Protein AF-A0A520K9X1-F1 (afdb_monomer)

Solvent-accessible surface area (backbone atoms only — not comparable to full-atom values): 28252 Å² total; per-residue (Å²): 106,69,67,61,52,51,52,52,52,38,54,52,33,51,76,68,77,39,81,83,71,86,57,52,70,75,46,78,48,79,57,91,55,32,38,40,40,31,12,52,33,67,44,27,30,46,62,54,30,29,80,95,41,49,41,36,54,52,49,19,64,77,72,70,31,85,40,66,46,76,38,32,45,48,62,49,52,53,33,50,53,40,33,54,53,39,62,69,68,53,60,87,83,49,50,67,60,48,50,27,48,53,25,51,75,71,72,44,87,34,65,58,60,58,32,31,32,43,43,70,91,40,51,28,54,49,38,48,38,45,75,43,69,14,50,30,34,40,40,27,65,71,88,82,52,70,71,57,46,70,66,40,77,59,48,45,81,42,78,45,97,62,74,97,63,57,57,68,59,46,49,50,52,50,50,56,51,43,49,57,50,20,57,77,70,74,38,52,35,37,36,35,94,55,94,52,49,65,48,80,54,98,85,27,41,40,30,13,57,49,55,36,70,41,42,32,61,69,59,45,52,73,25,39,81,60,85,70,72,61,80,78,48,93,59,50,62,66,43,24,39,54,53,40,56,49,44,50,53,31,18,48,72,63,31,35,58,31,72,62,44,19,52,53,39,66,80,34,66,47,90,78,75,80,73,90,72,69,68,91,78,62,56,68,64,58,61,47,47,54,53,50,56,52,48,52,54,50,46,54,56,49,48,49,55,48,48,58,55,57,68,71,48,79,75,76,72,96,60,80,81,74,72,41,55,30,36,32,54,38,79,82,40,55,48,28,54,20,47,52,55,52,42,42,74,73,52,35,49,72,42,35,34,31,64,61,47,101,74,56,60,60,69,61,47,52,53,47,28,59,75,71,74,46,65,69,47,81,36,75,55,77,56,90,57,62,67,51,54,53,39,21,68,74,64,76,45,72,45,64,67,59,54,48,51,45,49,50,53,30,52,54,51,49,30,60,74,72,72,36,50,31,41,36,39,49,47,41,64,38,34,71,78,63,7,51,40,80,55,96,85,28,36,43,28,21,54,38,10,62,68,70,40,28,56,70,60,34,28,72,68,42,97,54,79,69,77,65,66,56,75,52,73,63,54,44,54,32,29,73,75,26,75,70,40,30,40,54,53,41,24,50,51,35,46,33,25,38,60,53,23,37,53,70,69,60,43,48,44,31,47,48,52,52,72,100

Foldseek 3Di:
DVVVLLVLLQVQCVVVVHDRDRFAWDDWDDDPLEIETETAAPLSLCSCCDDVSSNVVVSSVVVVGPYYHYYYVVLVVLLVVLQVVLLVPDDPVVVLVNQQSVCVVVVHQGAQDEAEEEEPVQLLVLLVRVVSVYQYEYEYADDDDPVSCVLRVSYHYDHDPDDPDFPVVVQVSRVVVRVVVCVVVVHQEYAYCDPDQWDADPSHIYGPVCSNSVAAPVNSVVSCSDPPVPCLDVDDLRSLVVQLLVLLVCLLSSSYALLVSLVSCLVRPDDDPDPPPPPPPPPPCVVCVVCVVVCVVVCVVVVVVVVVVVVPDPDPDPDDPPLAEEEEADDLFLLSLLVCLVVVVVNHNYAYEYEDDPQDPPVVSVVSCVVSVHHYDYHYFPDDCVCLLVCLLVVNDQRPVVVVVRGVCRRVVVCVVVVHQEYEYRDQLLADPRQWDHDPSHIYHNPNRPVNAAQVRSNVSDPDHGDLEQDTPSLLSSLVVDSVSLSVSSSVLSSCSSSVSDDSVSSVSHNSNSSD

Radius of gyration: 25.72 Å; Cα contacts (8 Å, |Δi|>4): 785; chains: 1; bounding box: 71×56×67 Å

Nearest PDB structures (foldseek):
  1vl2-assembly1_D  TM=6.983E-01  e=1.173E-04  Thermotoga maritima
  3bl5-assembly1_A  TM=6.992E-01  e=1.802E-03  unclassified
  3bl5-assembly6_F  TM=7.160E-01  e=4.177E-03  unclassified
  2yw9-assembly2_H  TM=5.431E-01  e=2.264E-01  Thermus thermophilus HB8
  6s3k-assembly1_B  TM=4.960E-01  e=1.757E+00  Bacillus subtilis

Structure (mmCIF, N/CA/C/O backbone):
data_AF-A0A520K9X1-F1
#
_entry.id   AF-A0A520K9X1-F1
#
loop_
_atom_site.group_PDB
_atom_site.id
_atom_site.type_symbol
_atom_site.label_atom_id
_atom_site.label_alt_id
_atom_site.label_comp_id
_atom_site.label_asym_id
_atom_site.label_entity_id
_atom_site.label_seq_id
_atom_site.pdbx_PDB_ins_code
_atom_site.Cartn_x
_atom_site.Cartn_y
_atom_site.Cartn_z
_atom_site.occupancy
_atom_site.B_iso_or_equiv
_atom_site.auth_seq_id
_atom_site.auth_comp_id
_atom_site.auth_asym_id
_atom_site.auth_atom_id
_atom_site.pdbx_PDB_model_num
ATOM 1 N N . MET A 1 1 ? -20.692 -21.399 -6.779 1.00 75.19 1 MET A N 1
ATOM 2 C CA . MET A 1 1 ? -19.255 -21.268 -6.434 1.00 75.19 1 MET A CA 1
ATOM 3 C C . MET A 1 1 ? -19.012 -20.069 -5.532 1.00 75.19 1 MET A C 1
ATOM 5 O O . MET A 1 1 ? -18.384 -20.255 -4.504 1.00 75.19 1 MET A O 1
ATOM 9 N N . HIS A 1 2 ? -19.495 -18.877 -5.899 1.00 80.94 2 HIS A N 1
ATOM 10 C CA . HIS A 1 2 ? -19.320 -17.654 -5.105 1.00 80.94 2 HIS A CA 1
ATOM 11 C C . HIS A 1 2 ? -19.861 -17.782 -3.668 1.00 80.94 2 HIS A C 1
ATOM 13 O O . HIS A 1 2 ? -19.089 -17.600 -2.735 1.00 80.94 2 HIS A O 1
ATOM 19 N N . ASP A 1 3 ? -21.099 -18.251 -3.486 1.00 82.38 3 ASP A N 1
ATOM 20 C CA . ASP A 1 3 ? -21.680 -18.437 -2.141 1.00 82.38 3 ASP A CA 1
ATOM 21 C C . ASP A 1 3 ? -20.886 -19.436 -1.286 1.00 82.38 3 ASP A C 1
ATOM 23 O O . ASP A 1 3 ? -20.474 -19.119 -0.175 1.00 82.38 3 ASP A O 1
ATOM 27 N N . ARG A 1 4 ? -20.546 -20.601 -1.858 1.00 87.31 4 ARG A N 1
ATOM 28 C CA . ARG A 1 4 ? -19.681 -21.606 -1.213 1.00 87.31 4 ARG A CA 1
ATOM 29 C C . ARG A 1 4 ? -18.326 -21.023 -0.793 1.00 87.31 4 ARG A C 1
ATOM 31 O O . ARG A 1 4 ? -17.794 -21.384 0.247 1.00 87.31 4 ARG A O 1
ATOM 38 N N . LEU A 1 5 ? -17.738 -20.150 -1.612 1.00 90.88 5 LEU A N 1
ATOM 39 C CA . LEU A 1 5 ? -16.458 -19.509 -1.309 1.00 90.88 5 LEU A CA 1
ATOM 40 C C . LEU A 1 5 ? -16.585 -18.575 -0.099 1.00 90.88 5 LEU A C 1
ATOM 42 O O . LEU A 1 5 ? -15.713 -18.587 0.767 1.00 90.88 5 LEU A O 1
ATOM 46 N N . LEU A 1 6 ? -17.663 -17.789 -0.033 1.00 90.06 6 LEU A N 1
ATOM 47 C CA . LEU A 1 6 ? -17.945 -16.900 1.094 1.00 90.06 6 LEU A CA 1
ATOM 48 C C . LEU A 1 6 ? -18.209 -17.680 2.384 1.00 90.06 6 LEU A C 1
ATOM 50 O O . LEU A 1 6 ? -17.651 -17.323 3.419 1.00 90.06 6 LEU A O 1
ATOM 54 N N . GLU A 1 7 ? -19.000 -18.751 2.320 1.00 90.38 7 GLU A N 1
ATOM 55 C CA . GLU A 1 7 ? -19.244 -19.651 3.454 1.00 90.38 7 GLU A CA 1
ATOM 56 C C . GLU A 1 7 ? -17.932 -20.221 4.001 1.00 90.38 7 GLU A C 1
ATOM 58 O O . GLU A 1 7 ? -17.632 -20.054 5.180 1.00 90.38 7 GLU A O 1
ATOM 63 N N . GLU A 1 8 ? -17.077 -20.775 3.138 1.00 92.69 8 GLU A N 1
ATOM 64 C CA . GLU A 1 8 ? -15.783 -21.320 3.559 1.00 92.69 8 GLU A CA 1
ATOM 65 C C . GLU A 1 8 ? -14.863 -20.252 4.163 1.00 92.69 8 GLU A C 1
ATOM 67 O O . GLU A 1 8 ? -14.182 -20.502 5.159 1.00 92.69 8 GLU A O 1
ATOM 72 N N . ILE A 1 9 ? -14.844 -19.040 3.597 1.00 92.19 9 ILE A N 1
ATOM 73 C CA . ILE A 1 9 ? -14.090 -17.919 4.171 1.00 92.19 9 ILE A CA 1
ATOM 74 C C . ILE A 1 9 ? -14.618 -17.583 5.570 1.00 92.19 9 ILE A C 1
ATOM 76 O O . ILE A 1 9 ? -13.812 -17.397 6.485 1.00 92.19 9 ILE A O 1
ATOM 80 N N . HIS A 1 10 ? -15.937 -17.513 5.764 1.00 90.19 10 HIS A N 1
ATOM 81 C CA . HIS A 1 10 ? -16.524 -17.233 7.074 1.00 90.19 10 HIS A CA 1
ATOM 82 C C . HIS A 1 10 ? -16.217 -18.334 8.085 1.00 90.19 10 HIS A C 1
ATOM 84 O O . HIS A 1 10 ? -15.763 -18.016 9.182 1.00 90.19 10 HIS A O 1
ATOM 90 N N . ASP A 1 11 ? -16.380 -19.599 7.707 1.00 90.25 11 ASP A N 1
ATOM 91 C CA . ASP A 1 11 ? -16.123 -20.747 8.576 1.00 90.25 11 ASP A CA 1
ATOM 92 C C . ASP A 1 11 ? -14.655 -20.809 9.003 1.00 90.25 11 ASP A C 1
ATOM 94 O O . ASP A 1 11 ? -14.333 -21.073 10.164 1.00 90.25 11 ASP A O 1
ATOM 98 N N . ILE A 1 12 ? -13.730 -20.542 8.075 1.00 91.19 12 ILE A N 1
ATOM 99 C CA . ILE A 1 12 ? -12.302 -20.492 8.391 1.00 91.19 12 ILE A CA 1
ATOM 100 C C . ILE A 1 12 ? -12.019 -19.346 9.364 1.00 91.19 12 ILE A C 1
ATOM 102 O O . ILE A 1 12 ? -11.295 -19.558 10.336 1.00 91.19 12 ILE A O 1
ATOM 106 N N . ARG A 1 13 ? -12.580 -18.151 9.134 1.00 88.50 13 ARG A N 1
ATOM 107 C CA . ARG A 1 13 ? -12.384 -16.981 10.009 1.00 88.50 13 ARG A CA 1
ATOM 108 C C . ARG A 1 13 ? -12.961 -17.195 11.407 1.00 88.50 13 ARG A C 1
ATOM 110 O O . ARG A 1 13 ? -12.294 -16.879 12.389 1.00 88.50 13 ARG A O 1
ATOM 117 N N . GLU A 1 14 ? -14.142 -17.791 11.497 1.00 85.69 14 GLU A N 1
ATOM 118 C CA . GLU A 1 14 ? -14.769 -18.151 12.766 1.00 85.69 14 GLU A CA 1
ATOM 119 C C . GLU A 1 14 ? -13.931 -19.195 13.515 1.00 85.69 14 GLU A C 1
ATOM 121 O O . GLU A 1 14 ? -13.669 -19.033 14.705 1.00 85.69 14 GLU A O 1
ATOM 126 N N . SER A 1 15 ? -13.381 -20.191 12.807 1.00 85.12 15 SER A N 1
ATOM 127 C CA . SER A 1 15 ? -12.510 -21.212 13.411 1.00 85.12 15 SER A CA 1
ATOM 128 C C . SER A 1 15 ? -11.204 -20.669 14.014 1.00 85.12 15 SER A C 1
ATOM 130 O O . SER A 1 15 ? -10.557 -21.372 14.789 1.00 85.12 15 SER A O 1
ATOM 132 N N . ILE A 1 16 ? -10.813 -19.430 13.684 1.00 80.50 16 ILE A N 1
ATOM 133 C CA . ILE A 1 16 ? -9.655 -18.732 14.274 1.00 80.50 16 ILE A CA 1
ATOM 134 C C . ILE A 1 16 ? -10.035 -17.588 15.210 1.00 80.50 16 ILE A C 1
ATOM 136 O O . ILE A 1 16 ? -9.164 -16.803 15.583 1.00 80.50 16 ILE A O 1
ATOM 140 N N . GLY A 1 17 ? -11.312 -17.474 15.582 1.00 71.06 17 GLY A N 1
ATOM 141 C CA . GLY A 1 17 ? -11.784 -16.435 16.496 1.00 71.06 17 GLY A CA 1
ATOM 142 C C . GLY A 1 17 ? -11.673 -15.021 15.922 1.00 71.06 17 GLY A C 1
ATOM 143 O O . GLY A 1 17 ? -11.465 -14.069 16.668 1.00 71.06 17 GLY A O 1
ATOM 144 N N . VAL A 1 18 ? -11.764 -14.865 14.597 1.00 72.81 18 VAL A N 1
ATOM 145 C CA . VAL A 1 18 ? -11.761 -13.553 13.935 1.00 72.81 18 VAL A CA 1
ATOM 146 C C . VAL A 1 18 ? -13.167 -13.250 13.419 1.00 72.81 18 VAL A C 1
ATOM 148 O O . VAL A 1 18 ? -13.827 -14.128 12.867 1.00 72.81 18 VAL A O 1
ATOM 151 N N . SER A 1 19 ? -13.617 -11.997 13.554 1.00 68.75 19 SER A N 1
ATOM 152 C CA . SER A 1 19 ? -14.973 -11.599 13.166 1.00 68.75 19 SER A CA 1
ATOM 153 C C . SER A 1 19 ? -15.304 -11.917 11.703 1.00 68.75 19 SER A C 1
ATOM 155 O O . SER A 1 19 ? -14.460 -11.811 10.790 1.00 68.75 19 SER A O 1
ATOM 157 N N . LYS A 1 20 ? -16.570 -12.300 11.492 1.00 75.56 20 LYS A N 1
ATOM 158 C CA . LYS A 1 20 ? -17.161 -12.478 10.166 1.00 75.56 20 LYS A CA 1
ATOM 159 C C . LYS A 1 20 ? -17.192 -11.111 9.493 1.00 75.56 20 LYS A C 1
ATOM 161 O O . LYS A 1 20 ? -17.834 -10.175 9.949 1.00 75.56 20 LYS A O 1
ATOM 166 N N . ARG A 1 21 ? -16.413 -10.986 8.425 1.00 80.88 21 ARG A N 1
ATOM 167 C CA . ARG A 1 21 ? -16.426 -9.836 7.525 1.00 80.88 21 ARG A CA 1
ATOM 168 C C . ARG A 1 21 ? -16.778 -10.388 6.159 1.00 80.88 21 ARG A C 1
ATOM 170 O O . ARG A 1 21 ? -16.243 -11.433 5.793 1.00 80.88 21 ARG A O 1
ATOM 177 N N . HIS A 1 22 ? -17.644 -9.689 5.443 1.00 85.38 22 HIS A N 1
ATOM 178 C CA . HIS A 1 22 ? -18.130 -10.100 4.133 1.00 85.38 22 HIS A CA 1
ATOM 179 C C . HIS A 1 22 ? -17.281 -9.422 3.054 1.00 85.38 22 HIS A C 1
ATOM 181 O O . HIS A 1 22 ? -17.499 -8.236 2.799 1.00 85.38 22 HIS A O 1
ATOM 187 N N . PRO A 1 23 ? -16.286 -10.105 2.455 1.00 90.25 23 PRO A N 1
ATOM 188 C CA . PRO A 1 23 ? -15.507 -9.509 1.383 1.00 90.25 23 PRO A CA 1
ATOM 189 C C . PRO A 1 23 ? -16.358 -9.388 0.116 1.00 90.25 23 PRO A C 1
ATOM 191 O O . PRO A 1 23 ? -17.077 -10.322 -0.250 1.00 90.25 23 PRO A O 1
ATOM 194 N N . VAL A 1 24 ? -16.221 -8.279 -0.606 1.00 90.88 24 VAL A N 1
ATOM 195 C CA . VAL A 1 24 ? -16.818 -8.143 -1.938 1.00 90.88 24 VAL A CA 1
ATOM 196 C C . VAL A 1 24 ? -15.914 -8.821 -2.966 1.00 90.88 24 VAL A C 1
ATOM 198 O O . VAL A 1 24 ? -14.843 -8.324 -3.316 1.00 90.88 24 VAL A O 1
ATOM 201 N N . ILE A 1 25 ? -16.346 -9.986 -3.450 1.00 92.38 25 ILE A N 1
ATOM 202 C CA . ILE A 1 25 ? -15.657 -10.746 -4.500 1.00 92.38 25 ILE A CA 1
ATOM 203 C C . ILE A 1 25 ? -16.292 -10.404 -5.849 1.00 92.38 25 ILE A C 1
ATOM 205 O O . ILE A 1 25 ? -17.469 -10.694 -6.068 1.00 92.38 25 ILE A O 1
ATOM 209 N N . THR A 1 26 ? -15.508 -9.816 -6.753 1.00 91.31 26 THR A N 1
ATOM 210 C CA . THR A 1 26 ? -15.956 -9.331 -8.069 1.00 91.31 26 THR A CA 1
ATOM 211 C C . THR A 1 26 ? -15.894 -10.412 -9.134 1.00 91.31 26 THR A C 1
ATOM 213 O O . THR A 1 26 ? -16.750 -10.475 -10.016 1.00 91.31 26 THR A O 1
ATOM 216 N N . ARG A 1 27 ? -14.871 -11.270 -9.076 1.00 91.81 27 ARG A N 1
ATOM 217 C CA . ARG A 1 27 ? -14.643 -12.313 -10.075 1.00 91.81 27 ARG A CA 1
ATOM 218 C C . ARG A 1 27 ? -13.926 -13.506 -9.467 1.00 91.81 27 ARG A C 1
ATOM 220 O O . ARG A 1 27 ? -13.005 -13.360 -8.670 1.00 91.81 27 ARG A O 1
ATOM 227 N N . VAL A 1 28 ? -14.311 -14.696 -9.913 1.00 93.81 28 VAL A N 1
ATOM 228 C CA . VAL A 1 28 ? -13.622 -15.949 -9.600 1.00 93.81 28 VAL A CA 1
ATOM 229 C C . VAL A 1 28 ? -13.349 -16.686 -10.907 1.00 93.81 28 VAL A C 1
ATOM 231 O O . VAL A 1 28 ? -14.220 -16.745 -11.776 1.00 93.81 28 VAL A O 1
ATOM 234 N N . ARG A 1 29 ? -12.135 -17.209 -11.072 1.00 93.00 29 ARG A N 1
ATOM 235 C CA . ARG A 1 29 ? -11.720 -17.974 -12.254 1.00 93.00 29 ARG A CA 1
ATOM 236 C C . ARG A 1 29 ? -10.887 -19.176 -11.832 1.00 93.00 29 ARG A C 1
ATOM 238 O O . ARG A 1 29 ? -9.957 -19.029 -11.045 1.00 93.00 29 ARG A O 1
ATOM 245 N N . GLU A 1 30 ? -11.191 -20.323 -12.412 1.00 93.31 30 GLU A N 1
ATOM 246 C CA . GLU A 1 30 ? -10.432 -21.562 -12.253 1.00 93.31 30 GLU A CA 1
ATOM 247 C C . GLU A 1 30 ? -9.532 -21.773 -13.476 1.00 93.31 30 GLU A C 1
ATOM 249 O O . GLU A 1 30 ? -9.981 -21.607 -14.612 1.00 93.31 30 GLU A O 1
ATOM 254 N N . GLU A 1 31 ? -8.262 -22.117 -13.256 1.00 90.56 31 GLU A N 1
ATOM 255 C CA . GLU A 1 31 ? -7.334 -22.541 -14.312 1.00 90.56 31 GLU A CA 1
ATOM 256 C C . GLU A 1 31 ? -6.513 -23.735 -13.808 1.00 90.56 31 GLU A C 1
ATOM 258 O O . GLU A 1 31 ? -5.581 -23.576 -13.018 1.00 90.56 31 GLU A O 1
ATOM 263 N N . GLY A 1 32 ? -6.861 -24.945 -14.256 1.00 90.62 32 GLY A N 1
ATOM 264 C CA . GLY A 1 32 ? -6.210 -26.172 -13.790 1.00 90.62 32 GLY A CA 1
ATOM 265 C C . GLY A 1 32 ? -6.427 -26.401 -12.291 1.00 90.62 32 GLY A C 1
ATOM 266 O O . GLY A 1 32 ? -7.562 -26.469 -11.833 1.00 90.62 32 GLY A O 1
ATOM 267 N N . ASP A 1 33 ? -5.339 -26.509 -11.530 1.00 92.00 33 ASP A N 1
ATOM 268 C CA . ASP A 1 33 ? -5.330 -26.672 -10.069 1.00 92.00 33 ASP A CA 1
ATOM 269 C C . ASP A 1 33 ? -5.218 -25.336 -9.305 1.00 92.00 33 ASP A C 1
ATOM 271 O O . ASP A 1 33 ? -4.999 -25.322 -8.086 1.00 92.00 33 ASP A O 1
ATOM 275 N N . ALA A 1 34 ? -5.373 -24.208 -10.009 1.00 93.19 34 ALA A N 1
ATOM 276 C CA . ALA A 1 34 ? -5.293 -22.871 -9.446 1.00 93.19 34 ALA A CA 1
ATOM 277 C C . ALA A 1 34 ? -6.642 -22.139 -9.467 1.00 93.19 34 ALA A C 1
ATOM 279 O O . ALA A 1 34 ? -7.333 -22.080 -10.486 1.00 93.19 34 ALA A O 1
ATOM 280 N N . LEU A 1 35 ? -6.965 -21.488 -8.348 1.00 94.62 35 LEU A N 1
ATOM 281 C CA . LEU A 1 35 ? -8.112 -20.590 -8.221 1.00 94.62 35 LEU A CA 1
ATOM 282 C C . LEU A 1 35 ? -7.638 -19.135 -8.160 1.00 94.62 35 LEU A C 1
ATOM 284 O O . LEU A 1 35 ? -6.751 -18.782 -7.379 1.00 94.62 35 LEU A O 1
ATOM 288 N N . PHE A 1 36 ? -8.259 -18.271 -8.951 1.00 93.88 36 PHE A N 1
ATOM 289 C CA . PHE A 1 36 ? -8.032 -16.830 -8.943 1.00 93.88 36 PHE A CA 1
ATOM 290 C C . PHE A 1 36 ? -9.269 -16.125 -8.400 1.00 93.88 36 PHE A C 1
ATOM 292 O O . PHE A 1 36 ? -10.356 -16.264 -8.959 1.00 93.88 36 PHE A O 1
ATOM 299 N N . ILE A 1 37 ? -9.087 -15.359 -7.328 1.00 95.00 37 ILE A N 1
ATOM 300 C CA . ILE A 1 37 ? -10.132 -14.576 -6.669 1.00 95.00 37 ILE A CA 1
ATOM 301 C C . ILE A 1 37 ? -9.777 -13.099 -6.836 1.00 95.00 37 ILE A C 1
ATOM 303 O O . ILE A 1 37 ? -8.714 -12.658 -6.402 1.00 95.00 37 ILE A O 1
ATOM 307 N N . GLU A 1 38 ? -10.658 -12.330 -7.459 1.00 93.62 38 GLU A N 1
ATOM 308 C CA . GLU A 1 38 ? -10.564 -10.875 -7.504 1.00 93.62 38 GLU A CA 1
ATOM 309 C C . GLU A 1 38 ? -11.567 -10.274 -6.519 1.00 93.62 38 GLU A C 1
ATOM 311 O O . GLU A 1 38 ? -12.754 -10.604 -6.544 1.00 93.62 38 GLU A O 1
ATOM 316 N N . CYS A 1 39 ? -11.070 -9.407 -5.643 1.00 94.56 39 CYS A N 1
ATOM 317 C CA . CYS A 1 39 ? -11.869 -8.638 -4.700 1.00 94.56 39 CYS A CA 1
ATOM 318 C C . CYS A 1 39 ? -11.993 -7.182 -5.160 1.00 94.56 39 CYS A C 1
ATOM 320 O O . CYS A 1 39 ? -11.100 -6.694 -5.855 1.00 94.56 39 CYS A O 1
ATOM 322 N N . GLU A 1 40 ? -13.037 -6.470 -4.737 1.00 90.75 40 GLU A N 1
ATOM 323 C CA . GLU A 1 40 ? -13.267 -5.074 -5.141 1.00 90.75 40 GLU A CA 1
ATOM 324 C C . GLU A 1 40 ? -12.085 -4.173 -4.733 1.00 90.75 40 GLU A C 1
ATOM 326 O O . GLU A 1 40 ? -11.458 -3.526 -5.580 1.00 90.75 40 GLU A O 1
ATOM 331 N N . ASP A 1 41 ? -11.657 -4.230 -3.469 1.00 90.06 41 ASP A N 1
ATOM 332 C CA . ASP A 1 41 ? -10.543 -3.420 -2.973 1.00 90.06 41 ASP A CA 1
ATOM 333 C C . ASP A 1 41 ? -9.478 -4.209 -2.177 1.00 90.06 41 ASP A C 1
ATOM 335 O O . ASP A 1 41 ? -9.395 -5.444 -2.191 1.00 90.06 41 ASP A O 1
ATOM 339 N N . ARG A 1 42 ? -8.555 -3.471 -1.547 1.00 88.38 42 ARG A N 1
ATOM 340 C CA . ARG A 1 42 ? -7.441 -4.033 -0.769 1.00 88.38 42 ARG A CA 1
ATOM 341 C C . ARG A 1 42 ? -7.878 -4.542 0.606 1.00 88.38 42 ARG A C 1
ATOM 343 O O . ARG A 1 42 ? -7.204 -5.429 1.144 1.00 88.38 42 ARG A O 1
ATOM 350 N N . ALA A 1 43 ? -8.946 -3.989 1.179 1.00 89.44 43 ALA A N 1
ATOM 351 C CA . ALA A 1 43 ? -9.511 -4.435 2.445 1.00 89.44 43 ALA A CA 1
ATOM 352 C C . ALA A 1 43 ? -10.202 -5.792 2.251 1.00 89.44 43 ALA A C 1
ATOM 354 O O . ALA A 1 43 ? -9.871 -6.743 2.964 1.00 89.44 43 ALA A O 1
ATOM 355 N N . ASP A 1 44 ? -11.013 -5.934 1.201 1.00 92.00 44 ASP A N 1
ATOM 356 C CA . ASP A 1 44 ? -11.622 -7.208 0.806 1.00 92.00 44 ASP A CA 1
ATOM 357 C C . ASP A 1 44 ? -10.558 -8.269 0.495 1.00 92.00 44 ASP A C 1
ATOM 359 O O . ASP A 1 44 ? -10.609 -9.388 1.014 1.00 92.00 44 ASP A O 1
ATOM 363 N N . LYS A 1 45 ? -9.519 -7.907 -0.276 1.00 91.94 45 LYS A N 1
ATOM 364 C CA . LYS A 1 45 ? -8.362 -8.788 -0.524 1.00 91.94 45 LYS A CA 1
ATOM 365 C C . LYS A 1 45 ? -7.733 -9.269 0.788 1.00 91.94 45 LYS A C 1
ATOM 367 O O . LYS A 1 45 ? -7.393 -10.444 0.923 1.00 91.94 45 LYS A O 1
ATOM 372 N N . SER A 1 46 ? -7.572 -8.375 1.764 1.00 89.38 46 SER A N 1
ATOM 373 C CA . SER A 1 46 ? -6.967 -8.702 3.061 1.00 89.38 46 SER A CA 1
ATOM 374 C C . SER A 1 46 ? -7.839 -9.645 3.896 1.00 89.38 46 SER A C 1
ATOM 376 O O . SER A 1 46 ? -7.294 -10.492 4.602 1.00 89.38 46 SER A O 1
ATOM 378 N N . ILE A 1 47 ? -9.169 -9.548 3.797 1.00 89.94 47 ILE A N 1
ATOM 379 C CA . ILE A 1 47 ? -10.112 -10.459 4.467 1.00 89.94 47 ILE A CA 1
ATOM 380 C C . ILE A 1 47 ? -9.975 -11.885 3.928 1.00 89.94 47 ILE A C 1
ATOM 382 O O . ILE A 1 47 ? -9.896 -12.818 4.731 1.00 89.94 47 ILE A O 1
ATOM 386 N N . VAL A 1 48 ? -9.899 -12.036 2.599 1.00 92.31 48 VAL A N 1
ATOM 387 C CA . VAL A 1 48 ? -9.755 -13.339 1.925 1.00 92.31 48 VAL A CA 1
ATOM 388 C C . VAL A 1 48 ? -8.375 -13.955 2.178 1.00 92.31 48 VAL A C 1
ATOM 390 O O . VAL A 1 48 ? -8.267 -15.154 2.422 1.00 92.31 48 VAL A O 1
ATOM 393 N N . ILE A 1 49 ? -7.304 -13.151 2.158 1.00 90.62 49 ILE A N 1
ATOM 394 C CA . ILE A 1 49 ? -5.946 -13.635 2.465 1.00 90.62 49 ILE A CA 1
ATOM 395 C C . ILE A 1 49 ? -5.831 -14.033 3.945 1.00 90.62 49 ILE A C 1
ATOM 397 O O . ILE A 1 49 ? -5.285 -15.091 4.271 1.00 90.62 49 ILE A O 1
ATOM 401 N N . GLY A 1 50 ? -6.365 -13.201 4.841 1.00 84.38 50 GLY A N 1
ATOM 402 C CA . GLY A 1 50 ? -6.253 -13.363 6.285 1.00 84.38 50 GLY A CA 1
ATOM 403 C C . GLY A 1 50 ? -4.851 -13.079 6.831 1.00 84.38 50 GLY A C 1
ATOM 404 O O . GLY A 1 50 ? -3.871 -12.925 6.097 1.00 84.38 50 GLY A O 1
ATOM 405 N N . THR A 1 51 ? -4.737 -13.009 8.158 1.00 78.25 51 THR A N 1
ATOM 406 C CA . THR A 1 51 ? -3.465 -12.752 8.847 1.00 78.25 51 THR A CA 1
ATOM 407 C C . THR A 1 51 ? -2.413 -13.783 8.438 1.00 78.25 51 THR A C 1
ATOM 409 O O . THR A 1 51 ? -2.631 -14.983 8.570 1.00 78.25 51 THR A O 1
ATOM 412 N N . GLY A 1 52 ? -1.279 -13.324 7.901 1.00 72.50 52 GLY A N 1
ATOM 413 C CA . GLY A 1 52 ? -0.189 -14.204 7.463 1.00 72.50 52 GLY A CA 1
ATOM 414 C C . GLY A 1 52 ? -0.538 -15.156 6.310 1.00 72.50 52 GLY A C 1
ATOM 415 O O . GLY A 1 52 ? 0.187 -16.122 6.103 1.00 72.50 52 GLY A O 1
ATOM 416 N N . GLY A 1 53 ? -1.633 -14.923 5.573 1.00 83.31 53 GLY A N 1
ATOM 417 C CA . GLY A 1 53 ? -2.092 -15.832 4.515 1.00 83.31 53 GLY A CA 1
ATOM 418 C C . GLY A 1 53 ? -2.820 -17.077 5.028 1.00 83.31 53 GLY A C 1
ATOM 419 O O . GLY A 1 53 ? -3.015 -18.034 4.279 1.00 83.31 53 GLY A O 1
ATOM 420 N N . TRP A 1 54 ? -3.209 -17.094 6.304 1.00 86.44 54 TRP A N 1
ATOM 421 C CA . TRP A 1 54 ? -3.776 -18.281 6.939 1.00 86.44 54 TRP A CA 1
ATOM 422 C C . TRP A 1 54 ? -5.141 -18.670 6.361 1.00 86.44 54 TRP A C 1
ATOM 424 O O . TRP A 1 54 ? -5.388 -19.852 6.115 1.00 86.44 54 TRP A O 1
ATOM 434 N N . VAL A 1 55 ? -6.002 -17.680 6.087 1.00 91.50 55 VAL A N 1
ATOM 435 C CA . VAL A 1 55 ? -7.344 -17.926 5.536 1.00 91.50 55 VAL A CA 1
ATOM 436 C C . VAL A 1 55 ? -7.225 -18.515 4.136 1.00 91.50 55 VAL A C 1
ATOM 438 O O . VAL A 1 55 ? -7.753 -19.595 3.891 1.00 91.50 55 VAL A O 1
ATOM 441 N N . VAL A 1 56 ? -6.450 -17.883 3.250 1.00 93.25 56 VAL A N 1
ATOM 442 C CA . VAL A 1 56 ? -6.260 -18.384 1.879 1.00 93.25 56 VAL A CA 1
ATOM 443 C C . VAL A 1 56 ? -5.573 -19.756 1.838 1.00 93.25 56 VAL A C 1
ATOM 445 O O . VAL A 1 56 ? -5.932 -20.592 1.012 1.00 93.25 56 VAL A O 1
ATOM 448 N N . GLY A 1 57 ? -4.638 -20.038 2.754 1.00 92.38 57 GLY A N 1
ATOM 449 C CA . GLY A 1 57 ? -3.983 -21.348 2.848 1.00 92.38 57 GLY A CA 1
ATOM 450 C C . GLY A 1 57 ? -4.939 -22.472 3.268 1.00 92.38 57 GLY A C 1
ATOM 451 O O . GLY A 1 57 ? -4.951 -23.549 2.663 1.00 92.38 57 GLY A O 1
ATOM 452 N N . LYS A 1 58 ? -5.792 -22.223 4.270 1.00 93.19 58 LYS A N 1
ATOM 453 C CA . LYS A 1 58 ? -6.852 -23.168 4.663 1.00 93.19 58 LYS A CA 1
ATOM 454 C C . LYS A 1 58 ? -7.904 -23.328 3.574 1.00 93.19 58 LYS A C 1
ATOM 456 O O . LYS A 1 58 ? -8.329 -24.452 3.318 1.00 93.19 58 LYS A O 1
ATOM 461 N N . LEU A 1 59 ? -8.265 -22.238 2.906 1.00 94.38 59 LEU A N 1
ATOM 462 C CA . LEU A 1 59 ? -9.225 -22.234 1.810 1.00 94.38 59 LEU A CA 1
ATOM 463 C C . LEU A 1 59 ? -8.741 -23.103 0.643 1.00 94.38 59 LEU A C 1
ATOM 465 O O . LEU A 1 59 ? -9.501 -23.927 0.145 1.00 94.38 59 LEU A O 1
ATOM 469 N N . ALA A 1 60 ? -7.457 -23.000 0.276 1.00 94.12 60 ALA A N 1
ATOM 470 C CA . ALA A 1 60 ? -6.833 -23.854 -0.738 1.00 94.12 60 ALA A CA 1
ATOM 471 C C . ALA A 1 60 ? -6.952 -25.341 -0.375 1.00 94.12 60 ALA A C 1
ATOM 473 O O . ALA A 1 60 ? -7.370 -26.153 -1.198 1.00 94.12 60 ALA A O 1
ATOM 474 N N . THR A 1 61 ? -6.679 -25.672 0.892 1.00 93.25 61 THR A N 1
ATOM 475 C CA . THR A 1 61 ? -6.770 -27.045 1.411 1.00 93.25 61 THR A CA 1
ATOM 476 C C . THR A 1 61 ? -8.203 -27.581 1.362 1.00 93.25 61 THR A C 1
ATOM 478 O O . THR A 1 61 ? -8.419 -28.697 0.901 1.00 93.25 61 THR A O 1
ATOM 481 N N . ARG A 1 62 ? -9.190 -26.799 1.823 1.00 93.75 62 ARG A N 1
ATOM 482 C CA . ARG A 1 62 ? -10.601 -27.223 1.875 1.00 93.75 62 ARG A CA 1
ATOM 483 C C . ARG A 1 62 ? -11.232 -27.364 0.493 1.00 93.75 62 ARG A C 1
ATOM 485 O O . ARG A 1 62 ? -12.042 -28.260 0.277 1.00 93.75 62 ARG A O 1
ATOM 492 N N . LEU A 1 63 ? -10.861 -26.488 -0.438 1.00 92.31 63 LEU A N 1
ATOM 493 C CA . LEU A 1 63 ? -11.403 -26.489 -1.795 1.00 92.31 63 LEU A CA 1
ATOM 494 C C . LEU A 1 63 ? -10.640 -27.410 -2.758 1.00 92.31 63 LEU A C 1
ATOM 496 O O . LEU A 1 63 ? -11.119 -27.636 -3.864 1.00 92.31 63 LEU A O 1
ATOM 500 N N . GLY A 1 64 ? -9.494 -27.961 -2.345 1.00 93.25 64 GLY A N 1
ATOM 501 C CA . GLY A 1 64 ? -8.706 -28.893 -3.155 1.00 93.25 64 GLY A CA 1
ATOM 502 C C . GLY A 1 64 ? -7.872 -28.229 -4.255 1.00 93.25 64 GLY A C 1
ATOM 503 O O . GLY A 1 64 ? -7.565 -28.879 -5.250 1.00 93.25 64 GLY A O 1
ATOM 504 N N . TYR A 1 65 ? -7.496 -26.957 -4.090 1.00 94.31 65 TYR A N 1
ATOM 505 C CA . TYR A 1 65 ? -6.639 -26.237 -5.038 1.00 94.31 65 TYR A CA 1
ATOM 506 C C . TYR A 1 65 ? -5.180 -26.249 -4.582 1.00 94.31 65 TYR A C 1
ATOM 508 O O . TYR A 1 65 ? -4.885 -25.998 -3.413 1.00 94.31 65 TYR A O 1
ATOM 516 N N . ALA A 1 66 ? -4.248 -26.453 -5.517 1.00 92.31 66 ALA A N 1
ATOM 517 C CA . ALA A 1 66 ? -2.816 -26.370 -5.233 1.00 92.31 66 ALA A CA 1
ATOM 518 C C . ALA A 1 66 ? -2.387 -24.933 -4.902 1.00 92.31 66 ALA A C 1
ATOM 520 O O . ALA A 1 66 ? -1.472 -24.708 -4.107 1.00 92.31 66 ALA A O 1
ATOM 521 N N . ARG A 1 67 ? -3.057 -23.941 -5.505 1.00 90.31 67 ARG A N 1
ATOM 522 C CA . ARG A 1 67 ? -2.783 -22.523 -5.265 1.00 90.31 67 ARG A CA 1
ATOM 523 C C . ARG A 1 67 ? -4.036 -21.672 -5.412 1.00 90.31 67 ARG A C 1
ATOM 525 O O . ARG A 1 67 ? -4.716 -21.730 -6.429 1.00 90.31 67 ARG A O 1
ATOM 532 N N . ILE A 1 68 ? -4.254 -20.777 -4.454 1.00 94.44 68 ILE A N 1
ATOM 533 C CA . ILE A 1 68 ? -5.216 -19.680 -4.589 1.00 94.44 68 ILE A CA 1
ATOM 534 C C . ILE A 1 68 ? -4.450 -18.362 -4.709 1.00 94.44 68 ILE A C 1
ATOM 536 O O . ILE A 1 68 ? -3.582 -18.062 -3.891 1.00 94.44 68 ILE A O 1
ATOM 540 N N . THR A 1 69 ? -4.764 -17.570 -5.734 1.00 91.31 69 THR A N 1
ATOM 541 C CA . THR A 1 69 ? -4.242 -16.208 -5.909 1.00 91.31 69 THR A CA 1
ATOM 542 C C . THR A 1 69 ? -5.362 -15.210 -5.679 1.00 91.31 69 THR A C 1
ATOM 544 O O . THR A 1 69 ? -6.402 -15.299 -6.326 1.00 91.31 69 THR A O 1
ATOM 547 N N . VAL A 1 70 ? -5.136 -14.243 -4.790 1.00 92.69 70 VAL A N 1
ATOM 548 C CA . VAL A 1 70 ? -6.110 -13.190 -4.482 1.00 92.69 70 VAL A CA 1
ATOM 549 C C . VAL A 1 70 ? -5.580 -11.844 -4.974 1.00 92.69 70 VAL A C 1
ATOM 551 O O . VAL A 1 70 ? -4.479 -11.433 -4.596 1.00 92.69 70 VAL A O 1
ATOM 554 N N . SER A 1 71 ? -6.349 -11.147 -5.805 1.00 90.94 71 SER A N 1
ATOM 555 C CA . SER A 1 71 ? -6.030 -9.815 -6.333 1.00 90.94 71 SER A CA 1
ATOM 556 C C . SER A 1 71 ? -7.092 -8.785 -5.951 1.00 90.94 71 SER A C 1
ATOM 558 O O . SER A 1 71 ? -8.205 -9.134 -5.581 1.00 90.94 71 SER A O 1
ATOM 560 N N . SER A 1 72 ? -6.737 -7.501 -6.034 1.00 90.81 72 SER A N 1
ATOM 561 C CA . SER A 1 72 ? -7.673 -6.386 -5.856 1.00 90.81 72 SER A CA 1
ATOM 562 C C . SER A 1 72 ? -7.957 -5.734 -7.208 1.00 90.81 72 SER A C 1
ATOM 564 O O . SER A 1 72 ? -7.018 -5.410 -7.943 1.00 90.81 72 SER A O 1
ATOM 566 N N . ARG A 1 73 ? -9.235 -5.504 -7.513 1.00 90.19 73 ARG A N 1
ATOM 567 C CA . ARG A 1 73 ? -9.694 -4.775 -8.694 1.00 90.19 73 ARG A CA 1
ATOM 568 C C . ARG A 1 73 ? -9.204 -3.331 -8.675 1.00 90.19 73 ARG A C 1
ATOM 570 O O . ARG A 1 73 ? -8.729 -2.855 -9.703 1.00 90.19 73 ARG A O 1
ATOM 577 N N . LEU A 1 74 ? -9.200 -2.674 -7.511 1.00 87.12 74 LEU A N 1
ATOM 578 C CA . LEU A 1 74 ? -8.598 -1.346 -7.324 1.00 87.12 74 LEU A CA 1
ATOM 579 C C . LEU A 1 74 ? -7.136 -1.290 -7.804 1.00 87.12 74 LEU A C 1
ATOM 581 O O . LEU A 1 74 ? -6.778 -0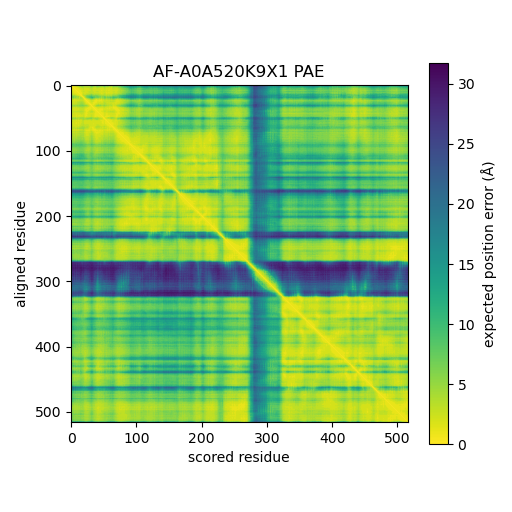.397 -8.569 1.00 87.12 74 LEU A O 1
ATOM 585 N N . ASP A 1 75 ? -6.296 -2.262 -7.422 1.00 85.69 75 ASP A N 1
ATOM 586 C CA . ASP A 1 75 ? -4.906 -2.335 -7.912 1.00 85.69 75 ASP A CA 1
ATOM 587 C C . ASP A 1 75 ? -4.856 -2.529 -9.445 1.00 85.69 75 ASP A C 1
ATOM 589 O O . ASP A 1 75 ? -3.954 -2.025 -10.118 1.00 85.69 75 ASP A O 1
ATOM 593 N N . GLY A 1 76 ? -5.825 -3.248 -10.022 1.00 84.31 76 GLY A N 1
ATOM 594 C CA . GLY A 1 76 ? -6.004 -3.373 -11.471 1.00 84.31 76 GLY A CA 1
ATOM 595 C C . GLY A 1 76 ? -6.331 -2.039 -12.149 1.00 84.31 76 GLY A C 1
ATOM 596 O O . GLY A 1 76 ? -5.663 -1.665 -13.113 1.00 84.31 76 GLY A O 1
ATOM 597 N N . ILE A 1 77 ? -7.299 -1.293 -11.610 1.00 85.06 77 ILE A N 1
ATOM 598 C CA . ILE A 1 77 ? -7.716 0.028 -12.107 1.00 85.06 77 ILE A CA 1
ATOM 599 C C . ILE A 1 77 ? -6.562 1.030 -12.016 1.00 85.06 77 ILE A C 1
ATOM 601 O O . ILE A 1 77 ? -6.288 1.740 -12.984 1.00 85.06 77 ILE A O 1
ATOM 605 N N . MET A 1 78 ? -5.843 1.068 -10.889 1.00 84.44 78 MET A N 1
ATOM 606 C CA . MET A 1 78 ? -4.679 1.946 -10.723 1.00 84.44 78 MET A CA 1
ATOM 607 C C . MET A 1 78 ? -3.612 1.661 -11.785 1.00 84.44 78 MET A C 1
ATOM 609 O O . MET A 1 78 ? -3.150 2.585 -12.454 1.00 84.44 78 MET A O 1
ATOM 613 N N . ARG A 1 79 ? -3.268 0.385 -12.006 1.00 86.00 79 ARG A N 1
ATOM 614 C CA . ARG A 1 79 ? -2.296 0.000 -13.042 1.00 86.00 79 ARG A CA 1
ATOM 615 C C . ARG A 1 79 ? -2.782 0.330 -14.450 1.00 86.00 79 ARG A C 1
ATOM 617 O O . ARG A 1 79 ? -1.986 0.788 -15.266 1.00 86.00 79 ARG A O 1
ATOM 624 N N . LEU A 1 80 ? -4.070 0.152 -14.742 1.00 84.19 80 LEU A N 1
ATOM 625 C CA . LEU A 1 80 ? -4.651 0.552 -16.026 1.00 84.19 80 LEU A CA 1
ATOM 626 C C . LEU A 1 80 ? -4.534 2.067 -16.246 1.00 84.19 80 LEU A C 1
ATOM 628 O O . LEU A 1 80 ? -4.078 2.492 -17.304 1.00 84.19 80 LEU A O 1
ATOM 632 N N . ARG A 1 81 ? -4.856 2.884 -15.235 1.00 85.19 81 ARG A N 1
ATOM 633 C CA . ARG A 1 81 ? -4.687 4.346 -15.299 1.00 85.19 81 ARG A CA 1
ATOM 634 C C . ARG A 1 81 ? -3.229 4.744 -15.538 1.00 85.19 81 ARG A C 1
ATOM 636 O O . ARG A 1 81 ? -2.966 5.594 -16.386 1.00 85.19 81 ARG A O 1
ATOM 643 N N . MET A 1 82 ? -2.280 4.099 -14.857 1.00 86.00 82 MET A N 1
ATOM 644 C CA . MET A 1 82 ? -0.844 4.321 -15.081 1.00 86.00 82 MET A CA 1
ATOM 645 C C . MET A 1 82 ? -0.418 3.967 -16.511 1.00 86.00 82 MET A C 1
ATOM 647 O O . MET A 1 82 ? 0.359 4.701 -17.121 1.00 86.00 82 MET A O 1
ATOM 651 N N . ARG A 1 83 ? -0.952 2.877 -17.071 1.00 86.44 83 ARG A N 1
ATOM 652 C CA . ARG A 1 83 ? -0.687 2.462 -18.455 1.00 86.44 83 ARG A CA 1
ATOM 653 C C . ARG A 1 83 ? -1.240 3.454 -19.471 1.00 86.44 83 ARG A C 1
ATOM 655 O O . ARG A 1 83 ? -0.528 3.828 -20.396 1.00 86.44 83 ARG A O 1
ATOM 662 N N . ILE A 1 84 ? -2.471 3.928 -19.279 1.00 84.12 84 ILE A N 1
ATOM 663 C CA . ILE A 1 84 ? -3.077 4.959 -20.137 1.00 84.12 84 ILE A CA 1
ATOM 664 C C . ILE A 1 84 ? -2.239 6.243 -20.094 1.00 84.12 84 ILE A C 1
ATOM 666 O O . ILE A 1 84 ? -1.893 6.785 -21.143 1.00 84.12 84 ILE A O 1
ATOM 670 N N . ALA A 1 85 ? -1.845 6.691 -18.898 1.00 84.81 85 ALA A N 1
ATOM 671 C CA . ALA A 1 85 ? -0.983 7.860 -18.740 1.00 84.81 85 ALA A CA 1
ATOM 672 C C . ALA A 1 85 ? 0.371 7.677 -19.451 1.00 84.81 85 ALA A C 1
ATOM 674 O O . ALA A 1 85 ? 0.816 8.573 -20.164 1.00 84.81 85 ALA A O 1
ATOM 675 N N . SER A 1 86 ? 0.984 6.497 -19.324 1.00 88.69 86 SER A N 1
ATOM 676 C CA . SER A 1 86 ? 2.243 6.154 -20.000 1.00 88.69 86 SER A CA 1
ATOM 677 C C . SER A 1 86 ? 2.093 6.178 -21.523 1.00 88.69 86 SER A C 1
ATOM 679 O O . SER A 1 86 ? 2.902 6.783 -22.221 1.00 88.69 86 SER A O 1
ATOM 681 N N . ARG A 1 87 ? 1.002 5.611 -22.048 1.00 87.69 87 ARG A N 1
ATOM 682 C CA . ARG A 1 87 ? 0.676 5.636 -23.479 1.00 87.69 87 ARG A CA 1
ATOM 683 C C . ARG A 1 87 ? 0.486 7.055 -24.021 1.00 87.69 87 ARG A C 1
ATOM 685 O O . ARG A 1 87 ? 0.867 7.337 -25.159 1.00 87.69 87 ARG A O 1
ATOM 692 N N . HIS A 1 88 ? -0.142 7.936 -23.244 1.00 86.00 88 HIS A N 1
ATOM 693 C CA . HIS A 1 88 ? -0.359 9.337 -23.620 1.00 86.00 88 HIS A CA 1
ATOM 694 C C . HIS A 1 88 ? 0.926 10.164 -23.572 1.00 86.00 88 HIS A C 1
ATOM 696 O O . HIS A 1 88 ? 1.061 11.104 -24.348 1.00 86.00 88 HIS A O 1
ATOM 702 N N . ALA A 1 89 ? 1.865 9.801 -22.698 1.00 87.44 89 ALA A N 1
ATOM 703 C CA . ALA A 1 89 ? 3.153 10.472 -22.573 1.00 87.44 89 ALA A CA 1
ATOM 704 C C . ALA A 1 89 ? 4.151 10.112 -23.693 1.00 87.44 89 ALA A C 1
ATOM 706 O O . ALA A 1 89 ? 5.158 10.796 -23.839 1.00 87.44 89 ALA A O 1
ATOM 707 N N . LEU A 1 90 ? 3.886 9.073 -24.498 1.00 90.75 90 LEU A N 1
ATOM 708 C CA . LEU A 1 90 ? 4.745 8.717 -25.630 1.00 90.75 90 LEU A CA 1
ATOM 709 C C . LEU A 1 90 ? 4.711 9.794 -26.729 1.00 90.75 90 LEU A C 1
ATOM 711 O O . LEU A 1 90 ? 3.615 10.128 -27.204 1.00 90.75 90 LEU A O 1
ATOM 715 N N . PRO A 1 91 ? 5.876 10.264 -27.217 1.00 90.94 91 PRO A N 1
ATOM 716 C CA . PRO A 1 91 ? 5.933 11.197 -28.334 1.00 90.94 91 PRO A CA 1
ATOM 717 C C . PRO A 1 91 ? 5.434 10.546 -29.632 1.00 90.94 91 PRO A C 1
ATOM 719 O O . PRO A 1 91 ? 5.354 9.320 -29.764 1.00 90.94 91 PRO A O 1
ATOM 722 N N . GLY A 1 92 ? 5.072 11.377 -30.613 1.00 89.81 92 GLY A N 1
ATOM 723 C CA . GLY A 1 92 ? 4.503 10.910 -31.883 1.00 89.81 92 GLY A CA 1
ATOM 724 C C . GLY A 1 92 ? 5.455 10.036 -32.707 1.00 89.81 92 GLY A C 1
ATOM 725 O O . GLY A 1 92 ? 5.000 9.138 -33.410 1.00 89.81 92 GLY A O 1
ATOM 726 N N . TRP A 1 93 ? 6.766 10.263 -32.589 1.00 93.81 93 TRP A N 1
ATOM 727 C CA . TRP A 1 93 ? 7.784 9.529 -33.342 1.00 93.81 93 TRP A CA 1
ATOM 728 C C . TRP A 1 93 ? 8.018 8.102 -32.812 1.00 93.81 93 TRP A C 1
ATOM 730 O O . TRP A 1 93 ? 8.359 7.219 -33.598 1.00 93.81 93 TRP A O 1
ATOM 740 N N . ALA A 1 94 ? 7.744 7.835 -31.528 1.00 93.50 94 ALA A N 1
ATOM 741 C CA . ALA A 1 94 ? 7.973 6.546 -30.859 1.00 93.50 94 ALA A CA 1
ATOM 742 C C . ALA A 1 94 ? 6.860 5.509 -31.142 1.00 93.50 94 ALA A C 1
ATOM 744 O O . ALA A 1 94 ? 6.291 4.880 -30.242 1.00 93.50 94 ALA A O 1
ATOM 745 N N . HIS A 1 95 ? 6.492 5.360 -32.414 1.00 92.88 95 HIS A N 1
ATOM 746 C CA . HIS A 1 95 ? 5.386 4.519 -32.872 1.00 92.88 95 HIS A CA 1
ATOM 747 C C . HIS A 1 95 ? 5.633 3.017 -32.653 1.00 92.88 95 HIS A C 1
ATOM 749 O O . HIS A 1 95 ? 4.694 2.292 -32.331 1.00 92.88 95 HIS A O 1
ATOM 755 N N . HIS A 1 96 ? 6.877 2.550 -32.761 1.00 93.19 96 HIS A N 1
ATOM 756 C CA . HIS A 1 96 ? 7.283 1.173 -32.453 1.00 93.19 96 HIS A CA 1
ATOM 757 C C . HIS A 1 96 ? 7.133 0.850 -30.964 1.00 93.19 96 HIS A C 1
ATOM 759 O O . HIS A 1 96 ? 6.584 -0.197 -30.625 1.00 93.19 96 HIS A O 1
ATOM 765 N N . VAL A 1 97 ? 7.522 1.770 -30.073 1.00 94.81 97 VAL A N 1
ATOM 766 C CA . VAL A 1 97 ? 7.316 1.625 -28.620 1.00 94.81 97 VAL A CA 1
ATOM 767 C C . VAL A 1 97 ? 5.829 1.600 -28.292 1.00 94.81 97 VAL A C 1
ATOM 769 O O . VAL A 1 97 ? 5.381 0.760 -27.514 1.00 94.81 97 VAL A O 1
ATOM 772 N N . ARG A 1 98 ? 5.041 2.480 -28.923 1.00 94.75 98 ARG A N 1
ATOM 773 C CA . ARG A 1 98 ? 3.579 2.486 -28.783 1.00 94.75 98 ARG A CA 1
ATOM 774 C C . ARG A 1 98 ? 2.967 1.167 -29.251 1.00 94.75 98 ARG A C 1
ATOM 776 O O . ARG A 1 98 ? 2.129 0.617 -28.547 1.00 94.75 98 ARG A O 1
ATOM 783 N N . ALA A 1 99 ? 3.403 0.636 -30.393 1.00 94.56 99 ALA A N 1
ATOM 784 C CA . ALA A 1 99 ? 2.924 -0.640 -30.915 1.00 94.56 99 ALA A CA 1
ATOM 785 C C . ALA A 1 99 ? 3.285 -1.815 -29.993 1.00 94.56 99 ALA A C 1
ATOM 787 O O . ALA A 1 99 ? 2.440 -2.675 -29.748 1.00 94.56 99 ALA A O 1
ATOM 788 N N . PHE A 1 100 ? 4.505 -1.837 -29.440 1.00 94.81 100 PHE A N 1
ATOM 789 C CA . PHE A 1 100 ? 4.881 -2.807 -28.409 1.00 94.81 100 PHE A CA 1
ATOM 790 C C . PHE A 1 100 ? 3.962 -2.692 -27.190 1.00 94.81 100 PHE A C 1
ATOM 792 O O . PHE A 1 100 ? 3.389 -3.682 -26.737 1.00 94.81 100 PHE A O 1
ATOM 799 N N . PHE A 1 101 ? 3.804 -1.474 -26.673 1.00 93.62 101 PHE A N 1
ATOM 800 C CA . PHE A 1 101 ? 3.033 -1.200 -25.470 1.00 93.62 101 PHE A CA 1
ATOM 801 C C . PHE A 1 101 ? 1.560 -1.592 -25.615 1.00 93.62 101 PHE A C 1
ATOM 803 O O . PHE A 1 101 ? 1.030 -2.290 -24.753 1.00 93.62 101 PHE A O 1
ATOM 810 N N . ASP A 1 102 ? 0.913 -1.188 -26.707 1.00 91.69 102 ASP A N 1
ATOM 811 C CA . ASP A 1 102 ? -0.506 -1.454 -26.951 1.00 91.69 102 ASP A CA 1
ATOM 812 C C . ASP A 1 102 ? -0.768 -2.966 -26.999 1.00 91.69 102 ASP A C 1
ATOM 814 O O . ASP A 1 102 ? -1.631 -3.472 -26.282 1.00 91.69 102 ASP A O 1
ATOM 818 N N . ARG A 1 103 ? 0.070 -3.717 -27.723 1.00 92.44 103 ARG A N 1
ATOM 819 C CA . ARG A 1 103 ? -0.029 -5.181 -27.804 1.00 92.44 103 ARG A CA 1
ATOM 820 C C . ARG A 1 103 ? 0.234 -5.864 -26.463 1.00 92.44 103 ARG A C 1
ATOM 822 O O . ARG A 1 103 ? -0.483 -6.796 -26.106 1.00 92.44 103 ARG A O 1
ATOM 829 N N . PHE A 1 104 ? 1.215 -5.375 -25.701 1.00 90.06 104 PHE A N 1
ATOM 830 C CA . PHE A 1 104 ? 1.483 -5.851 -24.344 1.00 90.06 104 PHE A CA 1
ATOM 831 C C . PHE A 1 104 ? 0.261 -5.664 -23.430 1.00 90.06 104 PHE A C 1
ATOM 833 O O . PHE A 1 104 ? -0.115 -6.586 -22.704 1.00 90.06 104 PHE A O 1
ATOM 840 N N . VAL A 1 105 ? -0.387 -4.496 -23.477 1.00 86.69 105 VAL A N 1
ATOM 841 C CA . VAL A 1 105 ? -1.583 -4.207 -22.671 1.00 86.69 105 VAL A CA 1
ATOM 842 C C . VAL A 1 105 ? -2.782 -5.053 -23.107 1.00 86.69 105 VAL A C 1
ATOM 844 O O . VAL A 1 105 ? -3.538 -5.506 -22.248 1.00 86.69 105 VAL A O 1
ATOM 847 N N . GLU A 1 106 ? -2.923 -5.320 -24.406 1.00 85.81 106 GLU A N 1
ATOM 848 C CA . GLU A 1 106 ? -3.941 -6.217 -24.974 1.00 85.81 106 GLU A CA 1
ATOM 849 C C . GLU A 1 106 ? -3.728 -7.698 -24.609 1.00 85.81 106 GLU A C 1
ATOM 851 O O . GLU A 1 106 ? -4.611 -8.523 -24.843 1.00 85.81 106 GLU A O 1
ATOM 856 N N . GLY A 1 107 ? -2.567 -8.063 -24.051 1.00 85.69 107 GLY A N 1
ATOM 857 C CA . GLY A 1 107 ? -2.188 -9.462 -23.833 1.00 85.69 107 GLY A CA 1
ATOM 858 C C . GLY A 1 107 ? -1.885 -10.217 -25.133 1.00 85.69 107 GLY A C 1
ATOM 859 O O . GLY A 1 107 ? -1.856 -11.447 -25.138 1.00 85.69 107 GLY A O 1
ATOM 860 N N . ALA A 1 108 ? -1.669 -9.492 -26.231 1.00 90.44 108 ALA A N 1
ATOM 861 C CA . ALA A 1 108 ? -1.227 -10.032 -27.507 1.00 90.44 108 ALA A CA 1
ATOM 862 C C . ALA A 1 108 ? 0.306 -10.083 -27.563 1.00 90.44 108 ALA A C 1
ATOM 864 O O . ALA A 1 108 ? 0.994 -9.405 -26.803 1.00 90.44 108 ALA A O 1
ATOM 865 N N . THR A 1 109 ? 0.863 -10.861 -28.494 1.00 91.31 109 THR A N 1
ATOM 866 C CA . THR A 1 109 ? 2.309 -10.849 -28.744 1.00 91.31 109 THR A CA 1
ATOM 867 C C . THR A 1 109 ? 2.712 -9.492 -29.340 1.00 91.31 109 THR A C 1
ATOM 869 O O . THR A 1 109 ? 2.275 -9.168 -30.452 1.00 91.31 109 THR A O 1
ATOM 872 N N . PRO A 1 110 ? 3.514 -8.678 -28.631 1.00 93.19 110 PRO A N 1
ATOM 873 C CA . PRO A 1 110 ? 3.995 -7.413 -29.153 1.00 93.19 110 PRO A CA 1
ATOM 874 C C . PRO A 1 110 ? 5.085 -7.631 -30.214 1.00 93.19 110 PRO A C 1
ATOM 876 O O . PRO A 1 110 ? 5.788 -8.643 -30.171 1.00 93.19 110 PRO A O 1
ATOM 879 N N . PRO A 1 111 ? 5.240 -6.705 -31.180 1.00 92.50 111 PRO A N 1
ATOM 880 C CA . PRO A 1 111 ? 6.385 -6.726 -32.084 1.00 92.50 111 PRO A CA 1
ATOM 881 C C . PRO A 1 111 ? 7.677 -6.543 -31.276 1.00 92.50 111 PRO A C 1
ATOM 883 O O . PRO A 1 111 ? 7.704 -5.664 -30.418 1.00 92.50 111 PRO A O 1
ATOM 886 N N . PRO A 1 112 ? 8.744 -7.317 -31.524 1.00 91.50 112 PRO A N 1
ATOM 887 C CA . PRO A 1 112 ? 9.991 -7.151 -30.789 1.00 91.50 112 PRO A CA 1
ATOM 888 C C . PRO A 1 112 ? 10.555 -5.743 -31.004 1.00 91.50 112 PRO A C 1
ATOM 890 O O . PRO A 1 112 ? 10.497 -5.203 -32.109 1.00 91.50 112 PRO A O 1
ATOM 893 N N . PHE A 1 113 ? 11.138 -5.165 -29.955 1.00 91.69 113 PHE A N 1
ATOM 894 C CA . PHE A 1 113 ? 11.952 -3.958 -30.066 1.00 91.69 113 PHE A CA 1
ATOM 895 C C . PHE A 1 113 ? 13.241 -4.121 -29.265 1.00 91.69 113 PHE A C 1
ATOM 897 O O . PHE A 1 113 ? 13.311 -4.905 -28.312 1.00 91.69 113 PHE A O 1
ATOM 904 N N . SER A 1 114 ? 14.263 -3.385 -29.681 1.00 91.75 114 SER A N 1
ATOM 905 C CA . SER A 1 114 ? 15.563 -3.354 -29.023 1.00 91.75 114 SER A CA 1
ATOM 906 C C . SER A 1 114 ? 15.691 -2.076 -28.208 1.00 91.75 114 SER A C 1
ATOM 908 O O . SER A 1 114 ? 15.195 -1.024 -28.605 1.00 91.75 114 SER A O 1
ATOM 910 N N . ALA A 1 115 ? 16.364 -2.171 -27.069 1.00 95.81 115 ALA A N 1
ATOM 911 C CA . ALA A 1 115 ? 16.636 -1.033 -26.207 1.00 95.81 115 ALA A CA 1
ATOM 912 C C . ALA A 1 115 ? 17.965 -1.226 -25.479 1.00 95.81 115 ALA A C 1
ATOM 914 O O . ALA A 1 115 ? 18.379 -2.360 -25.203 1.00 95.81 115 ALA A O 1
ATOM 915 N N . ALA A 1 116 ? 18.604 -0.111 -25.135 1.00 96.44 116 ALA A N 1
ATOM 916 C CA . ALA A 1 116 ? 19.652 -0.119 -24.129 1.00 96.44 116 ALA A CA 1
ATOM 917 C C . ALA A 1 116 ? 18.996 -0.271 -22.750 1.00 96.44 116 ALA A C 1
ATOM 919 O O . ALA A 1 116 ? 18.000 0.385 -22.460 1.00 96.44 116 ALA A O 1
ATOM 920 N N . VAL A 1 117 ? 19.524 -1.146 -21.902 1.00 94.88 117 VAL A N 1
ATOM 921 C CA . VAL A 1 117 ? 19.057 -1.360 -20.529 1.00 94.88 117 VAL A CA 1
ATOM 922 C C . VAL A 1 117 ? 20.153 -0.900 -19.583 1.00 94.88 117 VAL A C 1
ATOM 924 O O . VAL A 1 117 ? 21.276 -1.392 -19.641 1.00 94.88 117 VAL A O 1
ATOM 927 N N . MET A 1 118 ? 19.827 0.038 -18.705 1.00 90.19 118 MET A N 1
ATOM 928 C CA . MET A 1 118 ? 20.758 0.614 -17.748 1.00 90.19 118 MET A CA 1
ATOM 929 C C . MET A 1 118 ? 20.769 -0.168 -16.442 1.00 90.19 118 MET A C 1
ATOM 931 O O . MET A 1 118 ? 19.739 -0.310 -15.785 1.00 90.19 118 MET A O 1
ATOM 935 N N . GLY A 1 119 ? 21.961 -0.564 -16.011 1.00 80.94 119 GLY A N 1
ATOM 936 C CA . GLY A 1 119 ? 22.188 -1.043 -14.657 1.00 80.94 119 GLY A CA 1
ATOM 937 C C . GLY A 1 119 ? 21.766 -2.494 -14.419 1.00 80.94 119 GLY A C 1
ATOM 938 O O . GLY A 1 119 ? 20.829 -3.042 -14.996 1.00 80.94 119 GLY A O 1
ATOM 939 N N . GLU A 1 120 ? 22.490 -3.142 -13.513 1.00 76.75 120 GLU A N 1
ATOM 940 C CA . GLU A 1 120 ? 22.304 -4.555 -13.161 1.00 76.75 120 GLU A CA 1
ATOM 941 C C . GLU A 1 120 ? 21.052 -4.778 -12.290 1.00 76.75 120 GLU A C 1
ATOM 943 O O . GLU A 1 120 ? 20.579 -5.897 -12.111 1.00 76.75 120 GLU A O 1
ATOM 948 N N . GLU A 1 121 ? 20.475 -3.716 -11.739 1.00 75.44 121 GLU A N 1
ATOM 949 C CA . GLU A 1 121 ? 19.190 -3.739 -11.044 1.00 75.44 121 GLU A CA 1
ATOM 950 C C . GLU A 1 121 ? 18.004 -3.987 -11.994 1.00 75.44 121 GLU A C 1
ATOM 952 O O . GLU A 1 121 ? 16.923 -4.386 -11.552 1.00 75.44 121 GLU A O 1
ATOM 957 N N . LEU A 1 122 ? 18.216 -3.817 -13.304 1.00 83.12 122 LEU A N 1
ATOM 958 C CA . LEU A 1 122 ? 17.226 -4.032 -14.357 1.00 83.12 122 LEU A CA 1
ATOM 959 C C . LEU A 1 122 ? 17.455 -5.322 -15.153 1.00 83.12 122 LEU A C 1
ATOM 961 O O . LEU A 1 122 ? 16.930 -5.474 -16.253 1.00 83.12 122 LEU A O 1
ATOM 965 N N . MET A 1 123 ? 18.152 -6.316 -14.593 1.00 86.75 123 MET A N 1
ATOM 966 C CA . MET A 1 123 ? 18.293 -7.631 -15.246 1.00 86.75 123 MET A CA 1
ATOM 967 C C . MET A 1 123 ? 16.943 -8.276 -15.593 1.00 86.75 123 MET A C 1
ATOM 969 O O . MET A 1 123 ? 16.817 -8.945 -16.617 1.00 86.75 123 MET A O 1
ATOM 973 N N . TRP A 1 124 ? 15.909 -8.035 -14.781 1.00 89.94 124 TRP A N 1
ATOM 974 C CA . TRP A 1 124 ? 14.552 -8.496 -15.081 1.00 89.94 124 TRP A CA 1
ATOM 975 C C . TRP A 1 124 ? 14.006 -7.894 -16.389 1.00 89.94 124 TRP A C 1
ATOM 977 O O . TRP A 1 124 ? 13.230 -8.549 -17.077 1.00 89.94 124 TRP A O 1
ATOM 987 N N . VAL A 1 125 ? 14.430 -6.683 -16.768 1.00 92.88 125 VAL A N 1
ATOM 988 C CA . VAL A 1 125 ? 14.037 -6.017 -18.022 1.00 92.88 125 VAL A CA 1
ATOM 989 C C . VAL A 1 125 ? 14.652 -6.723 -19.223 1.00 92.88 125 VAL A C 1
ATOM 991 O O . VAL A 1 125 ? 13.995 -6.858 -20.251 1.00 92.88 125 VAL A O 1
ATOM 994 N N . CYS A 1 126 ? 15.877 -7.239 -19.086 1.00 93.19 126 CYS A N 1
ATOM 995 C CA . CYS A 1 126 ? 16.482 -8.061 -20.131 1.00 93.19 126 CYS A CA 1
ATOM 996 C C . CYS A 1 126 ? 15.623 -9.306 -20.374 1.00 93.19 126 CYS A C 1
ATOM 998 O O . CYS A 1 126 ? 15.210 -9.572 -21.497 1.00 93.19 126 CYS A O 1
ATOM 1000 N N . GLY A 1 127 ? 15.244 -10.008 -19.300 1.00 92.25 127 GLY A N 1
ATOM 1001 C CA . GLY A 1 127 ? 14.337 -11.156 -19.386 1.00 92.25 127 GLY A CA 1
ATOM 1002 C C . GLY A 1 127 ? 12.960 -10.805 -19.952 1.00 92.25 127 GLY A C 1
ATOM 1003 O O . GLY A 1 127 ? 12.390 -11.607 -20.688 1.00 92.25 127 GLY A O 1
ATOM 1004 N N . PHE A 1 128 ? 12.447 -9.612 -19.639 1.00 93.19 128 PHE A N 1
ATOM 1005 C CA . PHE A 1 128 ? 11.192 -9.089 -20.174 1.00 93.19 128 PHE A CA 1
ATOM 1006 C C . PHE A 1 128 ? 11.269 -8.895 -21.689 1.00 93.19 128 PHE A C 1
ATOM 1008 O O . PHE A 1 128 ? 10.420 -9.418 -22.403 1.00 93.19 128 PHE A O 1
ATOM 1015 N N . LEU A 1 129 ? 12.298 -8.209 -22.191 1.00 93.88 129 LEU A N 1
ATOM 1016 C CA . LEU A 1 129 ? 12.469 -7.977 -23.627 1.00 93.88 129 LEU A CA 1
ATOM 1017 C C . LEU A 1 129 ? 12.717 -9.280 -24.393 1.00 93.88 129 LEU A C 1
ATOM 1019 O O . LEU A 1 129 ? 12.076 -9.515 -25.415 1.00 93.88 129 LEU A O 1
ATOM 1023 N N . GLU A 1 130 ? 13.572 -10.163 -23.873 1.00 93.44 130 GLU A N 1
ATOM 1024 C CA . GLU A 1 130 ? 13.836 -11.470 -24.488 1.00 93.44 130 GLU A CA 1
ATOM 1025 C C . GLU A 1 130 ? 12.576 -12.341 -24.582 1.00 93.44 130 GLU A C 1
ATOM 1027 O O . GLU A 1 130 ? 12.383 -13.034 -25.579 1.00 93.44 130 GLU A O 1
ATOM 1032 N N . ALA A 1 131 ? 11.691 -12.297 -23.576 1.00 92.06 131 ALA A N 1
ATOM 1033 C CA . ALA A 1 131 ? 10.428 -13.042 -23.595 1.00 92.06 131 ALA A CA 1
ATOM 1034 C C . ALA A 1 131 ? 9.502 -12.626 -24.753 1.00 92.06 131 ALA A C 1
ATOM 1036 O O . ALA A 1 131 ? 8.630 -13.398 -25.150 1.00 92.06 131 ALA A O 1
ATOM 1037 N N . PHE A 1 132 ? 9.717 -11.434 -25.312 1.00 92.31 132 PHE A N 1
ATOM 1038 C CA . PHE A 1 132 ? 8.993 -10.899 -26.460 1.00 92.31 132 PHE A CA 1
ATOM 1039 C C . PHE A 1 132 ? 9.856 -10.811 -27.730 1.00 92.31 132 PHE A C 1
ATOM 1041 O O . PHE A 1 132 ? 9.514 -10.088 -28.662 1.00 92.31 132 PHE A O 1
ATOM 1048 N N . GLY A 1 133 ? 10.971 -11.549 -27.785 1.00 92.19 133 GLY A N 1
ATOM 1049 C CA . GLY A 1 133 ? 11.847 -11.620 -28.959 1.00 92.19 133 GLY A CA 1
ATOM 1050 C C . GLY A 1 133 ? 12.754 -10.403 -29.165 1.00 92.19 133 GLY A C 1
ATOM 1051 O O . GLY A 1 133 ? 13.380 -10.287 -30.216 1.00 92.19 133 GLY A O 1
ATOM 1052 N N . GLY A 1 134 ? 12.828 -9.490 -28.192 1.00 91.00 134 GLY A N 1
ATOM 1053 C CA . GLY A 1 134 ? 13.774 -8.376 -28.199 1.00 91.00 134 GLY A CA 1
ATOM 1054 C C . GLY A 1 134 ? 15.210 -8.830 -27.922 1.00 91.00 134 GLY A C 1
ATOM 1055 O O . GLY A 1 134 ? 15.446 -9.879 -27.323 1.00 91.00 134 GLY A O 1
ATOM 1056 N N . SER A 1 135 ? 16.181 -8.022 -28.350 1.00 91.88 135 SER A N 1
ATOM 1057 C CA . SER A 1 135 ? 17.616 -8.234 -28.097 1.00 91.88 135 SER A CA 1
ATOM 1058 C C . SER A 1 135 ? 18.185 -7.018 -27.359 1.00 91.88 135 SER A C 1
ATOM 1060 O O . SER A 1 135 ? 18.579 -6.041 -28.001 1.00 91.88 135 SER A O 1
ATOM 1062 N N . PRO A 1 136 ? 18.148 -7.007 -26.015 1.00 94.75 136 PRO A N 1
ATOM 1063 C CA . PRO A 1 136 ? 18.570 -5.851 -25.233 1.00 94.75 136 PRO A CA 1
ATOM 1064 C C . PRO A 1 136 ? 20.094 -5.701 -25.192 1.00 94.75 136 PRO A C 1
ATOM 1066 O O . PRO A 1 136 ? 20.842 -6.679 -25.255 1.00 94.75 136 PRO A O 1
ATOM 1069 N N . ILE A 1 137 ? 20.553 -4.464 -25.010 1.00 96.06 137 ILE A N 1
ATOM 1070 C CA . ILE A 1 137 ? 21.955 -4.157 -24.706 1.00 96.06 137 ILE A CA 1
ATOM 1071 C C . ILE A 1 137 ? 22.036 -3.718 -23.246 1.00 96.06 137 ILE A C 1
ATOM 1073 O O . ILE A 1 137 ? 21.648 -2.600 -22.922 1.00 96.06 137 ILE A O 1
ATOM 1077 N N . LEU A 1 138 ? 22.520 -4.581 -22.354 1.00 93.31 138 LEU A N 1
ATOM 1078 C CA . LEU A 1 138 ? 22.725 -4.229 -20.952 1.00 93.31 138 LEU A CA 1
ATOM 1079 C C . LEU A 1 138 ? 24.009 -3.413 -20.787 1.00 93.31 138 LEU A C 1
ATOM 1081 O O . LEU A 1 138 ? 25.108 -3.935 -20.978 1.00 93.31 138 LEU A O 1
ATOM 1085 N N . VAL A 1 139 ? 23.865 -2.171 -20.334 1.00 91.31 139 VAL A N 1
ATOM 1086 C CA . VAL A 1 139 ? 24.955 -1.288 -19.915 1.00 91.31 139 VAL A CA 1
ATOM 1087 C C . VAL A 1 139 ? 25.134 -1.416 -18.403 1.00 91.31 139 VAL A C 1
ATOM 1089 O O . VAL A 1 139 ? 24.252 -1.051 -17.625 1.00 91.31 139 VAL A O 1
ATOM 1092 N N . HIS A 1 140 ? 26.270 -1.953 -17.961 1.00 85.94 140 HIS A N 1
ATOM 1093 C CA . HIS A 1 140 ? 26.518 -2.273 -16.552 1.00 85.94 140 HIS A CA 1
ATOM 1094 C C . HIS A 1 140 ? 27.893 -1.789 -16.083 1.00 85.94 140 HIS A C 1
ATOM 1096 O O . HIS A 1 140 ? 28.797 -1.617 -16.888 1.00 85.94 140 HIS A O 1
ATOM 1102 N N . THR A 1 141 ? 28.092 -1.604 -14.774 1.00 77.81 141 THR A N 1
ATOM 1103 C CA . THR A 1 141 ? 29.393 -1.155 -14.229 1.00 77.81 141 THR A CA 1
ATOM 1104 C C . THR A 1 141 ? 30.188 -2.269 -13.548 1.00 77.81 141 THR A C 1
ATOM 1106 O O . THR A 1 141 ? 31.347 -2.072 -13.191 1.00 77.81 141 THR A O 1
ATOM 1109 N N . GLY A 1 142 ? 29.559 -3.409 -13.257 1.00 75.44 142 GLY A N 1
ATOM 1110 C CA . GLY A 1 142 ? 30.160 -4.498 -12.498 1.00 75.44 142 GLY A CA 1
ATOM 1111 C C . GLY A 1 142 ? 30.657 -5.639 -13.374 1.00 75.44 142 GLY A C 1
ATOM 1112 O O . GLY A 1 142 ? 30.796 -5.527 -14.590 1.00 75.44 142 GLY A O 1
ATOM 1113 N N . PHE A 1 143 ? 30.956 -6.761 -12.728 1.00 77.94 143 PHE A N 1
ATOM 1114 C CA . PHE A 1 143 ? 31.267 -8.006 -13.415 1.00 77.94 143 PHE A CA 1
ATOM 1115 C C . PHE A 1 143 ? 29.984 -8.815 -13.608 1.00 77.94 143 PHE A C 1
ATOM 1117 O O . PHE A 1 143 ? 29.306 -9.143 -12.634 1.00 77.94 143 PHE A O 1
ATOM 1124 N N . VAL A 1 144 ? 29.696 -9.175 -14.858 1.00 81.50 144 VAL A N 1
ATOM 1125 C CA . VAL A 1 144 ? 28.627 -10.111 -15.210 1.00 81.50 144 VAL A CA 1
ATOM 1126 C C . VAL A 1 144 ? 29.252 -11.482 -15.441 1.00 81.50 144 VAL A C 1
ATOM 1128 O O . VAL A 1 144 ? 30.003 -11.681 -16.402 1.00 81.50 144 VAL A O 1
ATOM 1131 N N . ASP A 1 145 ? 28.953 -12.418 -14.544 1.00 84.12 145 ASP A N 1
ATOM 1132 C CA . ASP A 1 145 ? 29.476 -13.778 -14.611 1.00 84.12 145 ASP A CA 1
ATOM 1133 C C . ASP A 1 145 ? 28.851 -14.606 -15.754 1.00 84.12 145 ASP A C 1
ATOM 1135 O O . ASP A 1 145 ? 27.875 -14.219 -16.405 1.00 84.12 145 ASP A O 1
ATOM 1139 N N . GLU A 1 146 ? 29.438 -15.773 -16.018 1.00 86.06 146 GLU A N 1
ATOM 1140 C CA . GLU A 1 146 ? 28.976 -16.691 -17.064 1.00 86.06 146 GLU A CA 1
ATOM 1141 C C . GLU A 1 146 ? 27.560 -17.217 -16.789 1.00 86.06 146 GLU A C 1
ATOM 1143 O O . GLU A 1 146 ? 26.766 -17.439 -17.702 1.00 86.06 146 GLU A O 1
ATOM 1148 N N . HIS A 1 147 ? 27.200 -17.355 -15.514 1.00 86.38 147 HIS A N 1
ATOM 1149 C CA . HIS A 1 147 ? 25.876 -17.777 -15.099 1.00 86.38 147 HIS A CA 1
ATOM 1150 C C . HIS A 1 147 ? 24.799 -16.783 -15.562 1.00 86.38 147 HIS A C 1
ATOM 1152 O O . HIS A 1 147 ? 23.768 -17.210 -16.086 1.00 86.38 147 HIS A O 1
ATOM 1158 N N . VAL A 1 148 ? 25.027 -15.481 -15.405 1.00 87.00 148 VAL A N 1
ATOM 1159 C CA . VAL A 1 148 ? 24.114 -14.440 -15.883 1.00 87.00 148 VAL A CA 1
ATOM 1160 C C . VAL A 1 148 ? 24.070 -14.409 -17.407 1.00 87.00 148 VAL A C 1
ATOM 1162 O O . VAL A 1 148 ? 22.977 -14.415 -17.963 1.00 87.00 148 VAL A O 1
ATOM 1165 N N . LYS A 1 149 ? 25.217 -14.466 -18.091 1.00 87.69 149 LYS A N 1
ATOM 1166 C CA . LYS A 1 149 ? 25.253 -14.503 -19.566 1.00 87.69 149 LYS A CA 1
ATOM 1167 C C . LYS A 1 149 ? 24.439 -15.671 -20.127 1.00 87.69 149 LYS A C 1
ATOM 1169 O O . LYS A 1 149 ? 23.624 -15.485 -21.022 1.00 87.69 149 LYS A O 1
ATOM 1174 N N . ASN A 1 150 ? 24.564 -16.849 -19.517 1.00 89.69 150 ASN A N 1
ATOM 1175 C CA . ASN A 1 150 ? 23.792 -18.034 -19.896 1.00 89.69 150 ASN A CA 1
ATOM 1176 C C . ASN A 1 150 ? 22.288 -17.906 -19.595 1.00 89.69 150 ASN A C 1
ATOM 1178 O O . ASN A 1 150 ? 21.481 -18.610 -20.195 1.00 89.69 150 ASN A O 1
ATOM 1182 N N . ALA A 1 151 ? 21.890 -17.050 -18.650 1.00 89.56 151 ALA A N 1
ATOM 1183 C CA . ALA A 1 151 ? 20.481 -16.789 -18.359 1.00 89.56 151 ALA A CA 1
ATOM 1184 C C . ALA A 1 151 ? 19.825 -15.848 -19.381 1.00 89.56 151 ALA A C 1
ATOM 1186 O O . ALA A 1 151 ? 18.611 -15.931 -19.577 1.00 89.56 151 ALA A O 1
ATOM 1187 N N . TYR A 1 152 ? 20.619 -14.985 -20.019 1.00 91.62 152 TYR A N 1
ATOM 1188 C CA . TYR A 1 152 ? 20.163 -13.958 -20.956 1.00 91.62 152 TYR A CA 1
ATOM 1189 C C . TYR A 1 152 ? 20.953 -14.041 -22.277 1.00 91.62 152 TYR A C 1
ATOM 1191 O O . TYR A 1 152 ? 21.782 -13.176 -22.572 1.00 91.62 152 TYR A O 1
ATOM 1199 N N . PRO A 1 153 ? 20.752 -15.117 -23.063 1.00 90.25 153 PRO A N 1
ATOM 1200 C CA . PRO A 1 153 ? 21.574 -15.425 -24.234 1.00 90.25 153 PRO A CA 1
ATOM 1201 C C . PRO A 1 153 ? 21.374 -14.463 -25.415 1.00 90.25 153 PRO A C 1
ATOM 1203 O O . PRO A 1 153 ? 22.191 -14.464 -26.332 1.00 90.25 153 PRO A O 1
ATOM 1206 N N . HIS A 1 154 ? 20.307 -13.660 -25.416 1.00 92.00 154 HIS A N 1
ATOM 1207 C CA . HIS A 1 154 ? 20.037 -12.663 -26.459 1.00 92.00 154 HIS A CA 1
ATOM 1208 C C . HIS A 1 154 ? 20.430 -11.246 -26.020 1.00 92.00 154 HIS A C 1
ATOM 1210 O O . HIS A 1 154 ? 20.238 -10.287 -26.767 1.00 92.00 154 HIS A O 1
ATOM 1216 N N . THR A 1 155 ? 20.986 -11.109 -24.815 1.00 94.00 155 THR A N 1
ATOM 1217 C CA . THR A 1 155 ? 21.431 -9.835 -24.261 1.00 94.00 155 THR A CA 1
ATOM 1218 C C . THR A 1 155 ? 22.894 -9.591 -24.604 1.00 94.00 155 THR A C 1
ATOM 1220 O O . THR A 1 155 ? 23.766 -10.415 -24.325 1.00 94.00 155 THR A O 1
ATOM 1223 N N . THR A 1 156 ? 23.185 -8.421 -25.168 1.00 95.06 156 THR A N 1
ATOM 1224 C CA . THR A 1 156 ? 24.564 -7.946 -25.315 1.00 95.06 156 THR A CA 1
ATOM 1225 C C . THR A 1 156 ? 24.981 -7.219 -24.045 1.00 95.06 156 THR A C 1
ATOM 1227 O O . THR A 1 156 ? 24.297 -6.306 -23.598 1.00 95.06 156 THR A O 1
ATOM 1230 N N . PHE A 1 157 ? 26.109 -7.613 -23.463 1.00 92.38 157 PHE A N 1
ATOM 1231 C CA . PHE A 1 157 ? 26.621 -7.038 -22.221 1.00 92.38 157 PHE A CA 1
ATOM 1232 C C . PHE A 1 157 ? 27.733 -6.041 -22.524 1.00 92.38 157 PHE A C 1
ATOM 1234 O O . PHE A 1 157 ? 28.779 -6.421 -23.055 1.00 92.38 157 PHE A O 1
ATOM 1241 N N . VAL A 1 158 ? 27.514 -4.777 -22.170 1.00 92.12 158 VAL A N 1
ATOM 1242 C CA . VAL A 1 158 ? 28.481 -3.693 -22.334 1.00 92.12 158 VAL A CA 1
ATOM 1243 C C . VAL A 1 158 ? 28.893 -3.188 -20.959 1.00 92.12 158 VAL A C 1
ATOM 1245 O O . VAL A 1 158 ? 28.086 -2.635 -20.209 1.00 92.12 158 VAL A O 1
ATOM 1248 N N . LYS A 1 159 ? 30.172 -3.378 -20.629 1.00 88.00 159 LYS A N 1
ATOM 1249 C CA . LYS A 1 159 ? 30.751 -2.861 -19.392 1.00 88.00 159 LYS A CA 1
ATOM 1250 C C . LYS A 1 159 ? 31.108 -1.384 -19.569 1.00 88.00 159 LYS A C 1
ATOM 1252 O O . LYS A 1 159 ? 31.889 -1.037 -20.449 1.00 88.00 159 LYS A O 1
ATOM 1257 N N . CYS A 1 160 ? 30.580 -0.549 -18.690 1.00 81.75 160 CYS A N 1
ATOM 1258 C CA . CYS A 1 160 ? 30.955 0.841 -18.492 1.00 81.75 160 CYS A CA 1
ATOM 1259 C C . CYS A 1 160 ? 31.983 0.930 -17.355 1.00 81.75 160 CYS A C 1
ATOM 1261 O O . CYS A 1 160 ? 31.743 0.432 -16.251 1.00 81.75 160 CYS A O 1
ATOM 1263 N N . GLU A 1 161 ? 33.121 1.579 -17.600 1.00 72.75 161 GLU A N 1
ATOM 1264 C CA . GLU A 1 161 ? 34.100 1.882 -16.552 1.00 72.75 161 GLU A CA 1
ATOM 1265 C C . GLU A 1 161 ? 33.595 3.077 -15.730 1.00 72.75 161 GLU A C 1
ATOM 1267 O O . GLU A 1 161 ? 33.867 4.230 -16.046 1.00 72.75 161 GLU A O 1
ATOM 1272 N N . ALA A 1 162 ? 32.818 2.803 -14.681 1.00 63.22 162 ALA A N 1
ATOM 1273 C CA . ALA A 1 162 ? 32.377 3.818 -13.727 1.00 63.22 162 ALA A CA 1
ATOM 1274 C C . ALA A 1 162 ? 33.135 3.660 -12.402 1.00 63.22 162 ALA A C 1
ATOM 1276 O O . ALA A 1 162 ? 33.211 2.562 -11.840 1.00 63.22 162 ALA A O 1
ATOM 1277 N N . SER A 1 163 ? 33.681 4.757 -11.877 1.00 60.50 163 SER A N 1
ATOM 1278 C CA . SER A 1 163 ? 34.267 4.785 -10.536 1.00 60.50 163 SER A CA 1
ATOM 1279 C C . SER A 1 163 ? 33.186 4.593 -9.462 1.00 60.50 163 SER A C 1
ATOM 1281 O O . SER A 1 163 ? 32.007 4.890 -9.674 1.00 60.50 163 SER A O 1
ATOM 1283 N N . VAL A 1 164 ? 33.569 4.083 -8.284 1.00 59.09 164 VAL A N 1
ATOM 1284 C CA . VAL A 1 164 ? 32.660 4.007 -7.126 1.00 59.09 164 VAL A CA 1
ATOM 1285 C C . VAL A 1 164 ? 32.337 5.437 -6.684 1.00 59.09 164 VAL A C 1
ATOM 1287 O O . VAL A 1 164 ? 33.141 6.082 -6.020 1.00 59.09 164 VAL A O 1
ATOM 1290 N N . THR A 1 165 ? 31.180 5.940 -7.103 1.00 64.69 165 THR A N 1
ATOM 1291 C CA . THR A 1 165 ? 30.691 7.306 -6.861 1.00 64.69 165 THR A CA 1
ATOM 1292 C C . THR A 1 165 ? 29.298 7.276 -6.226 1.00 64.69 165 THR A C 1
ATOM 1294 O O . THR A 1 165 ? 28.716 6.200 -6.041 1.00 64.69 165 THR A O 1
ATOM 1297 N N . SER A 1 166 ? 28.766 8.451 -5.871 1.00 68.12 166 SER A N 1
ATOM 1298 C CA . SER A 1 166 ? 27.378 8.597 -5.419 1.00 68.12 166 SER A CA 1
ATOM 1299 C C . SER A 1 166 ? 26.392 8.059 -6.459 1.00 68.12 166 SER A C 1
ATOM 1301 O O . SER A 1 166 ? 26.663 8.083 -7.665 1.00 68.12 166 SER A O 1
ATOM 1303 N N . TYR A 1 167 ? 25.224 7.589 -6.015 1.00 71.69 167 TYR A N 1
ATOM 1304 C CA . TYR A 1 167 ? 24.192 7.055 -6.910 1.00 71.69 167 TYR A CA 1
ATOM 1305 C C . TYR A 1 167 ? 23.794 8.043 -8.015 1.00 71.69 167 TYR A C 1
ATOM 1307 O O . TYR A 1 167 ? 23.658 7.632 -9.164 1.00 71.69 167 TYR A O 1
ATOM 1315 N N . ALA A 1 168 ? 23.675 9.337 -7.700 1.00 71.50 168 ALA A N 1
ATOM 1316 C CA . ALA A 1 168 ? 23.356 10.375 -8.680 1.00 71.50 168 ALA A CA 1
ATOM 1317 C C . ALA A 1 168 ? 24.450 10.515 -9.753 1.00 71.50 168 ALA A C 1
ATOM 1319 O O . ALA A 1 168 ? 24.150 10.516 -10.948 1.00 71.50 168 ALA A O 1
ATOM 1320 N N . THR A 1 169 ? 25.723 10.547 -9.341 1.00 74.38 169 THR A N 1
ATOM 1321 C CA . THR A 1 169 ? 26.868 10.635 -10.263 1.00 74.38 169 THR A CA 1
ATOM 1322 C C . THR A 1 169 ? 26.936 9.412 -11.168 1.00 74.38 169 THR A C 1
ATOM 1324 O O . THR A 1 169 ? 27.038 9.543 -12.386 1.00 74.38 169 THR A O 1
ATOM 1327 N N . ARG A 1 170 ? 26.813 8.214 -10.587 1.00 75.06 170 ARG A N 1
ATOM 1328 C CA . ARG A 1 170 ? 26.821 6.960 -11.341 1.00 75.06 170 ARG A CA 1
ATOM 1329 C C . ARG A 1 170 ? 25.627 6.850 -12.285 1.00 75.06 170 ARG A C 1
ATOM 1331 O O . ARG A 1 170 ? 25.796 6.373 -13.401 1.00 75.06 170 ARG A O 1
ATOM 1338 N N . ARG A 1 171 ? 24.430 7.268 -11.857 1.00 79.25 171 ARG A N 1
ATOM 1339 C CA . ARG A 1 171 ? 23.242 7.298 -12.719 1.00 79.25 171 ARG A CA 1
ATOM 1340 C C . ARG A 1 171 ? 23.498 8.204 -13.915 1.00 79.25 171 ARG A C 1
ATOM 1342 O O . ARG A 1 171 ? 23.285 7.757 -15.029 1.00 79.25 171 ARG A O 1
ATOM 1349 N N . LYS A 1 172 ? 23.999 9.423 -13.690 1.00 81.88 172 LYS A N 1
ATOM 1350 C CA . LYS A 1 172 ? 24.333 10.362 -14.766 1.00 81.88 172 LYS A CA 1
ATOM 1351 C C . LYS A 1 172 ? 25.346 9.765 -15.746 1.00 81.88 172 LYS A C 1
ATOM 1353 O O . LYS A 1 172 ? 25.068 9.737 -16.934 1.00 81.88 172 LYS A O 1
ATOM 1358 N N . GLN A 1 173 ? 26.447 9.203 -15.242 1.00 80.81 173 GLN A N 1
ATOM 1359 C CA . GLN A 1 173 ? 27.444 8.511 -16.069 1.00 80.81 173 GLN A CA 1
ATOM 1360 C C . GLN A 1 173 ? 26.818 7.382 -16.894 1.00 80.81 173 GLN A C 1
ATOM 1362 O O . GLN A 1 173 ? 27.038 7.299 -18.093 1.00 80.81 173 GLN A O 1
ATOM 1367 N N . LEU A 1 174 ? 26.001 6.528 -16.271 1.00 84.56 174 LEU A N 1
ATOM 1368 C CA . LEU A 1 174 ? 25.312 5.457 -16.986 1.00 84.56 174 LEU A CA 1
ATOM 1369 C C . LEU A 1 174 ? 24.323 5.996 -18.021 1.00 84.56 174 LEU A C 1
ATOM 1371 O O . LEU A 1 174 ? 24.181 5.370 -19.066 1.00 84.56 174 LEU A O 1
ATOM 1375 N N . THR A 1 175 ? 23.630 7.104 -17.745 1.00 88.88 175 THR A N 1
ATOM 1376 C CA . THR A 1 175 ? 22.717 7.738 -18.703 1.00 88.88 175 THR A CA 1
ATOM 1377 C C . THR A 1 175 ? 23.496 8.226 -19.916 1.00 88.88 175 THR A C 1
ATOM 1379 O O . THR A 1 175 ? 23.158 7.837 -21.030 1.00 88.88 175 THR A O 1
ATOM 1382 N N . ASP A 1 176 ? 24.552 9.012 -19.697 1.00 89.00 176 ASP A N 1
ATOM 1383 C CA . ASP A 1 176 ? 25.386 9.582 -20.760 1.00 89.00 176 ASP A CA 1
ATOM 1384 C C . ASP A 1 176 ? 25.986 8.460 -21.629 1.00 89.00 176 ASP A C 1
ATOM 1386 O O . ASP A 1 176 ? 25.836 8.456 -22.850 1.00 89.00 176 ASP A O 1
ATOM 1390 N N . GLU A 1 177 ? 26.542 7.422 -21.001 1.00 89.25 177 GLU A N 1
ATOM 1391 C CA . GLU A 1 177 ? 27.126 6.294 -21.732 1.00 89.25 177 GLU A CA 1
ATOM 1392 C C . GLU A 1 177 ? 26.084 5.430 -22.444 1.00 89.25 177 GLU A C 1
ATOM 1394 O O . GLU A 1 177 ? 26.336 4.889 -23.524 1.00 89.25 177 GLU A O 1
ATOM 1399 N N . SER A 1 178 ? 24.882 5.309 -21.881 1.00 91.44 178 SER A N 1
ATOM 1400 C CA . SER A 1 178 ? 23.789 4.599 -22.548 1.00 91.44 178 SER A CA 1
ATOM 1401 C C . SER A 1 178 ? 23.275 5.362 -23.760 1.00 91.44 178 SER A C 1
ATOM 1403 O O . SER A 1 178 ? 22.906 4.716 -24.736 1.00 91.44 178 SER A O 1
ATOM 1405 N N . ILE A 1 179 ? 23.293 6.699 -23.739 1.00 93.00 179 ILE A N 1
ATOM 1406 C CA . ILE A 1 179 ? 22.977 7.533 -24.907 1.00 93.00 179 ILE A CA 1
ATOM 1407 C C . ILE A 1 179 ? 24.018 7.311 -26.009 1.00 93.00 179 ILE A C 1
ATOM 1409 O O . ILE A 1 179 ? 23.646 7.047 -27.154 1.00 93.00 179 ILE A O 1
ATOM 1413 N N . ASP A 1 180 ? 25.309 7.320 -25.678 1.00 92.75 180 ASP A N 1
ATOM 1414 C CA . ASP A 1 180 ? 26.386 7.092 -26.650 1.00 92.75 180 ASP A CA 1
ATOM 1415 C C . ASP A 1 180 ? 26.360 5.671 -27.238 1.00 92.75 180 ASP A C 1
ATOM 1417 O O . ASP A 1 180 ? 26.595 5.458 -28.435 1.00 92.75 180 ASP A O 1
ATOM 1421 N N . ILE A 1 181 ? 26.079 4.662 -26.409 1.00 92.75 181 ILE A N 1
ATOM 1422 C CA . ILE A 1 181 ? 25.919 3.270 -26.854 1.00 92.75 181 ILE A CA 1
ATOM 1423 C C . ILE A 1 181 ? 24.667 3.124 -27.723 1.00 92.75 181 ILE A C 1
ATOM 1425 O O . ILE A 1 181 ? 24.760 2.542 -28.804 1.00 92.75 181 ILE A O 1
ATOM 1429 N N . ALA A 1 182 ? 23.523 3.664 -27.290 1.00 93.81 182 ALA A N 1
ATOM 1430 C CA . ALA A 1 182 ? 22.274 3.613 -28.045 1.00 93.81 182 ALA A CA 1
ATOM 1431 C C . ALA A 1 182 ? 22.433 4.282 -29.416 1.00 93.81 182 ALA A C 1
ATOM 1433 O O . ALA A 1 182 ? 22.113 3.668 -30.431 1.00 93.81 182 ALA A O 1
ATOM 1434 N N . THR A 1 183 ? 23.051 5.464 -29.463 1.00 94.69 183 THR A N 1
ATOM 1435 C CA . THR A 1 183 ? 23.335 6.197 -30.705 1.00 94.69 183 THR A CA 1
ATOM 1436 C C . THR A 1 183 ? 24.180 5.368 -31.672 1.00 94.69 183 THR A C 1
ATOM 1438 O O . THR A 1 183 ? 23.820 5.218 -32.839 1.00 94.69 183 THR A O 1
ATOM 1441 N N . ARG A 1 184 ? 25.282 4.765 -31.200 1.00 94.06 184 ARG A N 1
ATOM 1442 C CA . ARG A 1 184 ? 26.149 3.909 -32.037 1.00 94.06 184 ARG A CA 1
ATOM 1443 C C . ARG A 1 184 ? 25.458 2.631 -32.507 1.00 94.06 184 ARG A C 1
ATOM 1445 O O . ARG A 1 184 ? 25.775 2.134 -33.584 1.00 94.06 184 ARG A O 1
ATOM 1452 N N . ALA A 1 185 ? 24.540 2.102 -31.704 1.00 93.12 185 ALA A N 1
ATOM 1453 C CA . ALA A 1 185 ? 23.754 0.917 -32.025 1.00 93.12 185 ALA A CA 1
ATOM 1454 C C . ALA A 1 185 ? 22.493 1.226 -32.858 1.00 93.12 185 ALA A C 1
ATOM 1456 O O . ALA A 1 185 ? 21.785 0.294 -33.235 1.00 93.12 185 ALA A O 1
ATOM 1457 N N . GLY A 1 186 ? 22.203 2.502 -33.148 1.00 93.88 186 GLY A N 1
ATOM 1458 C CA . GLY A 1 186 ? 20.987 2.915 -33.853 1.00 93.88 186 GLY A CA 1
ATOM 1459 C C . GLY A 1 186 ? 19.701 2.648 -33.062 1.00 93.88 186 GLY A C 1
ATOM 1460 O O . GLY A 1 186 ? 18.661 2.387 -33.661 1.00 93.88 186 GLY A O 1
ATOM 1461 N N . LEU A 1 187 ? 19.780 2.658 -31.731 1.00 95.06 187 LEU A N 1
ATOM 1462 C CA . LEU A 1 187 ? 18.645 2.510 -30.823 1.00 95.06 187 LEU A CA 1
ATOM 1463 C C . LEU A 1 187 ? 18.128 3.885 -30.414 1.00 95.06 187 LEU A C 1
ATOM 1465 O O . LEU A 1 187 ? 18.920 4.797 -30.215 1.00 95.06 187 LEU A O 1
ATOM 1469 N N . ASP A 1 188 ? 16.817 3.999 -30.229 1.00 95.44 188 ASP A N 1
ATOM 1470 C CA . ASP A 1 188 ? 16.122 5.224 -29.821 1.00 95.44 188 ASP A CA 1
ATOM 1471 C C . ASP A 1 188 ? 15.432 5.104 -28.448 1.00 95.44 188 ASP A C 1
ATOM 1473 O O . ASP A 1 188 ? 14.729 6.016 -28.009 1.00 95.44 188 ASP A O 1
ATOM 1477 N N . VAL A 1 189 ? 15.640 3.981 -27.747 1.00 96.81 189 VAL A N 1
ATOM 1478 C CA . VAL A 1 189 ? 15.054 3.695 -26.431 1.00 96.81 189 VAL A CA 1
ATOM 1479 C C . VAL A 1 189 ? 16.119 3.271 -25.431 1.00 96.81 189 VAL A C 1
ATOM 1481 O O . VAL A 1 189 ? 16.913 2.357 -25.679 1.00 96.81 189 VAL A O 1
ATOM 1484 N N . ILE A 1 190 ? 16.058 3.884 -24.251 1.00 96.75 190 ILE A N 1
ATOM 1485 C CA . ILE A 1 190 ? 16.863 3.544 -23.083 1.00 96.75 190 ILE A CA 1
ATOM 1486 C C . ILE A 1 190 ? 15.914 3.202 -21.932 1.00 96.75 190 ILE A C 1
ATOM 1488 O O . ILE A 1 190 ? 15.070 4.003 -21.540 1.00 96.75 190 ILE A O 1
ATOM 1492 N N . LEU A 1 191 ? 16.047 2.003 -21.375 1.00 96.06 191 LEU A N 1
ATOM 1493 C CA . LEU A 1 191 ? 15.292 1.536 -20.217 1.00 96.06 191 LEU A CA 1
ATOM 1494 C C . LEU A 1 191 ? 16.170 1.644 -18.973 1.00 96.06 191 LEU A C 1
ATOM 1496 O O . LEU A 1 191 ? 17.239 1.042 -18.919 1.00 96.06 191 LEU A O 1
ATOM 1500 N N . GLY A 1 192 ? 15.721 2.379 -17.961 1.00 91.44 192 GLY A N 1
ATOM 1501 C CA . GLY A 1 192 ? 16.536 2.716 -16.793 1.00 91.44 192 GLY A CA 1
ATOM 1502 C C . GLY A 1 192 ? 15.702 3.000 -15.552 1.00 91.44 192 GLY A C 1
ATOM 1503 O O . GLY A 1 192 ? 14.478 3.060 -15.607 1.00 91.44 192 GLY A O 1
ATOM 1504 N N . VAL A 1 193 ? 16.351 3.146 -14.396 1.00 84.31 193 VAL A N 1
ATOM 1505 C CA . VAL A 1 193 ? 15.673 3.600 -13.172 1.00 84.31 193 VAL A CA 1
ATOM 1506 C C . VAL A 1 193 ? 15.693 5.126 -13.152 1.00 84.31 193 VAL A C 1
ATOM 1508 O O . VAL A 1 193 ? 16.619 5.738 -12.614 1.00 84.31 193 VAL A O 1
ATOM 1511 N N . PHE A 1 194 ? 14.670 5.731 -13.753 1.00 84.06 194 PHE A N 1
ATOM 1512 C CA . PHE A 1 194 ? 14.538 7.183 -13.883 1.00 84.06 194 PHE A CA 1
ATOM 1513 C C . PHE A 1 194 ? 13.569 7.780 -12.854 1.00 84.06 194 PHE A C 1
ATOM 1515 O O . PHE A 1 194 ? 12.829 7.075 -12.153 1.00 84.06 194 PHE A O 1
ATOM 1522 N N . GLU A 1 195 ? 13.604 9.106 -12.721 1.00 75.44 195 GLU A N 1
ATOM 1523 C CA . GLU A 1 195 ? 12.724 9.834 -11.803 1.00 75.44 195 GLU A CA 1
ATOM 1524 C C . GLU A 1 195 ? 11.321 9.983 -12.365 1.00 75.44 195 GLU A C 1
ATOM 1526 O O . GLU A 1 195 ? 10.349 9.775 -11.628 1.00 75.44 195 GLU A O 1
ATOM 1531 N N . SER A 1 196 ? 11.212 10.261 -13.662 1.00 82.50 196 SER A N 1
ATOM 1532 C CA . SER A 1 196 ? 9.946 10.262 -14.386 1.00 82.50 196 SER A CA 1
ATOM 1533 C C . SER A 1 196 ? 9.683 8.900 -15.030 1.00 82.50 196 SER A C 1
ATOM 1535 O O . SER A 1 196 ? 10.572 8.068 -15.185 1.00 82.50 196 SER A O 1
ATOM 1537 N N . THR A 1 197 ? 8.427 8.644 -15.399 1.00 88.69 197 THR A N 1
ATOM 1538 C CA . THR A 1 197 ? 8.074 7.424 -16.144 1.00 88.69 197 THR A CA 1
ATOM 1539 C C . THR A 1 197 ? 8.679 7.428 -17.549 1.00 88.69 197 THR A C 1
ATOM 1541 O O . THR A 1 197 ? 9.087 6.377 -18.037 1.00 88.69 197 THR A O 1
ATOM 1544 N N . ILE A 1 198 ? 8.701 8.601 -18.189 1.00 91.50 198 ILE A N 1
ATOM 1545 C CA . ILE A 1 198 ? 9.216 8.833 -19.538 1.00 91.50 198 ILE A CA 1
ATOM 1546 C C . ILE A 1 198 ? 9.904 10.196 -19.556 1.00 91.50 198 ILE A C 1
ATOM 1548 O O . ILE A 1 198 ? 9.348 11.160 -19.026 1.00 91.50 198 ILE A O 1
ATOM 1552 N N . GLU A 1 199 ? 11.070 10.270 -20.188 1.00 91.50 199 GLU A N 1
ATOM 1553 C CA . GLU A 1 199 ? 11.821 11.497 -20.460 1.00 91.50 199 GLU A CA 1
ATOM 1554 C C . GLU A 1 199 ? 12.337 11.449 -21.907 1.00 91.50 199 GLU A C 1
ATOM 1556 O O . GLU A 1 199 ? 12.650 10.377 -22.426 1.00 91.50 199 GLU A O 1
ATOM 1561 N N . GLU A 1 200 ? 12.404 12.598 -22.579 1.00 90.94 200 GLU A N 1
ATOM 1562 C CA . GLU A 1 200 ? 12.996 12.711 -23.917 1.00 90.94 200 GLU A CA 1
ATOM 1563 C C . GLU A 1 200 ? 14.325 13.458 -23.806 1.00 90.94 200 GLU A C 1
ATOM 1565 O O . GLU A 1 200 ? 14.384 14.554 -23.245 1.00 90.94 200 GLU A O 1
ATOM 1570 N N . CYS A 1 201 ? 15.396 12.866 -24.332 1.00 88.69 201 CYS A N 1
ATOM 1571 C CA . CYS A 1 201 ? 16.730 13.455 -24.300 1.00 88.69 201 CYS A CA 1
ATOM 1572 C C . CYS A 1 201 ? 17.462 13.145 -25.605 1.00 88.69 201 CYS A C 1
ATOM 1574 O O . CYS A 1 201 ? 17.610 11.983 -25.959 1.00 88.69 201 CYS A O 1
ATOM 1576 N N . GLN A 1 202 ? 17.913 14.171 -26.335 1.00 85.62 202 GLN A N 1
ATOM 1577 C CA . GLN A 1 202 ? 18.681 14.015 -27.584 1.00 85.62 202 GLN A CA 1
ATOM 1578 C C . GLN A 1 202 ? 18.018 13.093 -28.635 1.00 85.62 202 GLN A C 1
ATOM 1580 O O . GLN A 1 202 ? 18.696 12.358 -29.346 1.00 85.62 202 GLN A O 1
ATOM 1585 N N . GLY A 1 203 ? 16.683 13.120 -28.738 1.00 85.44 203 GLY A N 1
ATOM 1586 C CA . GLY A 1 203 ? 15.930 12.242 -29.646 1.00 85.44 203 GLY A CA 1
ATOM 1587 C C . GLY A 1 203 ? 15.818 10.784 -29.178 1.00 85.44 203 GLY A C 1
ATOM 1588 O O . GLY A 1 203 ? 15.332 9.946 -29.928 1.00 85.44 203 GLY A O 1
ATOM 1589 N N . MET A 1 204 ? 16.246 10.490 -27.948 1.00 93.12 204 MET A N 1
ATOM 1590 C CA . MET A 1 204 ? 16.098 9.201 -27.274 1.00 93.12 204 MET A CA 1
ATOM 1591 C C . MET A 1 204 ? 14.934 9.247 -26.290 1.00 93.12 204 MET A C 1
ATOM 1593 O O . MET A 1 204 ? 14.689 10.264 -25.633 1.00 93.12 204 MET A O 1
ATOM 1597 N N . LEU A 1 205 ? 14.263 8.110 -26.137 1.00 95.69 205 LEU A N 1
ATOM 1598 C CA . LEU A 1 205 ? 13.214 7.907 -25.153 1.00 95.69 205 LEU A CA 1
ATOM 1599 C C . LEU A 1 205 ? 13.770 7.161 -23.935 1.00 95.69 205 LEU A C 1
ATOM 1601 O O . LEU A 1 205 ? 14.103 5.978 -24.016 1.00 95.69 205 LEU A O 1
ATOM 1605 N N . LEU A 1 206 ? 13.854 7.848 -22.800 1.00 95.06 206 LEU A N 1
ATOM 1606 C CA . LEU A 1 206 ? 14.282 7.293 -21.519 1.00 95.06 206 LEU A CA 1
ATOM 1607 C C . LEU A 1 206 ? 13.035 6.836 -20.761 1.00 95.06 206 LEU A C 1
ATOM 1609 O O . LEU A 1 206 ? 12.160 7.641 -20.449 1.00 95.06 206 LEU A O 1
ATOM 1613 N N . ILE A 1 207 ? 12.923 5.539 -20.485 1.00 95.44 207 ILE A N 1
ATOM 1614 C CA . ILE A 1 207 ? 11.724 4.932 -19.898 1.00 95.44 207 ILE A CA 1
ATOM 1615 C C . ILE A 1 207 ? 12.076 4.233 -18.592 1.00 95.44 207 ILE A C 1
ATOM 1617 O O . ILE A 1 207 ? 12.982 3.401 -18.558 1.00 95.44 207 ILE A O 1
ATOM 1621 N N . ASP A 1 208 ? 11.312 4.505 -17.530 1.00 92.81 208 ASP A N 1
ATOM 1622 C CA . ASP A 1 208 ? 11.293 3.645 -16.347 1.00 92.81 208 ASP A CA 1
ATOM 1623 C C . ASP A 1 208 ? 10.389 2.441 -16.623 1.00 92.81 208 ASP A C 1
ATOM 1625 O O . ASP A 1 208 ? 9.161 2.583 -16.609 1.00 92.81 208 ASP A O 1
ATOM 1629 N N . PRO A 1 209 ? 10.942 1.245 -16.891 1.00 93.88 209 PRO A N 1
ATOM 1630 C CA . PRO A 1 209 ? 10.153 0.144 -17.428 1.00 93.88 209 PRO A CA 1
ATOM 1631 C C . PRO A 1 209 ? 9.114 -0.356 -16.421 1.00 93.88 209 PRO A C 1
ATOM 1633 O O . PRO A 1 209 ? 8.013 -0.746 -16.807 1.00 93.88 209 PRO A O 1
ATOM 1636 N N . GLN A 1 210 ? 9.409 -0.312 -15.118 1.00 91.88 210 GLN A N 1
ATOM 1637 C C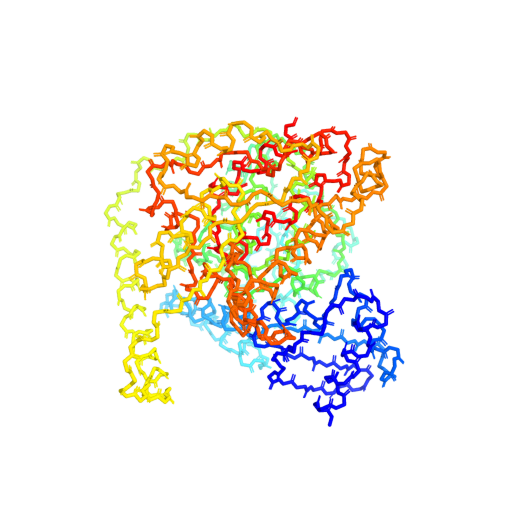A . GLN A 1 210 ? 8.460 -0.760 -14.102 1.00 91.88 210 GLN A CA 1
ATOM 1638 C C . GLN A 1 210 ? 7.233 0.156 -14.050 1.00 91.88 210 GLN A C 1
ATOM 1640 O O . GLN A 1 210 ? 6.099 -0.328 -14.008 1.00 91.88 210 GLN A O 1
ATOM 1645 N N . ARG A 1 211 ? 7.447 1.475 -14.070 1.00 90.75 211 ARG A N 1
ATOM 1646 C CA . ARG A 1 211 ? 6.365 2.467 -14.034 1.00 90.75 211 ARG A CA 1
ATOM 1647 C C . ARG A 1 211 ? 5.613 2.538 -15.354 1.00 90.75 211 ARG A C 1
ATOM 1649 O O . ARG A 1 211 ? 4.386 2.581 -15.333 1.00 90.75 211 ARG A O 1
ATOM 1656 N N . PHE A 1 212 ? 6.333 2.487 -16.471 1.00 93.69 212 PHE A N 1
ATOM 1657 C CA . PHE A 1 212 ? 5.776 2.577 -17.817 1.00 93.69 212 PHE A CA 1
ATOM 1658 C C . PHE A 1 212 ? 4.825 1.417 -18.107 1.00 93.69 212 PHE A C 1
ATOM 1660 O O . PHE A 1 212 ? 3.664 1.631 -18.449 1.00 93.69 212 PHE A O 1
ATOM 1667 N N . PHE A 1 213 ? 5.260 0.178 -17.858 1.00 92.56 213 PHE A N 1
ATOM 1668 C CA . PHE A 1 213 ? 4.417 -1.012 -18.026 1.00 92.56 213 PHE A CA 1
ATOM 1669 C C . PHE A 1 213 ? 3.463 -1.264 -16.840 1.00 92.56 213 PHE A C 1
ATOM 1671 O O . PHE A 1 213 ? 2.641 -2.191 -16.875 1.00 92.56 213 PHE A O 1
ATOM 1678 N N . ALA A 1 214 ? 3.542 -0.430 -15.795 1.00 92.00 214 ALA A N 1
ATOM 1679 C CA . ALA A 1 214 ? 2.845 -0.584 -14.520 1.00 92.00 214 ALA A CA 1
ATOM 1680 C C . ALA A 1 214 ? 2.985 -2.009 -13.954 1.00 92.00 214 ALA A C 1
ATOM 1682 O O . ALA A 1 214 ? 1.999 -2.667 -13.609 1.00 92.00 214 ALA A O 1
ATOM 1683 N N . LEU A 1 215 ? 4.221 -2.510 -13.922 1.00 90.88 215 LEU A N 1
ATOM 1684 C CA . LEU A 1 215 ? 4.550 -3.839 -13.422 1.00 90.88 215 LEU A CA 1
ATOM 1685 C C . LEU A 1 215 ? 4.752 -3.792 -11.909 1.00 90.88 215 LEU A C 1
ATOM 1687 O O . LEU A 1 215 ? 5.553 -3.025 -11.372 1.00 90.88 215 LEU A O 1
ATOM 1691 N N . SER A 1 216 ? 4.039 -4.658 -11.201 1.00 88.81 216 SER A N 1
ATOM 1692 C CA . SER A 1 216 ? 4.312 -4.894 -9.791 1.00 88.81 216 SER A CA 1
ATOM 1693 C C . SER A 1 216 ? 5.673 -5.570 -9.614 1.00 88.81 216 SER A C 1
ATOM 1695 O O . SER A 1 216 ? 6.128 -6.334 -10.465 1.00 88.81 216 SER A O 1
ATOM 1697 N N . SER A 1 217 ? 6.293 -5.386 -8.450 1.00 85.62 217 SER A N 1
ATOM 1698 C CA . SER A 1 217 ? 7.548 -6.070 -8.099 1.00 85.62 217 SER A CA 1
ATOM 1699 C C . SER A 1 217 ? 7.465 -7.607 -8.192 1.00 85.62 217 SER A C 1
ATOM 1701 O O . SER A 1 217 ? 8.486 -8.277 -8.367 1.00 85.62 217 SER A O 1
ATOM 1703 N N . TRP A 1 218 ? 6.258 -8.173 -8.076 1.00 83.75 218 TRP A N 1
ATOM 1704 C CA . TRP A 1 218 ? 5.978 -9.593 -8.294 1.00 83.75 218 TRP A CA 1
ATOM 1705 C C . TRP A 1 218 ? 5.971 -9.961 -9.780 1.00 83.75 218 TRP A C 1
ATOM 1707 O O . TRP A 1 218 ? 6.505 -11.002 -10.150 1.00 83.75 218 TRP A O 1
ATOM 1717 N N . GLU A 1 219 ? 5.413 -9.121 -10.649 1.00 87.50 219 GLU A N 1
ATOM 1718 C CA . GLU A 1 219 ? 5.469 -9.339 -12.098 1.00 87.50 219 GLU A CA 1
ATOM 1719 C C . GLU A 1 219 ? 6.897 -9.194 -12.624 1.00 87.50 219 GLU A C 1
ATOM 1721 O O . GLU A 1 219 ? 7.329 -10.048 -13.392 1.00 87.50 219 GLU A O 1
ATOM 1726 N N . CYS A 1 220 ? 7.665 -8.211 -12.138 1.00 89.38 220 CYS A N 1
ATOM 1727 C CA . CYS A 1 220 ? 9.090 -8.091 -12.461 1.00 89.38 220 CYS A CA 1
ATOM 1728 C C . CYS A 1 220 ? 9.853 -9.382 -12.118 1.00 89.38 220 CYS A C 1
ATOM 1730 O O . CYS A 1 220 ? 10.635 -9.867 -12.931 1.00 89.38 220 CYS A O 1
ATOM 1732 N N . SER A 1 221 ? 9.567 -10.004 -10.963 1.00 85.19 221 SER A N 1
ATOM 1733 C CA . SER A 1 221 ? 10.232 -11.258 -10.570 1.00 85.19 221 SER A CA 1
ATOM 1734 C C . SER A 1 221 ? 9.937 -12.455 -11.482 1.00 85.19 221 SER A C 1
ATOM 1736 O O . SER A 1 221 ? 10.670 -13.435 -11.431 1.00 85.19 221 SER A O 1
ATOM 1738 N N . ARG A 1 222 ? 8.912 -12.394 -12.348 1.00 85.50 222 ARG A N 1
ATOM 1739 C CA . ARG A 1 222 ? 8.662 -13.444 -13.357 1.00 85.50 222 ARG A CA 1
ATOM 1740 C C . ARG A 1 222 ? 9.702 -13.434 -14.474 1.00 85.50 222 ARG A C 1
ATOM 1742 O O . ARG A 1 222 ? 9.966 -14.473 -15.066 1.00 85.50 222 ARG A O 1
ATOM 1749 N N . TYR A 1 223 ? 10.264 -12.262 -14.756 1.00 88.69 223 TYR A N 1
ATOM 1750 C CA . TYR A 1 223 ? 11.287 -12.064 -15.781 1.00 88.69 223 TYR A CA 1
ATOM 1751 C C . TYR A 1 223 ? 12.704 -12.116 -15.205 1.00 88.69 223 TYR A C 1
ATOM 1753 O O . TYR A 1 223 ? 13.683 -12.189 -15.946 1.00 88.69 223 TYR A O 1
ATOM 1761 N N . GLU A 1 224 ? 12.825 -12.110 -13.878 1.00 84.62 224 GLU A N 1
ATOM 1762 C CA . GLU A 1 224 ? 14.080 -12.316 -13.171 1.00 84.62 224 GLU A CA 1
ATOM 1763 C C . GLU A 1 224 ? 14.498 -13.793 -13.297 1.00 84.62 224 GLU A C 1
ATOM 1765 O O . GLU A 1 224 ? 14.164 -14.640 -12.471 1.00 84.62 224 GLU A O 1
ATOM 1770 N N . LYS A 1 225 ? 15.236 -14.122 -14.365 1.00 75.88 225 LYS A N 1
ATOM 1771 C CA . LYS A 1 225 ? 15.662 -15.503 -14.661 1.00 75.88 225 LYS A CA 1
ATOM 1772 C C . LYS A 1 225 ? 16.694 -16.039 -13.668 1.00 75.88 225 LYS A C 1
ATOM 1774 O O . LYS A 1 225 ? 16.888 -17.249 -13.573 1.00 75.88 225 LYS A O 1
ATOM 1779 N N . ARG A 1 226 ? 17.373 -15.157 -12.929 1.00 67.50 226 ARG A N 1
ATOM 1780 C CA . ARG A 1 226 ? 18.290 -15.498 -11.835 1.00 67.50 226 ARG A CA 1
ATOM 1781 C C . ARG A 1 226 ? 18.287 -14.391 -10.802 1.00 67.50 226 ARG A C 1
ATOM 1783 O O . ARG A 1 226 ? 18.296 -13.219 -11.164 1.00 67.50 226 ARG A O 1
ATOM 1790 N N . ARG A 1 227 ? 18.453 -14.780 -9.536 1.00 57.25 227 ARG A N 1
ATOM 1791 C CA . ARG A 1 227 ? 19.016 -13.885 -8.526 1.00 57.25 227 ARG A CA 1
ATOM 1792 C C . ARG A 1 227 ? 20.484 -13.672 -8.859 1.00 57.25 227 ARG A C 1
ATOM 1794 O O . ARG A 1 227 ? 21.366 -14.261 -8.236 1.00 57.25 227 ARG A O 1
ATOM 1801 N N . PHE A 1 228 ? 20.749 -12.791 -9.816 1.00 55.12 228 PHE A N 1
ATOM 1802 C CA . PHE A 1 228 ? 21.885 -11.917 -9.616 1.00 55.12 228 PHE A CA 1
ATOM 1803 C C . PHE A 1 228 ? 21.571 -11.248 -8.282 1.00 55.12 228 PHE A C 1
ATOM 1805 O O . PHE A 1 228 ? 20.560 -10.568 -8.167 1.00 55.12 228 PHE A O 1
ATOM 1812 N N . LYS A 1 229 ? 22.314 -11.561 -7.219 1.00 52.50 229 LYS A N 1
ATOM 1813 C CA . LYS A 1 229 ? 22.408 -10.589 -6.141 1.00 52.50 229 LYS A CA 1
ATOM 1814 C C . LYS A 1 229 ? 23.275 -9.551 -6.806 1.00 52.50 229 LYS A C 1
ATOM 1816 O O . LYS A 1 229 ? 24.480 -9.822 -6.888 1.00 52.50 229 LYS A O 1
ATOM 1821 N N . PRO A 1 230 ? 22.734 -8.421 -7.311 1.00 48.00 230 PRO A N 1
ATOM 1822 C CA . PRO A 1 230 ? 23.660 -7.358 -7.582 1.00 48.00 230 PRO A CA 1
ATOM 1823 C C . PRO A 1 230 ? 24.407 -7.220 -6.266 1.00 48.00 230 PRO A C 1
ATOM 1825 O O . PRO A 1 230 ? 23.828 -7.360 -5.173 1.00 48.00 230 PRO A O 1
ATOM 1828 N N . ARG A 1 231 ? 25.718 -7.029 -6.336 1.00 50.72 231 ARG A N 1
ATOM 1829 C CA . ARG A 1 231 ? 26.337 -6.296 -5.249 1.00 50.72 231 ARG A CA 1
ATOM 1830 C C . ARG A 1 231 ? 25.667 -4.936 -5.359 1.00 50.72 231 ARG A C 1
ATOM 1832 O O . ARG A 1 231 ? 26.223 -4.036 -5.976 1.00 50.72 231 ARG A O 1
ATOM 1839 N N . ILE A 1 232 ? 24.427 -4.842 -4.852 1.00 47.31 232 ILE A N 1
ATOM 1840 C CA . ILE A 1 232 ? 23.676 -3.641 -4.539 1.00 47.31 232 ILE A CA 1
ATOM 1841 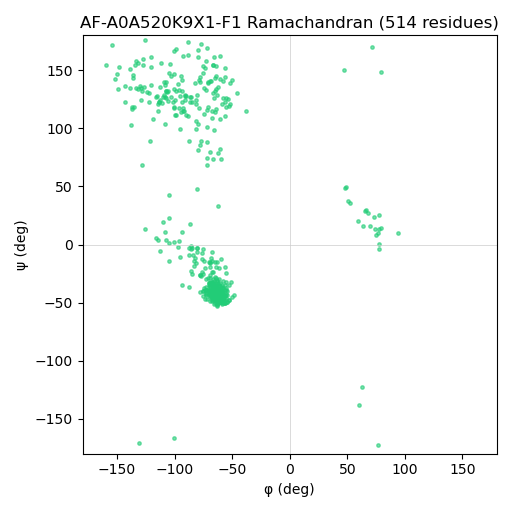C C . ILE A 1 232 ? 24.514 -3.102 -3.399 1.00 47.31 232 ILE A C 1
ATOM 1843 O O . ILE A 1 232 ? 24.206 -3.296 -2.236 1.00 47.31 232 ILE A O 1
ATOM 1847 N N . PHE A 1 233 ? 25.654 -2.596 -3.858 1.00 49.19 233 PHE A N 1
ATOM 1848 C CA . PHE A 1 233 ? 26.760 -1.890 -3.302 1.00 49.19 233 PHE A CA 1
ATOM 1849 C C . PHE A 1 233 ? 27.323 -2.499 -2.000 1.00 49.19 233 PHE A C 1
ATOM 1851 O O . PHE A 1 233 ? 26.626 -3.013 -1.131 1.00 49.19 233 PHE A O 1
ATOM 1858 N N . ALA A 1 234 ? 28.619 -2.325 -1.766 1.00 51.91 234 ALA A N 1
ATOM 1859 C CA . ALA A 1 234 ? 28.962 -1.838 -0.437 1.00 51.91 234 ALA A CA 1
ATOM 1860 C C . ALA A 1 234 ? 28.254 -0.473 -0.343 1.00 51.91 234 ALA A C 1
ATOM 1862 O O . ALA A 1 234 ? 28.802 0.523 -0.799 1.00 51.91 234 ALA A O 1
ATOM 1863 N N . LEU A 1 235 ? 26.954 -0.470 -0.011 1.00 63.00 235 LEU A N 1
ATOM 1864 C CA . LEU A 1 235 ? 26.102 0.709 -0.147 1.00 63.00 235 LEU A CA 1
ATOM 1865 C C . LEU A 1 235 ? 26.719 1.810 0.700 1.00 63.00 235 LEU A C 1
ATOM 1867 O O . LEU A 1 235 ? 26.897 1.625 1.904 1.00 63.00 235 LEU A O 1
ATOM 1871 N N . SER A 1 236 ? 27.063 2.928 0.067 1.00 72.88 236 SER A N 1
ATOM 1872 C CA . SER A 1 236 ? 27.193 4.186 0.786 1.00 72.88 236 SER A CA 1
ATOM 1873 C C . SER A 1 236 ? 25.841 4.530 1.413 1.00 72.88 236 SER A C 1
ATOM 1875 O O . SER A 1 236 ? 24.797 3.995 1.011 1.00 72.88 236 SER A O 1
ATOM 1877 N N . ASP A 1 237 ? 25.846 5.424 2.396 1.00 76.50 237 ASP A N 1
ATOM 1878 C CA . ASP A 1 237 ? 24.604 5.850 3.037 1.00 76.50 237 ASP A CA 1
ATOM 1879 C C . ASP A 1 237 ? 23.631 6.513 2.050 1.00 76.50 237 ASP A C 1
ATOM 1881 O O . ASP A 1 237 ? 22.423 6.286 2.129 1.00 76.50 237 ASP A O 1
ATOM 1885 N N . GLU A 1 238 ? 24.165 7.218 1.051 1.00 75.38 238 GLU A N 1
ATOM 1886 C CA . GLU A 1 238 ? 23.412 7.827 -0.051 1.00 75.38 238 GLU A CA 1
ATOM 1887 C C . GLU A 1 238 ? 22.668 6.789 -0.901 1.00 75.38 238 GLU A C 1
ATOM 1889 O O . GLU A 1 238 ? 21.484 6.945 -1.201 1.00 75.38 238 GLU A O 1
ATOM 1894 N N . ASN A 1 239 ? 23.331 5.687 -1.273 1.00 74.50 239 ASN A N 1
ATOM 1895 C CA . ASN A 1 239 ? 22.711 4.662 -2.116 1.00 74.50 239 ASN A CA 1
ATOM 1896 C C . ASN A 1 239 ? 21.623 3.898 -1.344 1.00 74.50 239 ASN A C 1
ATOM 1898 O O . ASN A 1 239 ? 20.606 3.508 -1.923 1.00 74.50 239 ASN A O 1
ATOM 1902 N N . ARG A 1 240 ? 21.831 3.693 -0.034 1.00 79.38 240 ARG A N 1
ATOM 1903 C CA . ARG A 1 240 ? 20.818 3.151 0.885 1.00 79.38 240 ARG A CA 1
ATOM 1904 C C . ARG A 1 240 ? 19.587 4.061 0.932 1.00 79.38 240 ARG A C 1
ATOM 1906 O O . ARG A 1 240 ? 18.476 3.587 0.690 1.00 79.38 240 ARG A O 1
ATOM 1913 N N . ALA A 1 241 ? 19.792 5.365 1.121 1.00 81.19 241 ALA A N 1
ATOM 1914 C CA . ALA A 1 241 ? 18.715 6.350 1.158 1.00 81.19 241 ALA A CA 1
ATOM 1915 C C . ALA A 1 241 ? 17.928 6.391 -0.165 1.00 81.19 241 ALA A C 1
ATOM 1917 O O . ALA A 1 241 ? 16.699 6.290 -0.159 1.00 81.19 241 ALA A O 1
ATOM 1918 N N . ALA A 1 242 ? 18.612 6.437 -1.313 1.00 79.06 242 ALA A N 1
ATOM 1919 C CA . ALA A 1 242 ? 17.967 6.446 -2.629 1.00 79.06 242 ALA A CA 1
ATOM 1920 C C . ALA A 1 242 ? 17.072 5.210 -2.860 1.00 79.06 242 ALA A C 1
ATOM 1922 O O . ALA A 1 242 ? 15.953 5.330 -3.371 1.00 79.06 242 ALA A O 1
ATOM 1923 N N . LEU A 1 243 ? 17.526 4.025 -2.432 1.00 83.38 243 LEU A N 1
ATOM 1924 C CA . LEU A 1 243 ? 16.741 2.790 -2.499 1.00 83.38 243 LEU A CA 1
ATOM 1925 C C . LEU A 1 243 ? 15.477 2.863 -1.628 1.00 83.38 243 LEU A C 1
ATOM 1927 O O . LEU A 1 243 ? 14.402 2.439 -2.066 1.00 83.38 243 LEU A O 1
ATOM 1931 N N . VAL A 1 244 ? 15.581 3.421 -0.418 1.00 87.19 244 VAL A N 1
ATOM 1932 C CA . VAL A 1 244 ? 14.431 3.639 0.471 1.00 87.19 244 VAL A CA 1
ATOM 1933 C C . VAL A 1 244 ? 13.433 4.603 -0.173 1.00 87.19 244 VAL A C 1
ATOM 1935 O O . VAL A 1 244 ? 12.260 4.254 -0.308 1.00 87.19 244 VAL A O 1
ATOM 1938 N N . HIS A 1 245 ? 13.874 5.762 -0.669 1.00 86.31 245 HIS A N 1
ATOM 1939 C CA . HIS A 1 245 ? 12.993 6.733 -1.333 1.00 86.31 245 HIS A CA 1
ATOM 1940 C C . HIS A 1 245 ? 12.267 6.141 -2.544 1.00 86.31 245 HIS A C 1
ATOM 1942 O O . HIS A 1 245 ? 11.055 6.337 -2.706 1.00 86.31 245 HIS A O 1
ATOM 1948 N N . ARG A 1 246 ? 12.979 5.371 -3.377 1.00 84.75 246 ARG A N 1
ATOM 1949 C CA . ARG A 1 246 ? 12.369 4.665 -4.508 1.00 84.75 246 ARG A CA 1
ATOM 1950 C C . ARG A 1 246 ? 11.322 3.660 -4.037 1.00 84.75 246 ARG A C 1
ATOM 1952 O O . ARG A 1 246 ? 10.211 3.651 -4.560 1.00 84.75 246 ARG A O 1
ATOM 1959 N N . THR A 1 247 ? 11.651 2.878 -3.013 1.00 89.50 247 THR A N 1
ATOM 1960 C CA . THR A 1 247 ? 10.741 1.898 -2.409 1.00 89.50 247 THR A CA 1
ATOM 1961 C C . THR A 1 247 ? 9.451 2.558 -1.924 1.00 89.50 247 THR A C 1
ATOM 1963 O O . THR A 1 247 ? 8.365 2.061 -2.216 1.00 89.50 247 THR A O 1
ATOM 1966 N N . LEU A 1 248 ? 9.535 3.708 -1.249 1.00 92.00 248 LEU A N 1
ATOM 1967 C CA . LEU A 1 248 ? 8.353 4.452 -0.802 1.00 92.00 248 LEU A CA 1
ATOM 1968 C C . LEU A 1 248 ? 7.504 4.958 -1.974 1.00 92.00 248 LEU A C 1
ATOM 1970 O O . LEU A 1 248 ? 6.277 4.876 -1.922 1.00 92.00 248 LEU A O 1
ATOM 1974 N N . ALA A 1 249 ? 8.135 5.442 -3.047 1.00 88.19 249 ALA A N 1
ATOM 1975 C CA . ALA A 1 249 ? 7.419 5.843 -4.257 1.00 88.19 249 ALA A CA 1
ATOM 1976 C C . ALA A 1 249 ? 6.684 4.661 -4.908 1.00 88.19 249 ALA A C 1
ATOM 1978 O O . ALA A 1 249 ? 5.522 4.790 -5.293 1.00 88.19 249 ALA A O 1
ATOM 1979 N N . ASP A 1 250 ? 7.326 3.496 -4.981 1.00 90.06 250 ASP A N 1
ATOM 1980 C CA . ASP A 1 250 ? 6.726 2.303 -5.573 1.00 90.06 250 ASP A CA 1
ATOM 1981 C C . ASP A 1 250 ? 5.597 1.734 -4.697 1.00 90.06 250 ASP A C 1
ATOM 1983 O O . ASP A 1 250 ? 4.600 1.247 -5.228 1.00 90.06 250 ASP A O 1
ATOM 1987 N N . VAL A 1 251 ? 5.688 1.850 -3.367 1.00 93.19 251 VAL A N 1
ATOM 1988 C CA . VAL A 1 251 ? 4.585 1.522 -2.444 1.00 93.19 251 VAL A CA 1
ATOM 1989 C C . VAL A 1 251 ? 3.401 2.473 -2.636 1.00 93.19 251 VAL A C 1
ATOM 1991 O O . VAL A 1 251 ? 2.271 2.006 -2.779 1.00 93.19 251 VAL A O 1
ATOM 1994 N N . PHE A 1 252 ? 3.650 3.785 -2.689 1.00 90.75 252 PHE A N 1
ATOM 1995 C CA . PHE A 1 252 ? 2.615 4.808 -2.886 1.00 90.75 252 PHE A CA 1
ATOM 1996 C C . PHE A 1 252 ? 1.856 4.631 -4.213 1.00 90.75 252 PHE A C 1
ATOM 1998 O O . PHE A 1 252 ? 0.633 4.767 -4.268 1.00 90.75 252 PHE A O 1
ATOM 2005 N N . ASN A 1 253 ? 2.575 4.262 -5.278 1.00 85.62 253 ASN A N 1
ATOM 2006 C CA . ASN A 1 253 ? 2.003 3.994 -6.600 1.00 85.62 253 ASN A CA 1
ATOM 2007 C C . ASN A 1 253 ? 1.379 2.590 -6.728 1.00 85.62 253 ASN A C 1
ATOM 2009 O O . ASN A 1 253 ? 0.845 2.249 -7.781 1.00 85.62 253 ASN A O 1
ATOM 2013 N N . GLY A 1 254 ? 1.455 1.750 -5.690 1.00 88.19 254 GLY A N 1
ATOM 2014 C CA . GLY A 1 254 ? 0.932 0.380 -5.717 1.00 88.19 254 GLY A CA 1
ATOM 2015 C C . GLY A 1 254 ? 1.765 -0.618 -6.536 1.00 88.19 254 GLY A C 1
ATOM 2016 O O . GLY A 1 254 ? 1.298 -1.724 -6.802 1.00 88.19 254 GLY A O 1
ATOM 2017 N N . LEU A 1 255 ? 2.998 -0.268 -6.915 1.00 89.62 255 LEU A N 1
ATOM 2018 C CA . LEU A 1 255 ? 3.940 -1.140 -7.630 1.00 89.62 255 LEU A CA 1
ATOM 2019 C C . LEU A 1 255 ? 4.722 -2.073 -6.687 1.00 89.62 255 LEU A C 1
ATOM 2021 O O . LEU A 1 255 ? 5.260 -3.095 -7.128 1.00 89.62 255 LEU A O 1
ATOM 2025 N N . MET A 1 256 ? 4.775 -1.768 -5.386 1.00 90.31 256 MET A N 1
ATOM 2026 C CA . MET A 1 256 ? 5.421 -2.610 -4.377 1.00 90.31 256 MET A CA 1
ATOM 2027 C C . MET A 1 256 ? 4.492 -2.942 -3.202 1.00 90.31 256 MET A C 1
ATOM 2029 O O . MET A 1 256 ? 3.797 -2.091 -2.654 1.00 90.31 256 MET A O 1
ATOM 2033 N N . GLU A 1 257 ? 4.504 -4.214 -2.795 1.00 89.44 257 GLU A N 1
ATOM 2034 C CA . GLU A 1 257 ? 3.758 -4.695 -1.631 1.00 89.44 257 GLU A CA 1
ATOM 2035 C C . GLU A 1 257 ? 4.419 -4.214 -0.320 1.00 89.44 257 GLU A C 1
ATOM 2037 O O . GLU A 1 257 ? 5.631 -4.406 -0.158 1.00 89.44 257 GLU A O 1
ATOM 2042 N N . PRO A 1 258 ? 3.651 -3.677 0.655 1.00 92.75 258 PRO A N 1
ATOM 2043 C CA . PRO A 1 258 ? 4.175 -3.178 1.930 1.00 92.75 258 PRO A CA 1
ATOM 2044 C C . PRO A 1 258 ? 5.052 -4.181 2.680 1.00 92.75 258 PRO A C 1
ATOM 2046 O O . PRO A 1 258 ? 6.040 -3.798 3.293 1.00 92.75 258 PRO A O 1
ATOM 2049 N N . THR A 1 259 ? 4.739 -5.477 2.605 1.00 89.19 259 THR A N 1
ATOM 2050 C CA . THR A 1 259 ? 5.523 -6.537 3.260 1.00 89.19 259 THR A CA 1
ATOM 2051 C C . THR A 1 259 ? 6.934 -6.660 2.685 1.00 89.19 259 THR A C 1
ATOM 2053 O O . THR A 1 259 ? 7.896 -6.816 3.435 1.00 89.19 259 THR A O 1
ATOM 2056 N N . ARG A 1 260 ? 7.082 -6.573 1.355 1.00 88.75 260 ARG A N 1
ATOM 2057 C CA . ARG A 1 260 ? 8.399 -6.617 0.699 1.00 88.75 260 ARG A CA 1
ATOM 2058 C C . ARG A 1 260 ? 9.155 -5.316 0.950 1.00 88.75 260 ARG A C 1
ATOM 2060 O O . ARG A 1 260 ? 10.331 -5.363 1.297 1.00 88.75 260 ARG A O 1
ATOM 2067 N N . ALA A 1 261 ? 8.463 -4.187 0.832 1.00 93.00 261 ALA A N 1
ATOM 2068 C CA . ALA A 1 261 ? 9.026 -2.869 1.085 1.00 93.00 261 ALA A CA 1
ATOM 2069 C C . ALA A 1 261 ? 9.533 -2.713 2.527 1.00 93.00 261 ALA A C 1
ATOM 2071 O O . ALA A 1 261 ? 10.634 -2.216 2.715 1.00 93.00 261 ALA A O 1
ATOM 2072 N N . ALA A 1 262 ? 8.807 -3.212 3.535 1.00 94.56 262 ALA A N 1
ATOM 2073 C CA . ALA A 1 262 ? 9.223 -3.138 4.939 1.00 94.56 262 ALA A CA 1
ATOM 2074 C C . ALA A 1 262 ? 10.583 -3.802 5.177 1.00 94.56 262 ALA A C 1
ATOM 2076 O O . ALA A 1 262 ? 11.399 -3.293 5.938 1.00 94.56 262 ALA A O 1
ATOM 2077 N N . ARG A 1 263 ? 10.846 -4.920 4.489 1.00 91.19 263 ARG A N 1
ATOM 2078 C CA . ARG A 1 263 ? 12.147 -5.587 4.537 1.00 91.19 263 ARG A CA 1
ATOM 2079 C C . ARG A 1 263 ? 13.240 -4.747 3.884 1.00 91.19 263 ARG A C 1
ATOM 2081 O O . ARG A 1 263 ? 14.298 -4.606 4.477 1.00 91.19 263 ARG A O 1
ATOM 2088 N N . VAL A 1 264 ? 12.975 -4.190 2.700 1.00 90.00 264 VAL A N 1
ATOM 2089 C CA . VAL A 1 264 ? 13.932 -3.319 1.996 1.00 90.00 264 VAL A CA 1
ATOM 2090 C C . VAL A 1 264 ? 14.269 -2.099 2.851 1.00 90.00 264 VAL A C 1
ATOM 2092 O O . VAL A 1 264 ? 15.441 -1.813 3.053 1.00 90.00 264 VAL A O 1
ATOM 2095 N N . VAL A 1 265 ? 13.258 -1.429 3.409 1.00 92.81 265 VAL A N 1
ATOM 2096 C CA . VAL A 1 265 ? 13.445 -0.277 4.297 1.00 92.81 265 VAL A CA 1
ATOM 2097 C C . VAL A 1 265 ? 14.251 -0.672 5.529 1.00 92.81 265 VAL A C 1
ATOM 2099 O O . VAL A 1 265 ? 15.237 -0.017 5.820 1.00 92.81 265 VAL A O 1
ATOM 2102 N N . TYR A 1 266 ? 13.897 -1.761 6.215 1.00 92.94 266 TYR A N 1
ATOM 2103 C CA . TYR A 1 266 ? 14.624 -2.207 7.405 1.00 92.94 266 TYR A CA 1
ATOM 2104 C C . TYR A 1 266 ? 16.095 -2.545 7.115 1.00 92.94 266 TYR A C 1
ATOM 2106 O O . TYR A 1 266 ? 16.980 -2.119 7.850 1.00 92.94 266 TYR A O 1
ATOM 2114 N N . ASP A 1 267 ? 16.356 -3.318 6.057 1.00 88.69 267 ASP A N 1
ATOM 2115 C CA . ASP A 1 267 ? 17.696 -3.824 5.730 1.00 88.69 267 ASP A CA 1
ATOM 2116 C C . ASP A 1 267 ? 18.617 -2.710 5.173 1.00 88.69 267 ASP A C 1
ATOM 2118 O O . ASP A 1 267 ? 19.842 -2.847 5.202 1.00 88.69 267 ASP A O 1
ATOM 2122 N N . HIS A 1 268 ? 18.046 -1.609 4.667 1.00 87.69 268 HIS A N 1
ATOM 2123 C CA . HIS A 1 268 ? 18.773 -0.529 3.988 1.00 87.69 268 HIS A CA 1
ATOM 2124 C C . HIS A 1 268 ? 18.526 0.860 4.580 1.00 87.69 268 HIS A C 1
ATOM 2126 O O . HIS A 1 268 ? 18.875 1.849 3.943 1.00 87.69 268 HIS A O 1
ATOM 2132 N N . TRP A 1 269 ? 17.940 0.955 5.771 1.00 88.88 269 TRP A N 1
ATOM 2133 C CA . TRP A 1 269 ? 17.693 2.244 6.402 1.00 88.88 269 TRP A CA 1
ATOM 2134 C C . TRP A 1 269 ? 19.001 2.961 6.720 1.00 88.88 269 TRP A C 1
ATOM 2136 O O . TRP A 1 269 ? 19.914 2.382 7.314 1.00 88.88 269 TRP A O 1
ATOM 2146 N N . THR A 1 270 ? 19.048 4.241 6.379 1.00 78.19 270 THR A N 1
ATOM 2147 C CA . THR A 1 270 ? 20.078 5.176 6.814 1.00 78.19 270 THR A CA 1
ATOM 2148 C C . THR A 1 270 ? 19.408 6.430 7.354 1.00 78.19 270 THR A C 1
ATOM 2150 O O . THR A 1 270 ? 18.445 6.892 6.739 1.00 78.19 270 THR A O 1
ATOM 2153 N N . PRO A 1 271 ? 19.872 6.976 8.497 1.00 65.31 271 PRO A N 1
ATOM 2154 C CA . PRO A 1 271 ? 19.428 8.280 8.967 1.00 65.31 271 PRO A CA 1
ATOM 2155 C C . PRO A 1 271 ? 19.623 9.285 7.837 1.00 65.31 271 PRO A C 1
ATOM 2157 O O . PRO A 1 271 ? 20.724 9.434 7.307 1.00 65.31 271 PRO A O 1
ATOM 2160 N N . ILE A 1 272 ? 18.523 9.887 7.410 1.00 59.66 272 ILE A N 1
ATOM 2161 C CA . ILE A 1 272 ? 18.494 10.718 6.216 1.00 59.66 272 ILE A CA 1
ATOM 2162 C C . ILE A 1 272 ? 19.227 12.017 6.542 1.00 59.66 272 ILE A C 1
ATOM 2164 O O . ILE A 1 272 ? 18.783 12.788 7.388 1.00 59.66 272 ILE A O 1
ATOM 2168 N N . ILE A 1 273 ? 20.351 12.250 5.866 1.00 47.97 273 ILE A N 1
ATOM 2169 C CA . ILE A 1 273 ? 20.782 13.611 5.553 1.00 47.97 273 ILE A CA 1
ATOM 2170 C C . ILE A 1 273 ? 19.827 14.022 4.439 1.00 47.97 273 ILE A C 1
ATOM 2172 O O . ILE A 1 273 ? 19.842 13.377 3.389 1.00 47.97 273 ILE A O 1
ATOM 2176 N N . GLU A 1 274 ? 18.928 14.979 4.685 1.00 41.84 274 GLU A N 1
ATOM 2177 C CA . GLU A 1 274 ? 18.120 15.527 3.594 1.00 41.84 274 GLU A CA 1
ATOM 2178 C C . GLU A 1 274 ? 19.104 16.025 2.530 1.00 41.84 274 GLU A C 1
ATOM 2180 O O . GLU A 1 274 ? 19.956 16.858 2.848 1.00 41.84 274 GLU A O 1
ATOM 2185 N N . PRO A 1 275 ? 19.084 15.481 1.304 1.00 35.03 275 PRO A N 1
ATOM 2186 C CA . PRO A 1 275 ? 19.822 16.122 0.241 1.00 35.03 275 PRO A CA 1
ATOM 2187 C C . PRO A 1 275 ? 19.167 17.487 0.007 1.00 35.03 275 PRO A C 1
ATOM 2189 O O . PRO A 1 275 ? 17.943 17.558 -0.129 1.00 35.03 275 PRO A O 1
ATOM 2192 N N . ASP A 1 276 ? 19.978 18.545 -0.067 1.00 31.27 276 ASP A N 1
ATOM 2193 C CA . ASP A 1 276 ? 19.622 19.902 -0.529 1.00 31.27 276 ASP A CA 1
ATOM 2194 C C . ASP A 1 276 ? 19.173 19.914 -2.019 1.00 31.27 276 ASP A C 1
ATOM 2196 O O . ASP A 1 276 ? 19.413 20.862 -2.761 1.00 31.27 276 ASP A O 1
ATOM 2200 N N . ASP A 1 277 ? 18.519 18.850 -2.486 1.00 29.81 277 ASP A N 1
ATOM 2201 C CA . ASP A 1 277 ? 18.157 18.594 -3.879 1.00 29.81 277 ASP A CA 1
ATOM 2202 C C . ASP A 1 277 ? 16.657 18.844 -4.122 1.00 29.81 277 ASP A C 1
ATOM 2204 O O . ASP A 1 277 ? 15.987 18.095 -4.841 1.00 29.81 277 ASP A O 1
ATOM 2208 N N . GLU A 1 278 ? 16.095 19.924 -3.563 1.00 28.36 278 GLU A N 1
ATOM 2209 C CA . GLU A 1 278 ? 15.037 20.597 -4.321 1.00 28.36 278 GLU A CA 1
ATOM 2210 C C . GLU A 1 278 ? 15.721 21.282 -5.513 1.00 28.36 278 GLU A C 1
ATOM 2212 O O . GLU A 1 278 ? 16.574 22.149 -5.305 1.00 28.36 278 GLU A O 1
ATOM 2217 N N . PRO A 1 279 ? 15.400 20.923 -6.771 1.00 29.78 279 PRO A N 1
ATOM 2218 C CA . PRO A 1 279 ? 15.959 21.624 -7.914 1.00 29.78 279 PRO A CA 1
ATOM 2219 C C . PRO A 1 279 ? 15.533 23.093 -7.844 1.00 29.78 279 PRO A C 1
ATOM 2221 O O . PRO A 1 279 ? 14.377 23.422 -8.115 1.00 29.78 279 PRO A O 1
ATOM 2224 N N . GLN A 1 280 ? 16.484 23.975 -7.519 1.00 33.03 280 GLN A N 1
ATOM 2225 C CA . GLN A 1 280 ? 16.289 25.430 -7.461 1.00 33.03 280 GLN A CA 1
ATOM 2226 C C . GLN A 1 280 ? 15.845 26.028 -8.812 1.00 33.03 280 GLN A C 1
ATOM 2228 O O . GLN A 1 280 ? 15.345 27.148 -8.847 1.00 33.03 280 GLN A O 1
ATOM 2233 N N . ASP A 1 281 ? 15.940 25.259 -9.904 1.00 31.98 281 ASP A N 1
ATOM 2234 C CA . ASP A 1 281 ? 15.691 25.723 -11.273 1.00 31.98 281 ASP A CA 1
ATOM 2235 C C . ASP A 1 281 ? 14.474 25.098 -11.976 1.00 31.98 281 ASP A C 1
ATOM 2237 O O . ASP A 1 281 ? 14.185 25.421 -13.133 1.00 31.98 281 ASP A O 1
ATOM 2241 N N . ALA A 1 282 ? 13.681 24.259 -11.305 1.00 32.59 282 ALA A N 1
ATOM 2242 C CA . ALA A 1 282 ? 12.363 23.930 -11.838 1.00 32.59 282 ALA A CA 1
ATOM 2243 C C . ALA A 1 282 ? 11.402 25.058 -11.460 1.00 32.59 282 ALA A C 1
ATOM 2245 O O . ALA A 1 282 ? 10.902 25.090 -10.338 1.00 32.59 282 ALA A O 1
ATOM 2246 N N . SER A 1 283 ? 11.133 25.976 -12.400 1.00 34.06 283 SER A N 1
ATOM 2247 C CA . SER A 1 283 ? 10.081 26.993 -12.264 1.00 34.06 283 SER A CA 1
ATOM 2248 C C . SER A 1 283 ? 8.861 26.371 -11.563 1.00 34.06 283 SER A C 1
ATOM 2250 O O . SER A 1 283 ? 8.243 25.461 -12.138 1.00 34.06 283 SER A O 1
ATOM 2252 N N . PRO A 1 284 ? 8.505 26.823 -10.341 1.00 41.22 284 PRO A N 1
ATOM 2253 C CA . PRO A 1 284 ? 7.363 26.293 -9.597 1.00 41.22 284 PRO A CA 1
ATOM 2254 C C . PRO A 1 284 ? 6.104 26.286 -10.466 1.00 41.22 284 PRO A C 1
ATOM 2256 O O . PRO A 1 284 ? 5.300 25.360 -10.427 1.00 41.22 284 PRO A O 1
ATOM 2259 N N . ASP A 1 285 ? 6.008 27.264 -11.361 1.00 39.78 285 ASP A N 1
ATOM 2260 C CA . ASP A 1 285 ? 4.941 27.427 -12.330 1.00 39.78 285 ASP A CA 1
ATOM 2261 C C . ASP A 1 285 ? 4.866 26.328 -13.398 1.00 39.78 285 ASP A C 1
ATOM 2263 O O . ASP A 1 285 ? 3.761 25.999 -13.817 1.00 39.78 285 ASP A O 1
ATOM 2267 N N . ALA A 1 286 ? 5.969 25.724 -13.847 1.00 34.44 286 ALA A N 1
ATOM 2268 C CA . ALA A 1 286 ? 5.932 24.680 -14.879 1.00 34.44 286 ALA A CA 1
ATOM 2269 C C . ALA A 1 286 ? 5.430 23.338 -14.317 1.00 34.44 286 ALA A C 1
ATOM 2271 O O . ALA A 1 286 ? 4.539 22.707 -14.895 1.00 34.44 286 ALA A O 1
ATOM 2272 N N . VAL A 1 287 ? 5.927 22.946 -13.139 1.00 37.28 287 VAL A N 1
ATOM 2273 C CA . VAL A 1 287 ? 5.495 21.730 -12.428 1.00 37.28 287 VAL A CA 1
ATOM 2274 C C . VAL A 1 287 ? 4.071 21.896 -11.890 1.00 37.28 287 VAL A C 1
ATOM 2276 O O . VAL A 1 287 ? 3.259 20.973 -11.999 1.00 37.28 287 VAL A O 1
ATOM 2279 N N . VAL A 1 288 ? 3.724 23.081 -11.374 1.00 40.31 288 VAL A N 1
ATOM 2280 C CA . VAL A 1 288 ? 2.364 23.396 -10.916 1.00 40.31 288 VAL A CA 1
ATOM 2281 C C . VAL A 1 288 ? 1.391 23.488 -12.089 1.00 40.31 288 VAL A C 1
ATOM 2283 O O . VAL A 1 288 ? 0.314 22.911 -11.989 1.00 40.31 288 VAL A O 1
ATOM 2286 N N . ARG A 1 289 ? 1.727 24.121 -13.224 1.00 36.53 289 ARG A N 1
ATOM 2287 C CA . ARG A 1 289 ? 0.826 24.176 -14.396 1.00 36.53 289 ARG A CA 1
ATOM 2288 C C . ARG A 1 289 ? 0.612 22.805 -15.022 1.00 36.53 289 ARG A C 1
ATOM 2290 O O . ARG A 1 289 ? -0.532 22.485 -15.333 1.00 36.53 289 ARG A O 1
ATOM 2297 N N . TYR A 1 290 ? 1.653 21.981 -15.154 1.00 36.75 290 TYR A N 1
ATOM 2298 C CA . TYR A 1 290 ? 1.511 20.615 -15.670 1.00 36.75 290 TYR A CA 1
ATOM 2299 C C . TYR A 1 290 ? 0.638 19.751 -14.748 1.00 36.75 290 TYR A C 1
ATOM 2301 O O . TYR A 1 290 ? -0.305 19.104 -15.209 1.00 36.75 290 TYR A O 1
ATOM 2309 N N . ARG A 1 291 ? 0.874 19.805 -13.427 1.00 36.94 291 ARG A N 1
ATOM 2310 C CA . ARG A 1 291 ? 0.047 19.098 -12.434 1.00 36.94 291 ARG A CA 1
ATOM 2311 C C . ARG A 1 291 ? -1.385 19.631 -12.392 1.00 36.94 291 ARG A C 1
ATOM 2313 O O . ARG A 1 291 ? -2.309 18.835 -12.317 1.00 36.94 291 ARG A O 1
ATOM 2320 N N . ARG A 1 292 ? -1.593 20.947 -12.494 1.00 36.12 292 ARG A N 1
ATOM 2321 C CA . ARG A 1 292 ? -2.914 21.595 -12.424 1.00 36.12 292 ARG A CA 1
ATOM 2322 C C . ARG A 1 292 ? -3.738 21.377 -13.694 1.00 36.12 292 ARG A C 1
ATOM 2324 O O . ARG A 1 292 ? -4.927 21.111 -13.584 1.00 36.12 292 ARG A O 1
ATOM 2331 N N . ALA A 1 293 ? -3.130 21.420 -14.880 1.00 35.16 293 ALA A N 1
ATOM 2332 C CA . ALA A 1 293 ? -3.824 21.175 -16.147 1.00 35.16 293 ALA A CA 1
ATOM 2333 C C . ALA A 1 293 ? -4.226 19.698 -16.319 1.00 35.16 293 ALA A C 1
ATOM 2335 O O . ALA A 1 293 ? -5.345 19.422 -16.753 1.00 35.16 293 ALA A O 1
ATOM 2336 N N . ASN A 1 294 ? -3.364 18.755 -15.913 1.00 37.50 294 ASN A N 1
ATOM 2337 C CA . ASN A 1 294 ? -3.703 17.328 -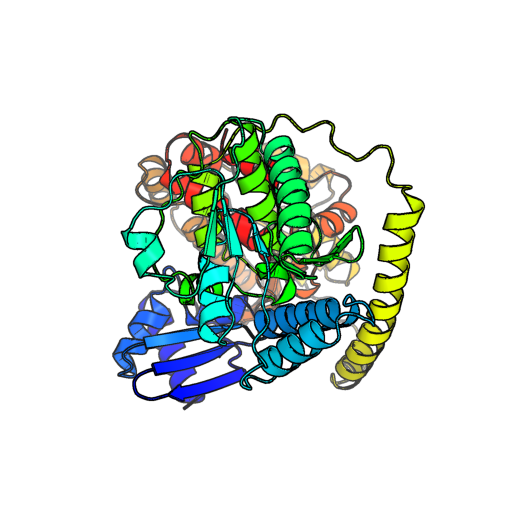15.905 1.00 37.50 294 ASN A CA 1
ATOM 2338 C C . ASN A 1 294 ? -4.689 16.969 -14.785 1.00 37.50 294 ASN A C 1
ATOM 2340 O O . ASN A 1 294 ? -5.621 16.208 -15.034 1.00 37.50 294 ASN A O 1
ATOM 2344 N N . ALA A 1 295 ? -4.549 17.556 -13.590 1.00 38.28 295 ALA A N 1
ATOM 2345 C CA . ALA A 1 295 ? -5.499 17.348 -12.497 1.00 38.28 295 ALA A CA 1
ATOM 2346 C C . ALA A 1 295 ? -6.889 17.912 -12.819 1.00 38.28 295 ALA A C 1
ATOM 2348 O O . ALA A 1 295 ? -7.872 17.284 -12.459 1.00 38.28 295 ALA A O 1
ATOM 2349 N N . LEU A 1 296 ? -6.998 19.048 -13.521 1.00 38.81 296 LEU A N 1
ATOM 2350 C CA . LEU A 1 296 ? -8.293 19.632 -13.894 1.00 38.81 296 LEU A CA 1
ATOM 2351 C C . LEU A 1 296 ? -9.010 18.844 -15.004 1.00 38.81 296 LEU A C 1
ATOM 2353 O O . LEU A 1 296 ? -10.226 18.692 -14.923 1.00 38.81 296 LEU A O 1
ATOM 2357 N N . ARG A 1 297 ? -8.288 18.293 -15.996 1.00 39.41 297 ARG A N 1
ATOM 2358 C CA . ARG A 1 297 ? -8.888 17.380 -16.996 1.00 39.41 297 ARG A CA 1
ATOM 2359 C C . ARG A 1 297 ? -9.298 16.043 -16.385 1.00 39.41 297 ARG A C 1
ATOM 2361 O O . ARG A 1 297 ? -10.419 15.598 -16.604 1.00 39.41 297 ARG A O 1
ATOM 2368 N N . GLN A 1 298 ? -8.432 15.443 -15.563 1.00 41.31 298 GLN A N 1
ATOM 2369 C CA . GLN A 1 298 ? -8.786 14.223 -14.833 1.00 41.31 298 GLN A CA 1
ATOM 2370 C C . GLN A 1 298 ? -9.945 14.471 -13.867 1.00 41.31 298 GLN A C 1
ATOM 2372 O O . GLN A 1 298 ? -10.827 13.631 -13.770 1.00 41.31 298 GLN A O 1
ATOM 2377 N N . ALA A 1 299 ? -10.000 15.625 -13.197 1.00 42.03 299 ALA A N 1
ATOM 2378 C CA . ALA A 1 299 ? -11.109 15.968 -12.316 1.00 42.03 299 ALA A CA 1
ATOM 2379 C C . ALA A 1 299 ? -12.432 16.119 -13.076 1.00 42.03 299 ALA A C 1
ATOM 2381 O O . ALA A 1 299 ? -13.449 15.692 -12.545 1.00 42.03 299 ALA A O 1
ATOM 2382 N N . SER A 1 300 ? -12.453 16.662 -14.302 1.00 40.94 300 SER A N 1
ATOM 2383 C CA . SER A 1 300 ? -13.702 16.762 -15.075 1.00 40.94 300 SER A CA 1
ATOM 2384 C C . SER A 1 300 ? -14.193 15.408 -15.585 1.00 40.94 300 SER A C 1
ATOM 2386 O O . SER A 1 300 ? -15.390 15.142 -15.535 1.00 40.94 300 SER A O 1
ATOM 2388 N N . GLU A 1 301 ? -13.282 14.539 -16.031 1.00 46.38 301 GLU A N 1
ATOM 2389 C CA . GLU A 1 301 ? -13.619 13.178 -16.481 1.00 46.38 301 GLU A CA 1
ATOM 2390 C C . GLU A 1 301 ? -14.072 12.302 -15.300 1.00 46.38 301 GLU A C 1
ATOM 2392 O O . GLU A 1 301 ? -15.113 11.651 -15.370 1.00 46.38 301 GLU A O 1
ATOM 2397 N N . ILE A 1 302 ? -13.360 12.375 -14.169 1.00 50.19 302 ILE A N 1
ATOM 2398 C CA . ILE A 1 302 ? -13.730 11.695 -12.921 1.00 50.19 302 ILE A CA 1
ATOM 2399 C C . ILE A 1 302 ? -15.046 12.254 -12.370 1.00 50.19 302 ILE A C 1
ATOM 2401 O O . ILE A 1 302 ? -15.861 11.492 -11.870 1.00 50.19 302 ILE A O 1
ATOM 2405 N N . SER A 1 303 ? -15.299 13.560 -12.472 1.00 50.06 303 SER A N 1
ATOM 2406 C CA . SER A 1 303 ? -16.555 14.157 -12.008 1.00 50.06 303 SER A CA 1
ATOM 2407 C C . SER A 1 303 ? -17.767 13.697 -12.823 1.00 50.06 303 SER A C 1
ATOM 2409 O O . SER A 1 303 ? -18.859 13.640 -12.261 1.00 50.06 303 SER A O 1
ATOM 2411 N N . ALA A 1 304 ? -17.598 13.367 -14.108 1.00 52.91 304 ALA A N 1
ATOM 2412 C CA . ALA A 1 304 ? -18.656 12.786 -14.935 1.00 52.91 304 ALA A CA 1
ATOM 2413 C C . ALA A 1 304 ? -18.918 11.316 -14.557 1.00 52.91 304 ALA A C 1
ATOM 2415 O O . ALA A 1 304 ? -20.063 10.962 -14.292 1.00 52.91 304 ALA A O 1
ATOM 2416 N N . GLU A 1 305 ? -17.866 10.498 -14.405 1.00 55.00 305 GLU A N 1
ATOM 2417 C CA . GLU A 1 305 ? -17.990 9.111 -13.911 1.00 55.00 305 GLU A CA 1
ATOM 2418 C C . GLU A 1 305 ? -18.596 9.044 -12.498 1.00 55.00 305 GLU A C 1
ATOM 2420 O O . GLU A 1 305 ? -19.460 8.211 -12.225 1.00 55.00 305 GLU A O 1
ATOM 2425 N N . ILE A 1 306 ? -18.171 9.934 -11.593 1.00 57.09 306 ILE A N 1
ATOM 2426 C CA . ILE A 1 306 ? -18.732 10.047 -10.241 1.00 57.09 306 ILE A CA 1
ATOM 2427 C C . ILE A 1 306 ? -20.182 10.523 -10.313 1.00 57.09 306 ILE A C 1
ATOM 2429 O O . ILE A 1 306 ? -21.010 10.008 -9.572 1.00 57.09 306 ILE A O 1
ATOM 2433 N N . GLY A 1 307 ? -20.510 11.476 -11.188 1.00 56.28 307 GLY A N 1
ATOM 2434 C CA . GLY A 1 307 ? -21.879 11.955 -11.377 1.00 56.28 307 GLY A CA 1
ATOM 2435 C C . GLY A 1 307 ? -22.832 10.838 -11.803 1.00 56.28 307 GLY A C 1
ATOM 2436 O O . GLY A 1 307 ? -23.881 10.659 -11.182 1.00 56.28 307 GLY A O 1
ATOM 2437 N N . ASP A 1 308 ? -22.429 10.034 -12.787 1.00 62.00 308 ASP A N 1
ATOM 2438 C CA . ASP A 1 308 ? -23.200 8.881 -13.255 1.00 62.00 308 ASP A CA 1
ATOM 2439 C C . ASP A 1 308 ? -23.324 7.812 -12.161 1.00 62.00 308 ASP A C 1
ATOM 2441 O O . ASP A 1 308 ? -24.425 7.324 -11.892 1.00 62.00 308 ASP A O 1
ATOM 2445 N N . ALA A 1 309 ? -22.235 7.510 -11.444 1.00 62.41 309 ALA A N 1
ATOM 2446 C CA . ALA A 1 309 ? -22.265 6.583 -10.315 1.00 62.41 309 ALA A CA 1
ATOM 2447 C C . ALA A 1 309 ? -23.195 7.074 -9.194 1.00 62.41 309 ALA A C 1
ATOM 2449 O O . ALA A 1 309 ? -24.044 6.314 -8.731 1.00 62.41 309 ALA A O 1
ATOM 2450 N N . LEU A 1 310 ? -23.104 8.349 -8.801 1.00 58.47 310 LEU A N 1
ATOM 2451 C CA . LEU A 1 310 ? -23.958 8.973 -7.786 1.00 58.47 310 LEU A CA 1
ATOM 2452 C C . LEU A 1 310 ? -25.435 8.971 -8.195 1.00 58.47 310 LEU A C 1
ATOM 2454 O O . LEU A 1 310 ? -26.301 8.766 -7.348 1.00 58.47 310 LEU A O 1
ATOM 2458 N N . SER A 1 311 ? -25.727 9.137 -9.487 1.00 63.66 311 SER A N 1
ATOM 2459 C CA . SER A 1 311 ? -27.096 9.097 -10.011 1.00 63.66 311 SER A CA 1
ATOM 2460 C C . SER A 1 311 ? -27.755 7.717 -9.900 1.00 63.66 311 SER A C 1
ATOM 2462 O O . SER A 1 311 ? -28.982 7.630 -9.845 1.00 63.66 311 SER A O 1
ATOM 2464 N N . SER A 1 312 ? -26.947 6.652 -9.823 1.00 66.06 312 SER A N 1
ATOM 2465 C CA . SER A 1 312 ? -27.420 5.278 -9.634 1.00 66.06 312 SER A CA 1
ATOM 2466 C C . SER A 1 312 ? -27.741 4.934 -8.177 1.00 66.06 312 SER A C 1
ATOM 2468 O O . SER A 1 312 ? -28.434 3.945 -7.923 1.00 66.06 312 SER A O 1
ATOM 2470 N N . PHE A 1 313 ? -27.284 5.743 -7.212 1.00 55.28 313 PHE A N 1
ATOM 2471 C CA . PHE A 1 313 ? -27.651 5.532 -5.817 1.00 55.28 313 PHE A CA 1
ATOM 2472 C C . PHE A 1 313 ? -29.122 5.899 -5.602 1.00 55.28 313 PHE A C 1
ATOM 2474 O O . PHE A 1 313 ? -29.594 6.919 -6.118 1.00 55.28 313 PHE A O 1
ATOM 2481 N N . PRO A 1 314 ? -29.863 5.105 -4.808 1.00 60.94 314 PRO A N 1
ATOM 2482 C CA . PRO A 1 314 ? -31.211 5.469 -4.408 1.00 60.94 314 PRO A CA 1
ATOM 2483 C C . PRO A 1 314 ? -31.177 6.865 -3.793 1.00 60.94 314 PRO A C 1
ATOM 2485 O O . PRO A 1 314 ? -30.419 7.111 -2.852 1.00 60.94 314 PRO A O 1
ATOM 2488 N N . ARG A 1 315 ? -31.996 7.788 -4.312 1.00 54.25 315 ARG A N 1
ATOM 2489 C CA . ARG A 1 315 ? -32.160 9.082 -3.650 1.00 54.25 315 ARG A CA 1
ATOM 2490 C C . ARG A 1 315 ? -32.661 8.797 -2.236 1.00 54.25 315 ARG A C 1
ATOM 2492 O O . ARG A 1 315 ? -33.662 8.081 -2.110 1.00 54.25 315 ARG A O 1
ATOM 2499 N N . PRO A 1 316 ? -31.991 9.304 -1.187 1.00 54.72 316 PRO A N 1
ATOM 2500 C CA . PRO A 1 316 ? -32.503 9.139 0.157 1.00 54.72 316 PRO A CA 1
ATOM 2501 C C . PRO A 1 316 ? -33.923 9.701 0.165 1.00 54.72 316 PRO A C 1
ATOM 2503 O O . PRO A 1 316 ? -34.154 10.824 -0.286 1.00 54.72 316 PRO A O 1
ATOM 2506 N N . SER A 1 317 ? -34.889 8.894 0.612 1.00 52.78 317 SER A N 1
ATOM 2507 C CA . SER A 1 317 ? -36.234 9.399 0.889 1.00 52.78 317 SER A CA 1
ATOM 2508 C C . SER A 1 317 ? -36.094 10.641 1.766 1.00 52.78 317 SER A C 1
ATOM 2510 O O . SER A 1 317 ? -35.235 10.611 2.651 1.00 52.78 317 SER A O 1
ATOM 2512 N N . GLU A 1 318 ? -36.913 11.676 1.552 1.00 50.19 318 GLU A N 1
ATOM 2513 C CA . GLU A 1 318 ? -37.023 12.855 2.427 1.00 50.19 318 GLU A CA 1
ATOM 2514 C C . GLU A 1 318 ? -37.441 12.420 3.843 1.00 50.19 318 GLU A C 1
ATOM 2516 O O . GLU A 1 318 ? -38.584 12.544 4.270 1.00 50.19 318 GLU A O 1
ATOM 2521 N N . ARG A 1 319 ? -36.517 11.814 4.577 1.00 46.97 319 ARG A N 1
ATOM 2522 C CA . ARG A 1 319 ? -36.617 11.558 5.999 1.00 46.97 319 ARG A CA 1
ATOM 2523 C C . ARG A 1 319 ? -35.931 12.734 6.658 1.00 46.97 319 ARG A C 1
ATOM 2525 O O . ARG A 1 319 ? -34.818 13.101 6.283 1.00 46.97 319 ARG A O 1
ATOM 2532 N N . THR A 1 320 ? -36.593 13.315 7.649 1.00 46.25 320 THR A N 1
ATOM 2533 C CA . THR A 1 320 ? -35.941 14.204 8.609 1.00 46.25 320 THR A CA 1
ATOM 2534 C C . THR A 1 320 ? -34.632 13.558 9.073 1.00 46.25 320 THR A C 1
ATOM 2536 O O . THR A 1 320 ? -34.670 12.375 9.427 1.00 46.25 320 THR A O 1
ATOM 2539 N N . PRO A 1 321 ? -33.495 14.283 9.061 1.00 50.38 321 PRO A N 1
ATOM 2540 C CA . PRO A 1 321 ? -32.223 13.738 9.512 1.00 50.38 321 PRO A CA 1
ATOM 2541 C C . PRO A 1 321 ? -32.413 13.149 10.905 1.00 50.38 321 PRO A C 1
ATOM 2543 O O . PRO A 1 321 ? -32.846 13.851 11.824 1.00 50.38 321 PRO A O 1
ATOM 2546 N N . HIS A 1 322 ? -32.141 11.855 11.061 1.00 53.31 322 HIS A N 1
ATOM 2547 C CA . HIS A 1 322 ? -32.092 11.268 12.388 1.00 53.31 322 HIS A CA 1
ATOM 2548 C C . HIS A 1 322 ? -30.933 11.963 13.103 1.00 53.31 322 HIS A C 1
ATOM 2550 O O . HIS A 1 322 ? -29.791 11.861 12.658 1.00 53.31 322 HIS A O 1
ATOM 2556 N N . ARG A 1 323 ? -31.209 12.699 14.185 1.00 58.78 323 ARG A N 1
ATOM 2557 C CA . ARG A 1 323 ? -30.161 13.148 15.110 1.00 58.78 323 ARG A CA 1
ATOM 2558 C C . ARG A 1 323 ? -29.691 11.914 15.874 1.00 58.78 323 ARG A C 1
ATOM 2560 O O . ARG A 1 323 ? -30.148 11.662 16.982 1.00 58.78 323 ARG A O 1
ATOM 2567 N N . GLY A 1 324 ? -28.923 11.064 15.198 1.00 75.31 324 GLY A N 1
ATOM 2568 C CA . GLY A 1 324 ? -28.392 9.835 15.767 1.00 75.31 324 GLY A CA 1
ATOM 2569 C C . GLY A 1 324 ? -27.337 10.163 16.814 1.00 75.31 324 GLY A C 1
ATOM 2570 O O . GLY A 1 324 ? -26.538 11.087 16.630 1.00 75.31 324 GLY A O 1
ATOM 2571 N N . GLU A 1 325 ? -27.342 9.411 17.906 1.00 88.69 325 GLU A N 1
ATOM 2572 C CA . GLU A 1 325 ? -26.195 9.357 18.802 1.00 88.69 325 GLU A CA 1
ATOM 2573 C C . GLU A 1 325 ? -25.129 8.454 18.177 1.00 88.69 325 GLU A C 1
ATOM 2575 O O . GLU A 1 325 ? -25.444 7.424 17.576 1.00 88.69 325 GLU A O 1
ATOM 2580 N N . ALA A 1 326 ? -23.868 8.850 18.298 1.00 93.69 326 ALA A N 1
ATOM 2581 C CA . ALA A 1 326 ? -22.735 8.050 17.864 1.00 93.69 326 ALA A CA 1
ATOM 2582 C C . ALA A 1 326 ? -21.641 8.084 18.927 1.00 93.69 326 ALA A C 1
ATOM 2584 O O . ALA A 1 326 ? -21.384 9.117 19.548 1.00 93.69 326 ALA A O 1
ATOM 2585 N N . ILE A 1 327 ? -20.958 6.961 19.103 1.00 95.88 327 ILE A N 1
ATOM 2586 C CA . ILE A 1 327 ? -19.755 6.886 19.927 1.00 95.88 327 ILE A CA 1
ATOM 2587 C C . ILE A 1 327 ? -18.537 7.014 19.023 1.00 95.88 327 ILE A C 1
ATOM 2589 O O . ILE A 1 327 ? -18.454 6.336 18.008 1.00 95.88 327 ILE A O 1
ATOM 2593 N N . VAL A 1 328 ? -17.568 7.849 19.388 1.00 96.88 328 VAL A N 1
ATOM 2594 C CA . VAL A 1 328 ? -16.247 7.868 18.746 1.00 96.88 328 VAL A CA 1
ATOM 2595 C C . VAL A 1 328 ? -15.235 7.222 19.679 1.00 96.88 328 VAL A C 1
ATOM 2597 O O . VAL A 1 328 ? -15.031 7.694 20.798 1.00 96.88 328 VAL A O 1
ATOM 2600 N N . ALA A 1 329 ? -14.548 6.186 19.197 1.00 96.44 329 ALA A N 1
ATOM 2601 C CA . ALA A 1 329 ? -13.371 5.654 19.870 1.00 96.44 329 ALA A CA 1
ATOM 2602 C C . ALA A 1 329 ? -12.237 6.689 19.798 1.00 96.44 329 ALA A C 1
ATOM 2604 O O . ALA A 1 329 ? -11.671 6.949 18.731 1.00 96.44 329 ALA A O 1
ATOM 2605 N N . TRP A 1 330 ? -11.916 7.300 20.935 1.00 94.88 330 TRP A N 1
ATOM 2606 C CA . TRP A 1 330 ? -11.032 8.451 21.023 1.00 94.88 330 TRP A CA 1
ATOM 2607 C C . TRP A 1 330 ? -9.730 8.121 21.754 1.00 94.88 330 TRP A C 1
ATOM 2609 O O . TRP A 1 330 ? -9.719 7.683 22.904 1.00 94.88 330 TRP A O 1
ATOM 2619 N N . SER A 1 331 ? -8.610 8.338 21.063 1.00 89.56 331 SER A N 1
ATOM 2620 C CA . SER A 1 331 ? -7.260 8.073 21.575 1.00 89.56 331 SER A CA 1
ATOM 2621 C C . SER A 1 331 ? -6.493 9.340 21.961 1.00 89.56 331 SER A C 1
ATOM 2623 O O . SER A 1 331 ? -5.322 9.250 22.318 1.00 89.56 331 SER A O 1
ATOM 2625 N N . GLY A 1 332 ? -7.106 10.522 21.820 1.00 86.62 332 GLY A N 1
ATOM 2626 C CA . GLY A 1 332 ? -6.414 11.814 21.916 1.00 86.62 332 GLY A CA 1
ATOM 2627 C C . GLY A 1 332 ? -5.606 12.188 20.666 1.00 86.62 332 GLY A C 1
ATOM 2628 O O . GLY A 1 332 ? -5.055 13.283 20.584 1.00 86.62 332 GLY A O 1
ATOM 2629 N N . GLY A 1 333 ? -5.537 11.311 19.660 1.00 87.25 333 GLY A N 1
ATOM 2630 C CA . GLY A 1 333 ? -4.821 11.577 18.415 1.00 87.25 333 GLY A CA 1
ATOM 2631 C C . GLY A 1 333 ? -5.601 12.447 17.424 1.00 87.25 333 GLY A C 1
ATOM 2632 O O . GLY A 1 333 ? -6.832 12.511 17.454 1.00 87.25 333 GLY A O 1
ATOM 2633 N N . THR A 1 334 ? -4.872 13.038 16.471 1.00 88.38 334 THR A N 1
ATOM 2634 C CA . THR A 1 334 ? -5.406 13.854 15.361 1.00 88.38 334 THR A CA 1
ATOM 2635 C C . THR A 1 334 ? -6.572 13.173 14.637 1.00 88.38 334 THR A C 1
ATOM 2637 O O . THR A 1 334 ? -7.586 13.810 14.361 1.00 88.38 334 THR A O 1
ATOM 2640 N N . ASP A 1 335 ? -6.467 11.870 14.366 1.00 91.50 335 ASP A N 1
ATOM 2641 C CA . ASP A 1 335 ? -7.455 11.154 13.548 1.00 91.50 335 ASP A CA 1
ATOM 2642 C C . ASP A 1 335 ? -8.791 11.014 14.277 1.00 91.50 335 ASP A C 1
ATOM 2644 O O . ASP A 1 335 ? -9.842 11.358 13.736 1.00 91.50 335 ASP A O 1
ATOM 2648 N N . SER A 1 336 ? -8.760 10.563 15.534 1.00 92.50 336 SER A N 1
ATOM 2649 C CA . SER A 1 336 ? -9.972 10.412 16.337 1.00 92.50 336 SER A CA 1
ATOM 2650 C C . SER A 1 336 ? -10.595 11.756 16.718 1.00 92.50 336 SER A C 1
ATOM 2652 O O . SER A 1 336 ? -11.818 11.856 16.774 1.00 92.50 336 SER A O 1
ATOM 2654 N N . SER A 1 337 ? -9.791 12.803 16.937 1.00 92.38 337 SER A N 1
ATOM 2655 C CA . SER A 1 337 ? -10.314 14.152 17.206 1.00 92.38 337 SER A CA 1
ATOM 2656 C C . SER A 1 337 ? -10.996 14.758 15.975 1.00 92.38 337 SER A C 1
ATOM 2658 O O . SER A 1 337 ? -12.084 15.325 16.093 1.00 92.38 337 SER A O 1
ATOM 2660 N N . ALA A 1 338 ? -10.429 14.555 14.779 1.00 92.75 338 ALA A N 1
ATOM 2661 C CA . ALA A 1 338 ? -11.075 14.959 13.531 1.00 92.75 338 ALA A CA 1
ATOM 2662 C C . ALA A 1 338 ? -12.418 14.239 13.342 1.00 92.75 338 ALA A C 1
ATOM 2664 O O . ALA A 1 338 ? -13.388 14.865 12.922 1.00 92.75 338 ALA A O 1
ATOM 2665 N N . CYS A 1 339 ? -12.506 12.953 13.705 1.00 95.44 339 CYS A N 1
ATOM 2666 C CA . CYS A 1 339 ? -13.754 12.195 13.603 1.00 95.44 339 CYS A CA 1
ATOM 2667 C C . CYS A 1 339 ? -14.891 12.819 14.417 1.00 95.44 339 CYS A C 1
ATOM 2669 O O . CYS A 1 339 ? -16.003 12.918 13.908 1.00 95.44 339 CYS A O 1
ATOM 2671 N N . ILE A 1 340 ? -14.615 13.290 15.639 1.00 94.50 340 ILE A N 1
ATOM 2672 C CA . ILE A 1 340 ? -15.614 13.975 16.477 1.00 94.50 340 ILE A CA 1
ATOM 2673 C C . ILE A 1 340 ? -16.132 15.229 15.765 1.00 94.50 340 ILE A C 1
ATOM 2675 O O . ILE A 1 340 ? -17.341 15.430 15.652 1.00 94.50 340 ILE A O 1
ATOM 2679 N N . ARG A 1 341 ? -15.223 16.061 15.245 1.00 92.31 341 ARG A N 1
ATOM 2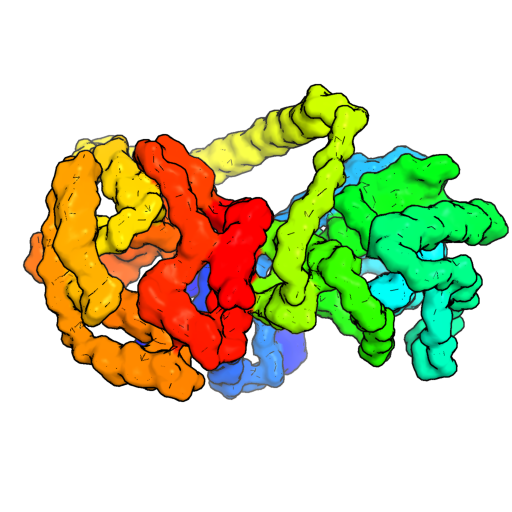680 C CA . ARG A 1 341 ? -15.570 17.321 14.569 1.00 92.31 341 ARG A CA 1
ATOM 2681 C C . ARG A 1 341 ? -16.358 17.081 13.279 1.00 92.31 341 ARG A C 1
ATOM 2683 O O . ARG A 1 341 ? -17.374 17.736 13.060 1.00 92.31 341 ARG A O 1
ATOM 2690 N N . ILE A 1 342 ? -15.935 16.112 12.469 1.00 93.56 342 ILE A N 1
ATOM 2691 C CA . ILE A 1 342 ? -16.614 15.731 11.224 1.00 93.56 342 ILE A CA 1
ATOM 2692 C C . ILE A 1 342 ? -18.006 15.159 11.523 1.00 93.56 342 ILE A C 1
ATOM 2694 O O . ILE A 1 342 ? -18.980 15.589 10.912 1.00 93.56 342 ILE A O 1
ATOM 2698 N N . ALA A 1 343 ? -18.130 14.235 12.478 1.00 93.12 343 ALA A N 1
ATOM 2699 C CA . ALA A 1 343 ? -19.414 13.626 12.822 1.00 93.12 343 ALA A CA 1
ATOM 2700 C C . ALA A 1 343 ? -20.405 14.650 13.410 1.00 93.12 343 ALA A C 1
ATOM 2702 O O . ALA A 1 343 ? -21.572 14.665 13.018 1.00 93.12 343 ALA A O 1
ATOM 2703 N N . ASN A 1 344 ? -19.939 15.574 14.257 1.00 90.38 344 ASN A N 1
ATOM 2704 C CA . ASN A 1 344 ? -20.756 16.700 14.720 1.00 90.38 344 ASN A CA 1
ATOM 2705 C C . ASN A 1 344 ? -21.206 17.595 13.549 1.00 90.38 344 ASN A C 1
ATOM 2707 O O . ASN A 1 344 ? -22.371 17.984 13.486 1.00 90.38 344 ASN A O 1
ATOM 2711 N N . ALA A 1 345 ? -20.319 17.885 12.587 1.00 89.88 345 ALA A N 1
ATOM 2712 C CA . ALA A 1 345 ? -20.662 18.654 11.386 1.00 89.88 345 ALA A CA 1
ATOM 2713 C C . ALA A 1 345 ? -21.672 17.928 10.474 1.00 89.88 345 ALA A C 1
ATOM 2715 O O . ALA A 1 345 ? -22.459 18.577 9.788 1.00 89.88 345 ALA A O 1
ATOM 2716 N N . MET A 1 346 ? -21.690 16.593 10.499 1.00 90.00 346 MET A N 1
ATOM 2717 C CA . MET A 1 346 ? -22.702 15.762 9.835 1.00 90.00 346 MET A CA 1
ATOM 2718 C C . MET A 1 346 ? -24.046 15.719 10.585 1.00 90.00 346 MET A C 1
ATOM 2720 O O . MET A 1 346 ? -25.019 15.189 10.051 1.00 90.00 346 MET A O 1
ATOM 2724 N N . GLY A 1 347 ? -24.126 16.287 11.794 1.00 88.88 347 GLY A N 1
ATOM 2725 C CA . GLY A 1 347 ? -25.352 16.378 12.590 1.00 88.88 347 GLY A CA 1
ATOM 2726 C C . GLY A 1 347 ? -25.557 15.254 13.610 1.00 88.88 347 GLY A C 1
ATOM 2727 O O . GLY A 1 347 ? -26.642 15.174 14.194 1.00 88.88 347 GLY A O 1
ATOM 2728 N N . PHE A 1 348 ? -24.551 14.405 13.846 1.00 89.88 348 PHE A N 1
ATOM 2729 C CA . PHE A 1 348 ? -24.585 13.420 14.930 1.00 89.88 348 PHE A CA 1
ATOM 2730 C C . PHE A 1 348 ? -24.358 14.090 16.284 1.00 89.88 348 PHE A C 1
ATOM 2732 O O . PHE A 1 348 ? -23.601 15.054 16.394 1.00 89.88 348 PHE A O 1
ATOM 2739 N N . SER A 1 349 ? -24.982 13.547 17.329 1.00 89.06 349 SER A N 1
ATOM 2740 C CA . SER A 1 349 ? -24.573 13.837 18.702 1.00 89.06 349 SER A CA 1
ATOM 2741 C C . SER A 1 349 ? -23.498 12.833 19.099 1.00 89.06 349 SER A C 1
ATOM 2743 O O . SER A 1 349 ? -23.767 11.637 19.202 1.00 89.06 349 SER A O 1
ATOM 2745 N N . VAL A 1 350 ? -22.263 13.307 19.250 1.00 91.81 350 VAL A N 1
ATOM 2746 C CA . VAL A 1 350 ? -21.107 12.434 19.466 1.00 91.81 350 VAL A CA 1
ATOM 2747 C C . VAL A 1 350 ? -20.741 12.353 20.944 1.00 91.81 350 VAL A C 1
ATOM 2749 O O . VAL A 1 350 ? -20.549 13.382 21.592 1.00 91.81 350 VAL A O 1
ATOM 2752 N N . ARG A 1 351 ? -20.544 11.131 21.446 1.00 93.06 351 ARG A N 1
ATOM 2753 C CA . ARG A 1 351 ? -19.864 10.866 22.719 1.00 93.06 351 ARG A CA 1
ATOM 2754 C C . ARG A 1 351 ? -18.484 10.272 22.458 1.00 93.06 351 ARG A C 1
ATOM 2756 O O . ARG A 1 351 ? -18.366 9.286 21.734 1.00 93.06 351 ARG A O 1
ATOM 2763 N N . ALA A 1 352 ? -17.434 10.862 23.021 1.00 95.81 352 ALA A N 1
ATOM 2764 C CA . ALA A 1 352 ? -16.101 10.278 22.926 1.00 95.81 352 ALA A CA 1
ATOM 2765 C C . ALA A 1 352 ? -15.929 9.199 24.000 1.00 95.81 352 ALA A C 1
ATOM 2767 O O . ALA A 1 352 ? -16.345 9.378 25.141 1.00 95.81 352 ALA A O 1
ATOM 2768 N N . VAL A 1 353 ? -15.298 8.088 23.639 1.00 96.69 353 VAL A N 1
ATOM 2769 C CA . VAL A 1 353 ? -15.038 6.969 24.548 1.00 96.69 353 VAL A CA 1
ATOM 2770 C C . VAL A 1 353 ? -13.589 6.535 24.398 1.00 96.69 353 VAL A C 1
ATOM 2772 O O . VAL A 1 353 ? -13.097 6.373 23.282 1.00 96.69 353 VAL A O 1
ATOM 2775 N N . THR A 1 354 ? -12.905 6.315 25.514 1.00 95.69 354 THR A N 1
ATOM 2776 C CA . THR A 1 354 ? -11.543 5.780 25.549 1.00 95.69 354 THR A CA 1
ATOM 2777 C C . THR A 1 354 ? -11.459 4.568 26.475 1.00 95.69 354 THR A C 1
ATOM 2779 O O . THR A 1 354 ? -12.314 4.377 27.337 1.00 95.69 354 THR A O 1
ATOM 2782 N N . VAL A 1 355 ? -10.436 3.733 26.297 1.00 95.44 355 VAL A N 1
ATOM 2783 C CA . VAL A 1 355 ? -10.228 2.520 27.103 1.00 95.44 355 VAL A CA 1
ATOM 2784 C C . VAL A 1 355 ? -8.935 2.664 27.889 1.00 95.44 355 VAL A C 1
ATOM 2786 O O . VAL A 1 355 ? -7.876 2.939 27.316 1.00 95.44 355 VAL A O 1
ATOM 2789 N N . ARG A 1 356 ? -9.018 2.468 29.205 1.00 92.88 356 ARG A N 1
ATOM 2790 C CA . ARG A 1 356 ? -7.886 2.510 30.123 1.00 92.88 356 ARG A CA 1
ATOM 2791 C C . ARG A 1 356 ? -6.900 1.404 29.771 1.00 92.88 356 ARG A C 1
ATOM 2793 O O . ARG A 1 356 ? -7.251 0.234 29.653 1.00 92.88 356 ARG A O 1
ATOM 2800 N N . THR A 1 357 ? -5.636 1.784 29.628 1.00 88.00 357 THR A N 1
ATOM 2801 C CA . THR A 1 357 ? -4.524 0.839 29.494 1.00 88.00 357 THR A CA 1
ATOM 2802 C C . THR A 1 357 ? -3.409 1.251 30.453 1.00 88.00 357 THR A C 1
ATOM 2804 O O . THR A 1 357 ? -3.314 2.438 30.767 1.00 88.00 357 THR A O 1
ATOM 2807 N N . PRO A 1 358 ? -2.524 0.333 30.881 1.00 83.88 358 PRO A N 1
ATOM 2808 C CA . PRO A 1 358 ? -1.400 0.660 31.768 1.00 83.88 358 PRO A CA 1
ATOM 2809 C C . PRO A 1 358 ? -0.469 1.764 31.238 1.00 83.88 358 PRO A C 1
ATOM 2811 O O . PRO A 1 358 ? 0.278 2.366 31.999 1.00 83.88 358 PRO A O 1
ATOM 2814 N N . TYR A 1 359 ? -0.510 2.025 29.930 1.00 83.12 359 TYR A N 1
ATOM 2815 C CA . TYR A 1 359 ? 0.331 3.003 29.241 1.00 83.12 359 TYR A CA 1
ATOM 2816 C C . TYR A 1 359 ? -0.433 4.258 28.800 1.00 83.12 359 TYR A C 1
ATOM 2818 O O . TYR A 1 359 ? 0.144 5.111 28.120 1.00 83.12 359 TYR A O 1
ATOM 2826 N N . LEU A 1 360 ? -1.721 4.360 29.146 1.00 85.06 360 LEU A N 1
ATOM 2827 C CA . LEU A 1 360 ? -2.519 5.554 28.917 1.00 85.06 360 LEU A CA 1
ATOM 2828 C C . LEU A 1 360 ? -2.244 6.563 30.035 1.00 85.06 360 LEU A C 1
ATOM 2830 O O . LEU A 1 360 ? -2.519 6.293 31.201 1.00 85.06 360 LEU A O 1
ATOM 2834 N N . ASP A 1 361 ? -1.762 7.748 29.669 1.00 87.56 361 ASP A N 1
ATOM 2835 C CA . ASP A 1 361 ? -1.747 8.893 30.580 1.00 87.56 361 ASP A CA 1
ATOM 2836 C C . ASP A 1 361 ? -3.156 9.502 30.639 1.00 87.56 361 ASP A C 1
ATOM 2838 O O . ASP A 1 361 ? -3.506 10.408 29.879 1.00 87.56 361 ASP A O 1
ATOM 2842 N N . GLU A 1 362 ? -3.993 8.937 31.512 1.00 89.50 362 GLU A N 1
ATOM 2843 C CA . GLU A 1 362 ? -5.392 9.342 31.684 1.00 89.50 362 GLU A CA 1
ATOM 2844 C C . GLU A 1 362 ? -5.506 10.825 32.072 1.00 89.50 362 GLU A C 1
ATOM 2846 O O . GLU A 1 362 ? -6.370 11.535 31.560 1.00 89.50 362 GLU A O 1
ATOM 2851 N N . ALA A 1 363 ? -4.591 11.334 32.903 1.00 89.00 363 ALA A N 1
ATOM 2852 C CA . ALA A 1 363 ? -4.603 12.729 33.334 1.00 89.00 363 ALA A CA 1
ATOM 2853 C C . ALA A 1 363 ? -4.296 13.692 32.177 1.00 89.00 363 ALA A C 1
ATOM 2855 O O . ALA A 1 363 ? -4.997 14.695 32.003 1.00 89.00 363 ALA A O 1
ATOM 2856 N N . ALA A 1 364 ? -3.277 13.392 31.364 1.00 88.81 364 ALA A N 1
ATOM 2857 C CA . ALA A 1 364 ? -2.962 14.189 30.182 1.00 88.81 364 ALA A CA 1
ATOM 2858 C C . ALA A 1 364 ? -4.092 14.138 29.143 1.00 88.81 364 ALA A C 1
ATOM 2860 O O . ALA A 1 364 ? -4.456 15.178 28.590 1.00 88.81 364 ALA A O 1
ATOM 2861 N N . LEU A 1 365 ? -4.687 12.960 28.925 1.00 89.06 365 LEU A N 1
ATOM 2862 C CA . LEU A 1 365 ? -5.789 12.773 27.982 1.00 89.06 365 LEU A CA 1
ATOM 2863 C C . LEU A 1 365 ? -7.047 13.546 28.407 1.00 89.06 365 LEU A C 1
ATOM 2865 O O . LEU A 1 365 ? -7.635 14.246 27.585 1.00 89.06 365 LEU A O 1
ATOM 2869 N N . LEU A 1 366 ? -7.432 13.500 29.686 1.00 91.25 366 LEU A N 1
ATOM 2870 C CA . LEU A 1 366 ? -8.572 14.270 30.203 1.00 91.25 366 LEU A CA 1
ATOM 2871 C C . LEU A 1 366 ? -8.326 15.781 30.142 1.00 91.25 366 LEU A C 1
ATOM 2873 O O . LEU A 1 366 ? -9.231 16.548 29.810 1.00 91.25 366 LEU A O 1
ATOM 2877 N N . LYS A 1 367 ? -7.091 16.225 30.408 1.00 90.94 367 LYS A N 1
ATOM 2878 C CA . LYS A 1 367 ? -6.707 17.635 30.253 1.00 90.94 367 LYS A CA 1
ATOM 2879 C C . LYS A 1 367 ? -6.818 18.090 28.796 1.00 90.94 367 LYS A C 1
ATOM 2881 O O . LYS A 1 367 ? -7.300 19.194 28.547 1.00 90.94 367 LYS A O 1
ATOM 2886 N N . GLN A 1 368 ? -6.387 17.256 27.850 1.00 89.06 368 GLN A N 1
ATOM 2887 C CA . GLN A 1 368 ? -6.545 17.528 26.424 1.00 89.06 368 GLN A CA 1
ATOM 2888 C C . GLN A 1 368 ? -8.027 17.580 26.035 1.00 89.06 368 GLN A C 1
ATOM 2890 O O . GLN A 1 368 ? -8.442 18.531 25.382 1.00 89.06 368 GLN A O 1
ATOM 2895 N N . ALA A 1 369 ? -8.829 16.612 26.488 1.00 88.75 369 ALA A N 1
ATOM 2896 C CA . ALA A 1 369 ? -10.263 16.561 26.210 1.00 88.75 369 ALA A CA 1
ATOM 2897 C C . ALA A 1 369 ? -10.961 17.855 26.653 1.00 88.75 369 ALA A C 1
ATOM 2899 O O . ALA A 1 369 ? -11.700 18.459 25.881 1.00 88.75 369 ALA A O 1
ATOM 2900 N N . LEU A 1 370 ? -10.648 18.329 27.865 1.00 88.81 370 LEU A N 1
ATOM 2901 C CA . LEU A 1 370 ? -11.164 19.589 28.395 1.00 88.81 370 LEU A CA 1
ATOM 2902 C C . LEU A 1 370 ? -10.773 20.790 27.518 1.00 88.81 370 LEU A C 1
ATOM 2904 O O . LEU A 1 370 ? -11.616 21.641 27.243 1.00 88.81 370 LEU A O 1
ATOM 2908 N N . GLY A 1 371 ? -9.511 20.856 27.079 1.00 86.19 371 GLY A N 1
ATOM 2909 C CA . GLY A 1 371 ? -9.012 21.925 26.208 1.00 86.19 371 GLY A CA 1
ATOM 2910 C C . GLY A 1 371 ? -9.671 21.940 24.827 1.00 86.19 371 GLY A C 1
ATOM 2911 O O . GLY A 1 371 ? -9.958 23.011 24.299 1.00 86.19 371 GLY A O 1
ATOM 2912 N N . ASP A 1 372 ? -9.974 20.759 24.288 1.00 83.50 372 ASP A N 1
ATOM 2913 C CA . ASP A 1 372 ? -10.617 20.580 22.984 1.00 83.50 372 ASP A CA 1
ATOM 2914 C C . ASP A 1 372 ? -12.159 20.652 23.059 1.00 83.50 372 ASP A C 1
ATOM 2916 O O . ASP A 1 372 ? -12.835 20.530 22.035 1.00 83.50 372 ASP A O 1
ATOM 2920 N N . GLY A 1 373 ? -12.735 20.838 24.256 1.00 86.06 373 GLY A N 1
ATOM 2921 C CA . GLY A 1 373 ? -14.187 20.856 24.471 1.00 86.06 373 GLY A CA 1
ATOM 2922 C C . GLY A 1 373 ? -14.861 19.494 24.260 1.00 86.06 373 GLY A C 1
ATOM 2923 O O . GLY A 1 373 ? -16.033 19.432 23.894 1.00 86.06 373 GLY A O 1
ATOM 2924 N N . ILE A 1 374 ? -14.123 18.402 24.461 1.00 87.44 374 ILE A N 1
ATOM 2925 C CA . ILE A 1 374 ? -14.566 17.022 24.258 1.00 87.44 374 ILE A CA 1
ATOM 2926 C C . ILE A 1 374 ? -14.947 16.403 25.607 1.00 87.44 374 ILE A C 1
ATOM 2928 O O . ILE A 1 374 ? -14.137 16.331 26.529 1.00 87.44 374 ILE A O 1
ATOM 2932 N N . SER A 1 375 ? -16.179 15.901 25.710 1.00 87.31 375 SER A N 1
ATOM 2933 C CA . SER A 1 375 ? -16.597 15.031 26.814 1.00 87.31 375 SER A CA 1
ATOM 2934 C C . SER A 1 375 ? -16.225 13.587 26.483 1.00 87.31 375 SER A C 1
ATOM 2936 O O . SER A 1 375 ? -16.624 13.081 25.431 1.00 87.31 375 SER A O 1
ATOM 2938 N N . VAL A 1 376 ? -15.436 12.955 27.357 1.00 94.19 376 VAL A N 1
ATOM 2939 C CA . VAL A 1 376 ? -14.917 11.596 27.171 1.00 94.19 376 VAL A CA 1
ATOM 2940 C C . VAL A 1 376 ? -15.295 10.686 28.338 1.00 94.19 376 VAL A C 1
ATOM 2942 O O . VAL A 1 376 ? -15.054 11.027 29.496 1.00 94.19 376 VAL A O 1
ATOM 2945 N N . ASP A 1 377 ? -15.817 9.506 28.013 1.00 94.25 377 ASP A N 1
ATOM 2946 C CA . ASP A 1 377 ? -15.991 8.407 28.960 1.00 94.25 377 ASP A CA 1
ATOM 2947 C C . ASP A 1 377 ? -14.739 7.518 28.953 1.00 94.25 377 ASP A C 1
ATOM 2949 O O . ASP A 1 377 ? -14.280 7.076 27.895 1.00 94.25 377 ASP A O 1
ATOM 2953 N N . VAL A 1 378 ? -14.181 7.243 30.134 1.00 95.75 378 VAL A N 1
ATOM 2954 C CA . VAL A 1 378 ? -13.034 6.338 30.307 1.00 95.75 378 VAL A CA 1
ATOM 2955 C C . VAL A 1 378 ? -13.541 4.983 30.788 1.00 95.75 378 VAL A C 1
ATOM 2957 O O . VAL A 1 378 ? -14.133 4.886 31.861 1.00 95.75 378 VAL A O 1
ATOM 2960 N N . LEU A 1 379 ? -13.303 3.938 29.997 1.00 96.25 379 LEU A N 1
ATOM 2961 C CA . LEU A 1 379 ? -13.759 2.575 30.271 1.00 96.25 379 LEU A CA 1
ATOM 2962 C C . LEU A 1 379 ? -12.618 1.679 30.745 1.00 96.25 379 LEU A C 1
ATOM 2964 O O . LEU A 1 379 ? -11.492 1.802 30.267 1.00 96.25 379 LEU A O 1
ATOM 2968 N N . ASP A 1 380 ? -12.926 0.717 31.609 1.00 95.94 380 ASP A N 1
ATOM 2969 C CA . ASP A 1 380 ? -12.023 -0.401 31.885 1.00 95.94 380 ASP A CA 1
ATOM 2970 C C . ASP A 1 380 ? -12.091 -1.443 30.753 1.00 95.94 380 ASP A C 1
ATOM 2972 O O . ASP A 1 380 ? -13.165 -1.652 30.177 1.00 95.94 380 ASP A O 1
ATOM 2976 N N . PRO A 1 381 ? -10.964 -2.087 30.397 1.00 95.56 381 PRO A N 1
ATOM 2977 C CA . PRO A 1 381 ? -10.937 -3.078 29.329 1.00 95.56 381 PRO A CA 1
ATOM 2978 C C . PRO A 1 381 ? -11.779 -4.308 29.697 1.00 95.56 381 PRO A C 1
ATOM 2980 O O . PRO A 1 381 ? -11.791 -4.751 30.845 1.00 95.56 381 PRO A O 1
ATOM 2983 N N . CYS A 1 382 ? -12.461 -4.894 28.709 1.00 92.88 382 CYS A N 1
ATOM 2984 C CA . CYS A 1 382 ? -13.304 -6.079 28.911 1.00 92.88 382 CYS A CA 1
ATOM 2985 C C . CYS A 1 382 ? -12.518 -7.364 29.226 1.00 92.88 382 CYS A C 1
ATOM 2987 O O . CYS A 1 382 ? -13.104 -8.351 29.665 1.00 92.88 382 CYS A O 1
ATOM 2989 N N . GLU A 1 383 ? -11.207 -7.357 28.992 1.00 92.44 383 GLU A N 1
ATOM 2990 C CA . GLU A 1 383 ? -10.285 -8.462 29.242 1.00 92.44 383 GLU A CA 1
ATOM 2991 C C . GLU A 1 383 ? -8.982 -7.919 29.838 1.00 92.44 383 GLU A C 1
ATOM 2993 O O . GLU A 1 383 ? -8.578 -6.791 29.541 1.00 92.44 383 GLU A O 1
ATOM 2998 N N . ASP A 1 384 ? -8.298 -8.732 30.648 1.00 91.06 384 ASP A N 1
ATOM 2999 C CA . ASP A 1 384 ? -6.970 -8.379 31.149 1.00 91.06 384 ASP A CA 1
ATOM 3000 C C . ASP A 1 384 ? -5.966 -8.314 29.988 1.00 91.06 384 ASP A C 1
ATOM 3002 O O . ASP A 1 384 ? -5.807 -9.248 29.199 1.00 91.06 384 ASP A O 1
ATOM 3006 N N . MET A 1 385 ? -5.282 -7.178 29.878 1.00 92.56 385 MET A N 1
ATOM 3007 C CA . MET A 1 385 ? -4.310 -6.910 28.824 1.00 92.56 385 MET A CA 1
ATOM 3008 C C . MET A 1 385 ? -2.863 -7.169 29.269 1.00 92.56 385 MET A C 1
ATOM 3010 O O . MET A 1 385 ? -1.956 -7.017 28.448 1.00 92.56 385 MET A O 1
ATOM 3014 N N . THR A 1 386 ? -2.628 -7.558 30.527 1.00 91.62 386 THR A N 1
ATOM 3015 C CA . THR A 1 386 ? -1.288 -7.746 31.115 1.00 91.62 386 THR A CA 1
ATOM 3016 C C . THR A 1 386 ? -0.430 -8.701 30.284 1.00 91.62 386 THR A C 1
ATOM 3018 O O . THR A 1 386 ? 0.648 -8.313 29.829 1.00 91.62 386 THR A O 1
ATOM 3021 N N . ASP A 1 387 ? -0.962 -9.874 29.930 1.00 90.88 387 ASP A N 1
ATOM 3022 C CA . ASP A 1 387 ? -0.279 -10.864 29.084 1.00 90.88 387 ASP A CA 1
ATOM 3023 C C . ASP A 1 387 ? 0.153 -10.300 27.721 1.00 90.88 387 ASP A C 1
ATOM 3025 O O . ASP A 1 387 ? 1.190 -10.686 27.175 1.00 90.88 387 ASP A O 1
ATOM 3029 N N . ILE A 1 388 ? -0.631 -9.383 27.138 1.00 92.75 388 ILE A N 1
ATOM 3030 C CA . ILE A 1 388 ? -0.305 -8.751 25.851 1.00 92.75 388 ILE A CA 1
ATOM 3031 C C . ILE A 1 388 ? 0.944 -7.878 26.010 1.00 92.75 388 ILE A C 1
ATOM 3033 O O . ILE A 1 388 ? 1.835 -7.898 25.152 1.00 92.75 388 ILE A O 1
ATOM 3037 N N . PHE A 1 389 ? 1.016 -7.108 27.095 1.00 93.00 389 PHE A N 1
ATOM 3038 C CA . PHE A 1 389 ? 2.128 -6.205 27.374 1.00 93.00 389 PHE A CA 1
ATOM 3039 C C . PHE A 1 389 ? 3.394 -6.963 27.781 1.00 93.00 389 PHE A C 1
ATOM 3041 O O . PHE A 1 389 ? 4.465 -6.672 27.243 1.00 93.00 389 PHE A O 1
ATOM 3048 N N . GLU A 1 390 ? 3.279 -7.989 28.624 1.00 92.62 390 GLU A N 1
ATOM 3049 C CA . GLU A 1 390 ? 4.405 -8.844 29.017 1.00 92.62 390 GLU A CA 1
ATOM 3050 C C . GLU A 1 390 ? 4.967 -9.604 27.811 1.00 92.62 390 GLU A C 1
ATOM 3052 O O . GLU A 1 390 ? 6.150 -9.480 27.485 1.00 92.62 390 GLU A O 1
ATOM 3057 N N . ALA A 1 391 ? 4.110 -10.295 27.051 1.00 92.81 391 ALA A N 1
ATOM 3058 C CA . ALA A 1 391 ? 4.547 -11.074 25.895 1.00 92.81 391 ALA A CA 1
ATOM 3059 C C . ALA A 1 391 ? 5.189 -10.208 24.803 1.00 92.81 391 ALA A C 1
ATOM 3061 O O . ALA A 1 391 ? 6.112 -10.651 24.116 1.00 92.81 391 ALA A O 1
ATOM 3062 N N . SER A 1 392 ? 4.716 -8.974 24.619 1.00 93.50 392 SER A N 1
ATOM 3063 C CA . SER A 1 392 ? 5.327 -8.050 23.660 1.00 93.50 392 SER A CA 1
ATOM 3064 C C . SER A 1 392 ? 6.652 -7.468 24.144 1.00 93.50 392 SER A C 1
ATOM 3066 O O . SER A 1 392 ? 7.584 -7.372 23.344 1.00 93.50 392 SER A O 1
ATOM 3068 N N . THR A 1 393 ? 6.780 -7.173 25.440 1.00 92.62 393 THR A N 1
ATOM 3069 C CA . THR A 1 393 ? 8.046 -6.743 26.060 1.00 92.62 393 THR A CA 1
ATOM 3070 C C . THR A 1 393 ? 9.116 -7.829 25.968 1.00 92.62 393 THR A C 1
ATOM 3072 O O . THR A 1 393 ? 10.264 -7.538 25.648 1.00 92.62 393 THR A O 1
ATOM 3075 N N . GLU A 1 394 ? 8.735 -9.094 26.139 1.00 93.94 394 GLU A N 1
ATOM 3076 C CA . GLU A 1 394 ? 9.617 -10.259 25.979 1.00 93.94 394 GLU A CA 1
ATOM 3077 C C . GLU A 1 394 ? 9.925 -10.606 24.513 1.00 93.94 394 GLU A C 1
ATOM 3079 O O . GLU A 1 394 ? 10.697 -11.520 24.229 1.00 93.94 394 GLU A O 1
ATOM 3084 N N . GLY A 1 395 ? 9.316 -9.902 23.555 1.00 91.38 395 GLY A N 1
ATOM 3085 C CA . GLY A 1 395 ? 9.556 -10.117 22.132 1.00 91.38 395 GLY A CA 1
ATOM 3086 C C . GLY A 1 395 ? 8.819 -11.314 21.527 1.00 91.38 395 GLY A C 1
ATOM 3087 O O . GLY A 1 395 ? 9.132 -11.724 20.410 1.00 91.38 395 GLY A O 1
ATOM 3088 N N . ARG A 1 396 ? 7.820 -11.870 22.222 1.00 91.12 396 ARG A N 1
ATOM 3089 C CA . ARG A 1 396 ? 7.010 -12.996 21.728 1.00 91.12 396 ARG A CA 1
ATOM 3090 C C . ARG A 1 396 ? 5.953 -12.569 20.710 1.00 91.12 396 ARG A C 1
ATOM 3092 O O . ARG A 1 396 ? 5.532 -13.390 19.896 1.00 91.12 396 ARG A O 1
ATOM 3099 N N . MET A 1 397 ? 5.492 -11.315 20.747 1.00 90.94 397 MET A N 1
ATOM 3100 C CA . MET A 1 397 ? 4.457 -10.822 19.832 1.00 90.94 397 MET A CA 1
ATOM 3101 C C . MET A 1 397 ? 4.414 -9.298 19.679 1.00 90.94 397 MET A C 1
ATOM 3103 O O . MET A 1 397 ? 4.714 -8.546 20.597 1.00 90.94 397 MET A O 1
ATOM 3107 N N . HIS A 1 398 ? 3.911 -8.822 18.539 1.00 91.62 398 HIS A N 1
ATOM 3108 C CA . HIS A 1 398 ? 3.621 -7.401 18.347 1.00 91.62 398 HIS A CA 1
ATOM 3109 C C . HIS A 1 398 ? 2.262 -7.026 18.985 1.00 91.62 398 HIS A C 1
ATOM 3111 O O . HIS A 1 398 ? 1.253 -7.654 18.647 1.00 91.62 398 HIS A O 1
ATOM 3117 N N . PRO A 1 399 ? 2.173 -5.985 19.839 1.00 92.00 399 PRO A N 1
ATOM 3118 C CA . PRO A 1 399 ? 1.014 -5.769 20.716 1.00 92.00 399 PRO A CA 1
ATOM 3119 C C . PRO A 1 399 ? -0.243 -5.288 19.983 1.00 92.00 399 PRO A C 1
ATOM 3121 O O . PRO A 1 399 ? -1.348 -5.741 20.273 1.00 92.00 399 PRO A O 1
ATOM 3124 N N . CYS A 1 400 ? -0.091 -4.400 18.992 1.00 90.44 400 CYS A N 1
ATOM 3125 C CA . CYS A 1 400 ? -1.217 -3.620 18.465 1.00 90.44 400 CYS A CA 1
ATOM 3126 C C . CYS A 1 400 ? -2.392 -4.438 17.925 1.00 90.44 400 CYS A C 1
ATOM 3128 O O . CYS A 1 400 ? -3.515 -3.966 18.020 1.00 90.44 400 CYS A O 1
ATOM 3130 N N . GLY A 1 401 ? -2.154 -5.631 17.368 1.00 86.88 401 GLY A N 1
ATOM 3131 C CA . GLY A 1 401 ? -3.239 -6.479 16.872 1.00 86.88 401 GLY A CA 1
ATOM 3132 C C . GLY A 1 401 ? -4.173 -6.932 17.995 1.00 86.88 401 GLY A C 1
ATOM 3133 O O . GLY A 1 401 ? -5.379 -6.761 17.880 1.00 86.88 401 GLY A O 1
ATOM 3134 N N . ARG A 1 402 ? -3.614 -7.441 19.103 1.00 89.00 402 ARG A N 1
ATOM 3135 C CA . ARG A 1 402 ? -4.409 -7.890 20.258 1.00 89.00 402 ARG A CA 1
ATOM 3136 C C . ARG A 1 402 ? -4.953 -6.722 21.071 1.00 89.00 402 ARG A C 1
ATOM 3138 O O . ARG A 1 402 ? -6.110 -6.766 21.465 1.00 89.00 402 ARG A O 1
ATOM 3145 N N . CYS A 1 403 ? -4.160 -5.662 21.264 1.00 91.50 403 CYS A N 1
ATOM 3146 C CA . CYS A 1 403 ? -4.651 -4.461 21.943 1.00 91.50 403 CYS A CA 1
ATOM 3147 C C . CYS A 1 403 ? -5.862 -3.868 21.216 1.00 91.50 403 CYS A C 1
ATOM 3149 O O . CYS A 1 403 ? -6.843 -3.521 21.860 1.00 91.50 403 CYS A O 1
ATOM 3151 N N . HIS A 1 404 ? -5.808 -3.783 19.882 1.00 90.50 404 HIS A N 1
ATOM 3152 C CA . HIS A 1 404 ? -6.929 -3.294 19.085 1.00 90.50 404 HIS A CA 1
ATOM 3153 C C . HIS A 1 404 ? -8.178 -4.161 19.275 1.00 90.50 404 HIS A C 1
ATOM 3155 O O . HIS A 1 404 ? -9.244 -3.602 19.489 1.00 90.50 404 HIS A O 1
ATOM 3161 N N . SER A 1 405 ? -8.049 -5.494 19.288 1.00 89.62 405 SER A N 1
ATOM 3162 C CA . SER A 1 405 ? -9.186 -6.391 19.536 1.00 89.62 405 SER A CA 1
ATOM 3163 C C . SER A 1 405 ? -9.877 -6.125 20.877 1.00 89.62 405 SER A C 1
ATOM 3165 O O . SER A 1 405 ? -11.093 -5.958 20.893 1.00 89.62 405 SER A O 1
ATOM 3167 N N . VAL A 1 406 ? -9.119 -6.030 21.979 1.00 93.12 406 VAL A N 1
ATOM 3168 C CA . VAL A 1 406 ? -9.687 -5.781 23.320 1.00 93.12 406 VAL A CA 1
ATOM 3169 C C . VAL A 1 406 ? -10.336 -4.396 23.397 1.00 93.12 406 VAL A C 1
ATOM 3171 O O . VAL A 1 406 ? -11.453 -4.255 23.892 1.00 93.12 406 VAL A O 1
ATOM 3174 N N . ILE A 1 407 ? -9.673 -3.366 22.857 1.00 93.62 407 ILE A N 1
ATOM 3175 C CA . ILE A 1 407 ? -10.200 -1.992 22.838 1.00 93.62 407 ILE A CA 1
ATOM 3176 C C . ILE A 1 407 ? -11.502 -1.928 22.035 1.00 93.62 407 ILE A C 1
ATOM 3178 O O . ILE A 1 407 ? -12.489 -1.373 22.511 1.00 93.62 407 ILE A O 1
ATOM 3182 N N . THR A 1 408 ? -11.527 -2.511 20.835 1.00 92.88 408 THR A N 1
ATOM 3183 C CA . THR A 1 408 ? -12.721 -2.539 19.986 1.00 92.88 408 THR A CA 1
ATOM 3184 C C . THR A 1 408 ? -13.864 -3.281 20.673 1.00 92.88 408 THR A C 1
ATOM 3186 O O . THR A 1 408 ? -14.952 -2.724 20.776 1.00 92.88 408 THR A O 1
ATOM 3189 N N . ALA A 1 409 ? -13.616 -4.466 21.241 1.00 92.56 409 ALA A N 1
ATOM 3190 C CA . ALA A 1 409 ? -14.633 -5.218 21.977 1.00 92.56 409 ALA A CA 1
ATOM 3191 C C . ALA A 1 409 ? -15.201 -4.430 23.173 1.00 92.56 409 ALA A C 1
ATOM 3193 O O . ALA A 1 409 ? -16.413 -4.430 23.393 1.00 92.56 409 ALA A O 1
ATOM 3194 N N . THR A 1 410 ? -14.345 -3.704 23.899 1.00 96.06 410 THR A N 1
ATOM 3195 C CA . THR A 1 410 ? -14.749 -2.855 25.031 1.00 96.06 410 THR A CA 1
ATOM 3196 C C . THR A 1 410 ? -15.648 -1.700 24.576 1.00 96.06 410 THR A C 1
ATOM 3198 O O . THR A 1 410 ? -16.731 -1.506 25.129 1.00 96.06 410 THR A O 1
ATOM 3201 N N . VAL A 1 411 ? -15.236 -0.951 23.544 1.00 95.94 411 VAL A N 1
ATOM 3202 C CA . VAL A 1 411 ? -16.000 0.199 23.026 1.00 95.94 411 VAL A CA 1
ATOM 3203 C C . VAL A 1 411 ? -17.333 -0.246 22.426 1.00 95.94 411 VAL A C 1
ATOM 3205 O O . VAL A 1 411 ? -18.369 0.341 22.727 1.00 95.94 411 VAL A O 1
ATOM 3208 N N . GLU A 1 412 ? -17.336 -1.299 21.608 1.00 94.31 412 GLU A N 1
ATOM 3209 C CA . GLU A 1 412 ? -18.569 -1.821 21.015 1.00 94.31 412 GLU A CA 1
ATOM 3210 C C . GLU A 1 412 ? -19.506 -2.422 22.072 1.00 94.31 412 GLU A C 1
ATOM 3212 O O . GLU A 1 412 ? -20.725 -2.289 21.970 1.00 94.31 412 GLU A O 1
ATOM 3217 N N . GLY A 1 413 ? -18.963 -3.080 23.101 1.00 93.44 413 GLY A N 1
ATOM 3218 C CA . GLY A 1 413 ? -19.737 -3.572 24.239 1.00 93.44 413 GLY A CA 1
ATOM 3219 C C . GLY A 1 413 ? -20.433 -2.437 24.988 1.00 93.44 413 GLY A C 1
ATOM 3220 O O . GLY A 1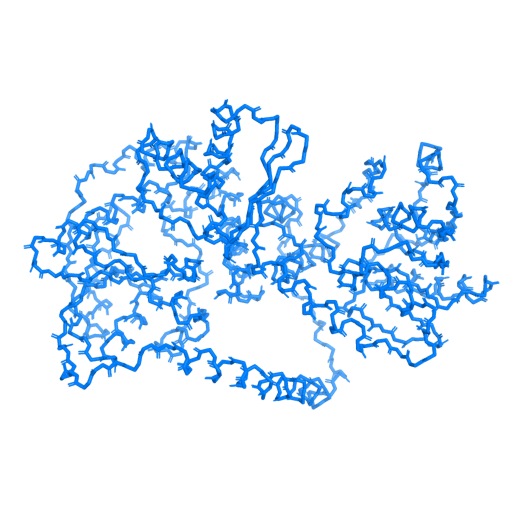 413 ? -21.630 -2.529 25.264 1.00 93.44 413 GLY A O 1
ATOM 3221 N N . HIS A 1 414 ? -19.714 -1.341 25.244 1.00 94.81 414 HIS A N 1
ATOM 3222 C CA . HIS A 1 414 ? -20.280 -0.142 25.855 1.00 94.81 414 HIS A CA 1
ATOM 3223 C C . HIS A 1 414 ? -21.366 0.497 24.983 1.00 94.81 414 HIS A C 1
ATOM 3225 O O . HIS A 1 414 ? -22.441 0.794 25.493 1.00 94.81 414 HIS A O 1
ATOM 3231 N N . ALA A 1 415 ? -21.135 0.629 23.672 1.00 93.00 415 ALA A N 1
ATOM 3232 C CA . ALA A 1 415 ? -22.125 1.179 22.745 1.00 93.00 415 ALA A CA 1
ATOM 3233 C C . ALA A 1 415 ? -23.438 0.384 22.746 1.00 93.00 415 ALA A C 1
ATOM 3235 O O . ALA A 1 415 ? -24.525 0.959 22.812 1.00 93.00 415 ALA A O 1
ATOM 3236 N N . ARG A 1 416 ? -23.349 -0.952 22.769 1.00 90.31 416 ARG A N 1
ATOM 3237 C CA . ARG A 1 416 ? -24.532 -1.818 22.883 1.00 90.31 416 ARG A CA 1
ATOM 3238 C C . ARG A 1 416 ? -25.258 -1.622 24.217 1.00 90.31 416 ARG A C 1
ATOM 3240 O O . ARG A 1 416 ? -26.483 -1.594 24.240 1.00 90.31 416 ARG A O 1
ATOM 3247 N N . GLN A 1 417 ? -24.526 -1.467 25.321 1.00 90.62 417 GLN A N 1
ATOM 3248 C CA . GLN A 1 417 ? -25.114 -1.233 26.647 1.00 90.62 417 GLN A CA 1
ATOM 3249 C C . GLN A 1 417 ? -25.768 0.150 26.771 1.00 90.62 417 GLN A C 1
ATOM 3251 O O . GLN A 1 417 ? -26.785 0.278 27.449 1.00 90.62 417 GLN A O 1
ATOM 3256 N N . SER A 1 418 ? -25.214 1.172 26.112 1.00 88.62 418 SER A N 1
ATOM 3257 C CA . SER A 1 418 ? -25.761 2.532 26.103 1.00 88.62 418 SER A CA 1
ATOM 3258 C C . SER A 1 418 ? -26.921 2.720 25.121 1.00 88.62 418 SER A C 1
ATOM 3260 O O . SER A 1 418 ? -27.535 3.783 25.124 1.00 88.62 418 SER A O 1
ATOM 3262 N N . GLY A 1 419 ? -27.232 1.712 24.296 1.00 86.38 419 GLY A N 1
ATOM 3263 C CA . GLY A 1 419 ? -28.264 1.795 23.258 1.00 86.38 419 GLY A CA 1
ATOM 3264 C C . GLY A 1 419 ? -27.851 2.648 22.055 1.00 86.38 419 GLY A C 1
ATOM 3265 O O . GLY A 1 419 ? -28.709 3.190 21.366 1.00 86.38 419 GLY A O 1
ATOM 3266 N N . THR A 1 420 ? -26.546 2.806 21.825 1.00 89.50 420 THR A N 1
ATOM 3267 C CA . THR A 1 420 ? -26.001 3.558 20.694 1.00 89.50 420 THR A CA 1
ATOM 3268 C C . THR A 1 420 ? -25.723 2.615 19.526 1.00 89.50 420 THR A C 1
ATOM 3270 O O . THR A 1 420 ? -24.930 1.684 19.647 1.00 89.50 420 THR A O 1
ATOM 3273 N N . ASP A 1 421 ? -26.330 2.891 18.372 1.00 89.06 421 ASP A N 1
ATOM 3274 C CA . ASP A 1 421 ? -26.254 2.007 17.201 1.00 89.06 421 ASP A CA 1
ATOM 3275 C C . ASP A 1 421 ? -25.001 2.225 16.337 1.00 89.06 421 ASP A C 1
ATOM 3277 O O . ASP A 1 421 ? -24.758 1.454 15.411 1.00 89.06 421 ASP A O 1
ATOM 3281 N N . ILE A 1 422 ? -24.208 3.275 16.590 1.00 94.12 422 ILE A N 1
ATOM 3282 C CA . ILE A 1 422 ? -23.082 3.677 15.732 1.00 94.12 422 ILE A CA 1
ATOM 3283 C C . ILE A 1 422 ? -21.810 3.870 16.559 1.00 94.12 422 ILE A C 1
ATOM 3285 O O . ILE A 1 422 ? -21.768 4.706 17.463 1.00 94.12 422 ILE A O 1
ATOM 3289 N N . VAL A 1 423 ? -20.742 3.162 16.185 1.00 95.69 423 VAL A N 1
ATOM 3290 C CA . VAL A 1 423 ? -19.379 3.403 16.678 1.00 95.69 423 VAL A CA 1
ATOM 3291 C C . VAL A 1 423 ? -18.486 3.852 15.531 1.00 95.69 423 VAL A C 1
ATOM 3293 O O . VAL A 1 423 ? -18.385 3.193 14.500 1.00 95.69 423 VAL A O 1
ATOM 3296 N N . ILE A 1 424 ? -17.804 4.969 15.737 1.00 96.56 424 ILE A N 1
ATOM 3297 C CA . ILE A 1 424 ? -16.914 5.611 14.784 1.00 96.56 424 ILE A CA 1
ATOM 3298 C C . ILE A 1 424 ? -15.458 5.385 15.201 1.00 96.56 424 ILE A C 1
ATOM 3300 O O . ILE A 1 424 ? -15.070 5.643 16.343 1.00 96.56 424 ILE A O 1
ATOM 3304 N N . TYR A 1 425 ? -14.635 4.968 14.242 1.00 95.94 425 TYR A N 1
ATOM 3305 C CA . TYR A 1 425 ? -13.191 4.803 14.386 1.00 95.94 425 TYR A CA 1
ATOM 3306 C C . TYR A 1 425 ? -12.428 5.682 13.391 1.00 95.94 425 TYR A C 1
ATOM 3308 O O . TYR A 1 425 ? -12.905 5.991 12.299 1.00 95.94 425 TYR A O 1
ATOM 3316 N N . GLY A 1 426 ? -11.200 6.047 13.765 1.00 92.81 426 GLY A N 1
ATOM 3317 C CA . GLY A 1 426 ? -10.294 6.867 12.955 1.00 92.81 426 GLY A CA 1
ATOM 3318 C C . GLY A 1 426 ? -9.427 6.098 11.952 1.00 92.81 426 GLY A C 1
ATOM 3319 O O . GLY A 1 426 ? -8.409 6.633 11.523 1.00 92.81 426 GLY A O 1
ATOM 3320 N N . ASP A 1 427 ? -9.762 4.848 11.611 1.00 91.12 427 ASP A N 1
ATOM 3321 C CA . ASP A 1 427 ? -8.997 4.087 10.613 1.00 91.12 427 ASP A CA 1
ATOM 3322 C C . ASP A 1 427 ? -9.172 4.690 9.206 1.00 91.12 427 ASP A C 1
ATOM 3324 O O . ASP A 1 427 ? -10.261 5.115 8.816 1.00 91.12 427 ASP A O 1
ATOM 3328 N N . MET A 1 428 ? -8.079 4.713 8.441 1.00 90.75 428 MET A N 1
ATOM 3329 C CA . MET A 1 428 ? -8.009 5.217 7.064 1.00 90.75 428 MET A CA 1
ATOM 3330 C C . MET A 1 428 ? -7.743 4.102 6.035 1.00 90.75 428 MET A C 1
ATOM 3332 O O . MET A 1 428 ? -7.728 4.365 4.835 1.00 90.75 428 MET A O 1
ATOM 3336 N N . ILE A 1 429 ? -7.496 2.858 6.468 1.00 88.44 429 ILE A N 1
ATOM 3337 C CA . ILE A 1 429 ? -7.088 1.759 5.573 1.00 88.44 429 ILE A CA 1
ATOM 3338 C C . ILE A 1 429 ? -8.286 0.934 5.083 1.00 88.44 429 ILE A C 1
ATOM 3340 O O . ILE A 1 429 ? -8.275 0.435 3.952 1.00 88.44 429 ILE A O 1
ATOM 3344 N N . SER A 1 430 ? -9.301 0.759 5.929 1.00 83.62 430 SER A N 1
ATOM 3345 C CA . SER A 1 430 ? -10.533 0.003 5.663 1.00 83.62 430 SER A CA 1
ATOM 3346 C C . SER A 1 430 ? -11.450 0.735 4.678 1.00 83.62 430 SER A C 1
ATOM 3348 O O . SER A 1 430 ? -12.502 1.238 5.034 1.00 83.62 430 SER A O 1
ATOM 3350 N N . THR A 1 431 ? -11.022 0.837 3.424 1.00 81.06 431 THR A N 1
ATOM 3351 C CA . THR A 1 431 ? -11.750 1.525 2.345 1.00 81.06 431 THR A CA 1
ATOM 3352 C C . THR A 1 431 ? -12.916 0.688 1.795 1.00 81.06 431 THR A C 1
ATOM 3354 O O . THR A 1 431 ? -13.130 -0.451 2.217 1.00 81.06 431 THR A O 1
ATOM 3357 N N . GLY A 1 432 ? -13.719 1.299 0.913 1.00 83.94 432 GLY A N 1
ATOM 3358 C CA . GLY A 1 432 ? -14.823 0.641 0.209 1.00 83.94 432 GLY A CA 1
ATOM 3359 C C . GLY A 1 432 ? -15.895 0.080 1.142 1.00 83.94 432 GLY A C 1
ATOM 3360 O O . GLY A 1 432 ? -16.278 0.726 2.122 1.00 83.94 432 GLY A O 1
ATOM 3361 N N . ALA A 1 433 ? -16.380 -1.129 0.847 1.00 84.88 433 ALA A N 1
ATOM 3362 C CA . ALA A 1 433 ? -17.442 -1.784 1.616 1.00 84.88 433 ALA A CA 1
ATOM 3363 C C . ALA A 1 433 ? -17.036 -2.096 3.067 1.00 84.88 433 ALA A C 1
ATOM 3365 O O . ALA A 1 433 ? -17.897 -2.279 3.920 1.00 84.88 433 ALA A O 1
ATOM 3366 N N . GLN A 1 434 ? -15.735 -2.125 3.369 1.00 89.50 434 GLN A N 1
ATOM 3367 C CA . GLN A 1 434 ? -15.230 -2.397 4.718 1.00 89.50 434 GLN A CA 1
ATOM 3368 C C . GLN A 1 434 ? -15.114 -1.135 5.587 1.00 89.50 434 GLN A C 1
ATOM 3370 O O . GLN A 1 434 ? -14.769 -1.233 6.767 1.00 89.50 434 GLN A O 1
ATOM 3375 N N . SER A 1 435 ? -15.406 0.044 5.028 1.00 91.56 435 SER A N 1
ATOM 3376 C CA . SER A 1 435 ? -15.389 1.312 5.768 1.00 91.56 435 SER A CA 1
ATOM 3377 C C . SER A 1 435 ? -16.606 1.504 6.672 1.00 91.56 435 SER A C 1
ATOM 3379 O O . SER A 1 435 ? -16.524 2.239 7.653 1.00 91.56 435 SER A O 1
ATOM 3381 N N . ILE A 1 436 ? -17.719 0.829 6.376 1.00 91.75 436 ILE A N 1
ATOM 3382 C CA . ILE A 1 436 ? -18.943 0.821 7.182 1.00 91.75 436 ILE A CA 1
ATOM 3383 C C . ILE A 1 436 ? -19.444 -0.616 7.233 1.00 91.75 436 ILE A C 1
ATOM 3385 O O . ILE A 1 436 ? -19.778 -1.188 6.199 1.00 91.75 436 ILE A O 1
ATOM 3389 N N . VAL A 1 437 ? -19.513 -1.206 8.423 1.00 88.50 437 VAL A N 1
ATOM 3390 C CA . VAL A 1 437 ? -19.937 -2.600 8.591 1.00 88.50 437 VAL A CA 1
ATOM 3391 C C . VAL A 1 437 ? -20.978 -2.702 9.690 1.00 88.50 437 VAL A C 1
ATOM 3393 O O . VAL A 1 437 ? -20.792 -2.153 10.770 1.00 88.50 437 VAL A O 1
ATOM 3396 N N . ALA A 1 438 ? -22.054 -3.437 9.425 1.00 85.62 438 ALA A N 1
ATOM 3397 C CA . ALA A 1 438 ? -23.008 -3.831 10.450 1.00 85.62 438 ALA A CA 1
ATOM 3398 C C . ALA A 1 438 ? -22.541 -5.136 11.114 1.00 85.62 438 ALA A C 1
ATOM 3400 O O . ALA A 1 438 ? -22.347 -6.139 10.426 1.00 85.62 438 ALA A O 1
ATOM 3401 N N . ASP A 1 439 ? -22.367 -5.123 12.433 1.00 78.31 439 ASP A N 1
ATOM 3402 C CA . ASP A 1 439 ? -21.965 -6.279 13.234 1.00 78.31 439 ASP A CA 1
ATOM 3403 C C . ASP A 1 439 ? -22.788 -6.360 14.529 1.00 78.31 439 ASP A C 1
ATOM 3405 O O . ASP A 1 439 ? -22.737 -5.473 15.384 1.00 78.31 439 ASP A O 1
ATOM 3409 N N . ASN A 1 440 ? -23.566 -7.437 14.679 1.00 75.25 440 ASN A N 1
ATOM 3410 C CA . ASN A 1 440 ? -24.408 -7.700 15.853 1.00 75.25 440 ASN A CA 1
ATOM 3411 C C . ASN A 1 440 ? -25.279 -6.500 16.274 1.00 75.25 440 ASN A C 1
ATOM 3413 O O . ASN A 1 440 ? -25.282 -6.100 17.439 1.00 75.25 440 ASN A O 1
ATOM 3417 N N . GLY A 1 441 ? -25.986 -5.904 15.308 1.00 79.50 441 GLY A N 1
ATOM 3418 C CA . GLY A 1 441 ? -26.870 -4.755 15.536 1.00 79.50 441 GLY A CA 1
ATOM 3419 C C . GLY A 1 441 ? -26.158 -3.407 15.685 1.00 79.50 441 GLY A C 1
ATOM 3420 O O . GLY A 1 441 ? -26.837 -2.404 15.848 1.00 79.50 441 GLY A O 1
ATOM 3421 N N . LEU A 1 442 ? -24.825 -3.370 15.591 1.00 89.25 442 LEU A N 1
ATOM 3422 C CA . LEU A 1 442 ? -24.021 -2.154 15.676 1.00 89.25 442 LEU A CA 1
ATOM 3423 C C . LEU A 1 442 ? -23.437 -1.785 14.308 1.00 89.25 442 LEU A C 1
ATOM 3425 O O . LEU A 1 442 ? -22.918 -2.641 13.596 1.00 89.25 442 LEU A O 1
ATOM 3429 N N . ILE A 1 443 ? -23.472 -0.506 13.949 1.00 92.25 443 ILE A N 1
ATOM 3430 C CA . ILE A 1 443 ? -22.786 0.042 12.779 1.00 92.25 443 ILE A CA 1
ATOM 3431 C C . ILE A 1 443 ? -21.388 0.491 13.204 1.00 92.25 443 ILE A C 1
ATOM 3433 O O . ILE A 1 443 ? -21.220 1.474 13.922 1.00 92.25 443 ILE A O 1
ATOM 3437 N N . VAL A 1 444 ? -20.372 -0.215 12.720 1.00 92.44 444 VAL A N 1
ATOM 3438 C CA . VAL A 1 444 ? -18.962 0.151 12.860 1.00 92.44 444 VAL A CA 1
ATOM 3439 C C . VAL A 1 444 ? -18.548 0.977 11.649 1.00 92.44 444 VAL A C 1
ATOM 3441 O O . VAL A 1 444 ? -18.517 0.475 10.526 1.00 92.44 444 VAL A O 1
ATOM 3444 N N . TRP A 1 445 ? -18.211 2.242 11.880 1.00 94.75 445 TRP A N 1
ATOM 3445 C CA . TRP A 1 445 ? -17.906 3.220 10.845 1.00 94.75 445 TRP A CA 1
ATOM 3446 C C . TRP A 1 445 ? -16.470 3.741 10.959 1.00 94.75 445 TRP A C 1
ATOM 3448 O O . TRP A 1 445 ? -16.133 4.548 11.822 1.00 94.75 445 TRP A O 1
ATOM 3458 N N . ASN A 1 446 ? -15.612 3.335 10.031 1.00 95.00 446 ASN A N 1
ATOM 3459 C CA . ASN A 1 446 ? -14.294 3.931 9.828 1.00 95.00 446 ASN A CA 1
ATOM 3460 C C . ASN A 1 446 ? -14.454 5.225 9.020 1.00 95.00 446 ASN A C 1
ATOM 3462 O O . ASN A 1 446 ? -14.318 5.246 7.792 1.00 95.00 446 ASN A O 1
ATOM 3466 N N . LEU A 1 447 ? -14.819 6.302 9.717 1.00 95.06 447 LEU A N 1
ATOM 3467 C CA . LEU A 1 447 ? -15.252 7.563 9.115 1.00 95.06 447 LEU A CA 1
ATOM 3468 C C . LEU A 1 447 ? -14.231 8.138 8.117 1.00 95.06 447 LEU A C 1
ATOM 3470 O O . LEU A 1 447 ? -14.626 8.398 6.976 1.00 95.06 447 LEU A O 1
ATOM 3474 N N . PRO A 1 448 ? -12.931 8.265 8.448 1.00 94.25 448 PRO A N 1
ATOM 3475 C CA . PRO A 1 448 ? -11.948 8.768 7.496 1.00 94.25 448 PRO A CA 1
ATOM 3476 C C . PRO A 1 448 ? -11.827 7.905 6.240 1.00 94.25 448 PRO A C 1
ATOM 3478 O O . PRO A 1 448 ? -11.819 8.442 5.132 1.00 94.25 448 PRO A O 1
ATOM 3481 N N . ALA A 1 449 ? -11.786 6.577 6.397 1.00 92.56 449 ALA A N 1
ATOM 3482 C CA . ALA A 1 449 ? -11.696 5.651 5.273 1.00 92.56 449 ALA A CA 1
ATOM 3483 C C . ALA A 1 449 ? -12.924 5.731 4.351 1.00 92.56 449 ALA A C 1
ATOM 3485 O O . ALA A 1 449 ? -12.768 5.708 3.131 1.00 92.56 449 ALA A O 1
ATOM 3486 N N . SER A 1 450 ? -14.130 5.879 4.915 1.00 92.44 450 SER A N 1
ATOM 3487 C CA . SER A 1 450 ? -15.378 5.987 4.138 1.00 92.44 450 SER A CA 1
ATOM 3488 C C . SER A 1 450 ? -15.440 7.243 3.262 1.00 92.44 450 SER A C 1
ATOM 3490 O O . SER A 1 450 ? -16.059 7.240 2.202 1.00 92.44 450 SER A O 1
ATOM 3492 N N . LEU A 1 451 ? -14.757 8.305 3.693 1.00 90.62 451 LEU A N 1
ATOM 3493 C CA . LEU A 1 451 ? -14.652 9.580 2.987 1.00 90.62 451 LEU A CA 1
ATOM 3494 C C . LEU A 1 451 ? -13.370 9.688 2.146 1.00 90.62 451 LEU A C 1
ATOM 3496 O O . LEU A 1 451 ? -13.112 10.742 1.566 1.00 90.62 451 LEU A O 1
ATOM 3500 N N . ALA A 1 452 ? -12.553 8.627 2.107 1.00 88.88 452 ALA A N 1
ATOM 3501 C CA . ALA A 1 452 ? -11.236 8.605 1.471 1.00 88.88 452 ALA A CA 1
ATOM 3502 C C . ALA A 1 452 ? -10.326 9.776 1.905 1.00 88.88 452 ALA A C 1
ATOM 3504 O O . ALA A 1 452 ? -9.587 10.341 1.095 1.00 88.88 452 ALA A O 1
ATOM 3505 N N . LEU A 1 453 ? -10.392 10.157 3.186 1.00 90.12 453 LEU A N 1
ATOM 3506 C CA . LEU A 1 453 ? -9.572 11.234 3.735 1.00 90.12 453 LEU A CA 1
ATOM 3507 C C . LEU A 1 453 ? -8.149 10.754 4.014 1.00 90.12 453 LEU A C 1
ATOM 3509 O O . LEU A 1 453 ? -7.929 9.653 4.517 1.00 90.12 453 LEU A O 1
ATOM 3513 N N . ASN A 1 454 ? -7.181 11.628 3.748 1.00 89.56 454 ASN A N 1
ATOM 35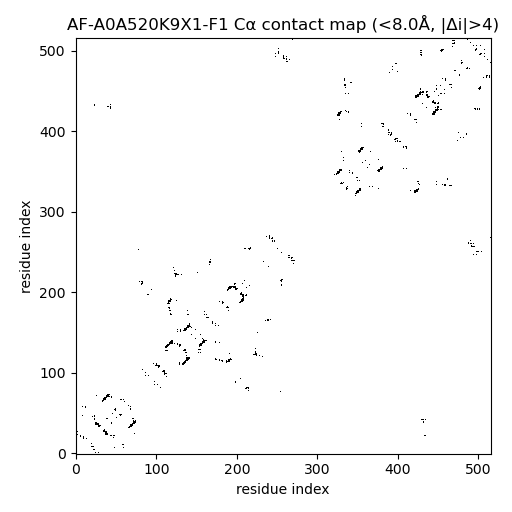14 C CA . ASN A 1 454 ? -5.797 11.449 4.169 1.00 89.56 454 ASN A CA 1
ATOM 3515 C C . ASN A 1 454 ? -5.476 12.245 5.444 1.00 89.56 454 ASN A C 1
ATOM 3517 O O . ASN A 1 454 ? -6.211 13.143 5.865 1.00 89.56 454 ASN A O 1
ATOM 3521 N N . LYS A 1 455 ? -4.316 11.954 6.035 1.00 88.75 455 LYS A N 1
ATOM 3522 C CA . LYS A 1 455 ? -3.825 12.562 7.275 1.00 88.75 455 LYS A CA 1
ATOM 3523 C C . LYS A 1 455 ? -3.764 14.087 7.219 1.00 88.75 455 LYS A C 1
ATOM 3525 O O . LYS A 1 455 ? -4.070 14.741 8.209 1.00 88.75 455 LYS A O 1
ATOM 3530 N N . ARG A 1 456 ? -3.401 14.669 6.069 1.00 86.38 456 ARG A N 1
ATOM 3531 C CA . ARG A 1 456 ? -3.343 16.130 5.890 1.00 86.38 456 ARG A CA 1
ATOM 3532 C C . ARG A 1 456 ? -4.744 16.745 5.921 1.00 86.38 456 ARG A C 1
ATOM 3534 O O . ARG A 1 456 ? -4.928 17.797 6.525 1.00 86.38 456 ARG A O 1
ATOM 3541 N N . GLN A 1 457 ? -5.730 16.086 5.315 1.00 88.44 457 GLN A N 1
ATOM 3542 C CA . GLN A 1 457 ? -7.125 16.518 5.379 1.00 88.44 457 GLN A CA 1
ATOM 3543 C C . GLN A 1 457 ? -7.673 16.389 6.802 1.00 88.44 457 GLN A C 1
ATOM 3545 O O . GLN A 1 457 ? -8.253 17.348 7.297 1.00 88.44 457 GLN A O 1
ATOM 3550 N N . LEU A 1 458 ? -7.427 15.277 7.504 1.00 88.88 458 LEU A N 1
ATOM 3551 C CA . LEU A 1 458 ? -7.825 15.138 8.914 1.00 88.88 458 LEU A CA 1
ATOM 3552 C C . LEU A 1 458 ? -7.155 16.186 9.807 1.00 88.88 458 LEU A C 1
ATOM 3554 O O . LEU A 1 458 ? -7.808 16.770 10.666 1.00 88.88 458 LEU A O 1
ATOM 3558 N N . ALA A 1 459 ? -5.872 16.474 9.580 1.00 87.12 459 ALA A N 1
ATOM 3559 C CA . ALA A 1 459 ? -5.167 17.521 10.305 1.00 87.12 459 ALA A CA 1
ATOM 3560 C C . ALA A 1 459 ? -5.826 18.895 10.117 1.00 87.12 459 ALA A C 1
ATOM 3562 O O . ALA A 1 459 ? -5.915 19.626 11.088 1.00 87.12 459 ALA A O 1
ATOM 3563 N N . SER A 1 460 ? -6.369 19.220 8.935 1.00 88.31 460 SER A N 1
ATOM 3564 C CA . SER A 1 460 ? -7.074 20.499 8.719 1.00 88.31 460 SER A CA 1
ATOM 3565 C C . SER A 1 460 ? -8.396 20.654 9.482 1.00 88.31 460 SER A C 1
ATOM 3567 O O . SER A 1 460 ? -8.905 21.766 9.581 1.00 88.31 460 SER A O 1
ATOM 3569 N N . TRP A 1 461 ? -8.946 19.568 10.036 1.00 88.94 461 TRP A N 1
ATOM 3570 C CA . TRP A 1 461 ? -10.091 19.634 10.952 1.00 88.94 461 TRP A CA 1
ATOM 3571 C C . TRP A 1 461 ? -9.678 19.944 12.393 1.00 88.94 461 TRP A C 1
ATOM 3573 O O . TRP A 1 461 ? -10.530 20.288 13.214 1.00 88.94 461 TRP A O 1
ATOM 3583 N N . ASN A 1 462 ? -8.389 19.822 12.709 1.00 83.94 462 ASN A N 1
ATOM 3584 C CA . ASN A 1 462 ? -7.840 20.059 14.033 1.00 83.94 462 ASN A CA 1
ATOM 3585 C C . ASN A 1 462 ? -6.959 21.309 14.038 1.00 83.94 462 ASN A C 1
ATOM 3587 O O . ASN A 1 462 ? -6.372 21.691 13.032 1.00 83.94 462 ASN A O 1
ATOM 3591 N N . ASP A 1 463 ? -6.809 21.903 15.215 1.00 73.25 463 ASP A N 1
ATOM 3592 C CA . ASP A 1 463 ? -5.957 23.081 15.401 1.00 73.25 463 ASP A CA 1
ATOM 3593 C C . ASP A 1 463 ? -4.471 22.703 15.582 1.00 73.25 463 ASP A C 1
ATOM 3595 O O . ASP A 1 463 ? -3.588 23.555 15.500 1.00 73.25 463 ASP A O 1
ATOM 3599 N N . ASN A 1 464 ? -4.184 21.410 15.785 1.00 66.81 464 ASN A N 1
ATOM 3600 C CA . ASN A 1 464 ? -2.851 20.885 16.071 1.00 66.81 464 ASN A CA 1
ATOM 3601 C C . ASN A 1 464 ? -2.277 20.074 14.896 1.00 66.81 464 ASN A C 1
ATOM 3603 O O . ASN A 1 464 ? -2.996 19.264 14.296 1.00 66.81 464 ASN A O 1
ATOM 3607 N N . PRO A 1 465 ? -0.970 20.217 14.599 1.00 68.75 465 PRO A N 1
ATOM 3608 C CA . PRO A 1 465 ? -0.309 19.396 13.596 1.00 68.75 465 PRO A CA 1
ATOM 3609 C C . PRO A 1 465 ? -0.300 17.913 14.008 1.00 68.75 465 PRO A C 1
ATOM 3611 O O . PRO A 1 465 ? -0.348 17.590 15.199 1.00 68.75 465 PRO A O 1
ATOM 3614 N N . PRO A 1 466 ? -0.234 16.988 13.036 1.00 75.31 466 PRO A N 1
ATOM 3615 C CA . PRO A 1 466 ? -0.136 15.567 13.329 1.00 75.31 466 PRO A CA 1
ATOM 3616 C C . PRO A 1 466 ? 1.176 15.243 14.058 1.00 75.31 466 PRO A C 1
ATOM 3618 O O . PRO A 1 466 ? 2.212 15.838 13.773 1.00 75.31 466 PRO A O 1
ATOM 3621 N N . SER A 1 467 ? 1.124 14.275 14.978 1.00 79.56 467 SER A N 1
ATOM 3622 C CA . SER A 1 467 ? 2.306 13.770 15.692 1.00 79.56 467 SER A CA 1
ATOM 3623 C C . SER A 1 467 ? 3.357 13.244 14.715 1.00 79.56 467 SER A C 1
ATOM 3625 O O . SER A 1 467 ? 3.012 12.554 13.755 1.00 79.56 467 SER A O 1
ATOM 3627 N N . ASP A 1 468 ? 4.630 13.505 14.998 1.00 82.25 468 ASP A N 1
ATOM 3628 C CA . ASP A 1 468 ? 5.752 12.915 14.262 1.00 82.25 468 ASP A CA 1
ATOM 3629 C C . ASP A 1 468 ? 6.156 11.529 14.820 1.00 82.25 468 ASP A C 1
ATOM 3631 O O . ASP A 1 468 ? 6.993 10.847 14.234 1.00 82.25 468 ASP A O 1
ATOM 3635 N N . HIS A 1 469 ? 5.528 11.075 15.914 1.00 86.69 469 HIS A N 1
ATOM 3636 C CA . HIS A 1 469 ? 5.790 9.771 16.535 1.00 86.69 469 HIS A CA 1
ATOM 3637 C C . HIS A 1 469 ? 4.857 8.665 16.042 1.00 86.69 469 HIS A C 1
ATOM 3639 O O . HIS A 1 469 ? 3.643 8.862 15.915 1.00 86.69 469 HIS A O 1
ATOM 3645 N N . PHE A 1 470 ? 5.407 7.461 15.872 1.00 90.50 470 PHE A N 1
ATOM 3646 C CA . PHE A 1 470 ? 4.660 6.271 15.497 1.00 90.50 470 PHE A CA 1
ATOM 3647 C C . PHE A 1 470 ? 4.197 5.462 16.720 1.00 90.50 470 PHE A C 1
ATOM 3649 O O . PHE A 1 470 ? 4.978 4.825 17.429 1.00 90.50 470 PHE A O 1
ATOM 3656 N N . GLY A 1 471 ? 2.876 5.392 16.897 1.00 88.25 471 GLY A N 1
ATOM 3657 C CA . GLY A 1 471 ? 2.227 4.521 17.878 1.00 88.25 471 GLY A CA 1
ATOM 3658 C C . GLY A 1 471 ? 2.291 5.011 19.328 1.00 88.25 471 GLY A C 1
ATOM 3659 O O . GLY A 1 471 ? 2.681 6.138 19.618 1.00 88.25 471 GLY A O 1
ATOM 3660 N N . CYS A 1 472 ? 1.838 4.159 20.254 1.00 89.50 472 CYS A N 1
ATOM 3661 C CA . CYS A 1 472 ? 1.804 4.475 21.683 1.00 89.50 472 CYS A CA 1
ATOM 3662 C C . CYS A 1 472 ? 3.181 4.311 22.353 1.00 89.50 472 CYS A C 1
ATOM 3664 O O . CYS A 1 472 ? 4.096 3.698 21.800 1.00 89.50 472 CYS A O 1
ATOM 3666 N N . SER A 1 473 ? 3.313 4.817 23.582 1.00 89.31 473 SER A N 1
ATOM 3667 C CA . SER A 1 473 ? 4.514 4.685 24.424 1.00 89.31 473 SER A CA 1
ATOM 3668 C C . SER A 1 473 ? 5.015 3.239 24.527 1.00 89.31 473 SER A C 1
ATOM 3670 O O . SER A 1 473 ? 6.200 2.996 24.309 1.00 89.31 473 SER A O 1
ATOM 3672 N N . HIS A 1 474 ? 4.115 2.277 24.754 1.00 92.38 474 HIS A N 1
ATOM 3673 C CA . HIS A 1 474 ? 4.462 0.852 24.798 1.00 92.38 474 HIS A CA 1
ATOM 3674 C C . HIS A 1 474 ? 5.022 0.327 23.474 1.00 92.38 474 HIS A C 1
ATOM 3676 O O . HIS A 1 474 ? 6.025 -0.379 23.446 1.00 92.38 474 HIS A O 1
ATOM 3682 N N . LEU A 1 475 ? 4.404 0.687 22.345 1.00 92.94 475 LEU A N 1
ATOM 3683 C CA . LEU A 1 475 ? 4.879 0.233 21.038 1.00 92.94 475 LEU A CA 1
ATOM 3684 C C . LEU A 1 475 ? 6.283 0.765 20.734 1.00 92.94 475 LEU A C 1
ATOM 3686 O O . LEU A 1 475 ? 7.094 0.037 20.164 1.00 92.94 475 LEU A O 1
ATOM 3690 N N . ARG A 1 476 ? 6.580 2.005 21.137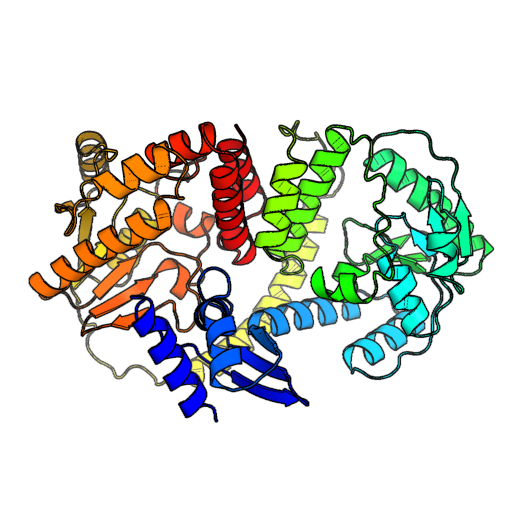 1.00 91.62 476 ARG A N 1
ATOM 3691 C CA . ARG A 1 476 ? 7.921 2.583 20.994 1.00 91.62 476 ARG A CA 1
ATOM 3692 C C . ARG A 1 476 ? 8.958 1.792 21.789 1.00 91.62 476 ARG A C 1
ATOM 3694 O O . ARG A 1 476 ? 9.987 1.439 21.220 1.00 91.62 476 ARG A O 1
ATOM 3701 N N . LEU A 1 477 ? 8.648 1.415 23.033 1.00 91.50 477 LEU A N 1
ATOM 3702 C CA . LEU A 1 477 ? 9.502 0.532 23.839 1.00 91.50 477 LEU A CA 1
ATOM 3703 C C . LEU A 1 477 ? 9.762 -0.804 23.121 1.00 91.50 477 LEU A C 1
ATOM 3705 O O . LEU A 1 477 ? 10.907 -1.215 22.951 1.00 91.50 477 LEU A O 1
ATOM 3709 N N . VAL A 1 478 ? 8.707 -1.457 22.625 1.00 93.56 478 VAL A N 1
ATOM 3710 C CA . VAL A 1 478 ? 8.824 -2.743 21.919 1.00 93.56 478 VAL A CA 1
ATOM 3711 C C . VAL A 1 478 ? 9.641 -2.610 20.625 1.00 93.56 478 VAL A C 1
ATOM 3713 O O . VAL A 1 478 ? 10.462 -3.478 20.331 1.00 93.56 478 VAL A O 1
ATOM 3716 N N . ASN A 1 479 ? 9.467 -1.525 19.862 1.00 93.94 479 ASN A N 1
ATOM 3717 C CA . ASN A 1 479 ? 10.261 -1.254 18.659 1.00 93.94 479 ASN A CA 1
ATOM 3718 C C . ASN A 1 479 ? 11.745 -1.037 18.989 1.00 93.94 479 ASN A C 1
ATOM 3720 O O . ASN A 1 479 ? 12.598 -1.541 18.260 1.00 93.94 479 ASN A O 1
ATOM 3724 N N . GLN A 1 480 ? 12.062 -0.342 20.084 1.00 91.62 480 GLN A N 1
ATOM 3725 C CA . GLN A 1 480 ? 13.442 -0.135 20.536 1.00 91.62 480 GLN A CA 1
ATOM 3726 C C . GLN A 1 480 ? 14.114 -1.448 20.951 1.00 91.62 480 GLN A C 1
ATOM 3728 O O . GLN A 1 480 ? 15.297 -1.646 20.684 1.00 91.62 480 GLN A O 1
ATOM 3733 N N . SER A 1 481 ? 13.365 -2.360 21.575 1.00 92.38 481 SER A N 1
ATOM 3734 C CA . SER A 1 481 ? 13.908 -3.628 22.072 1.00 92.38 481 SER A CA 1
ATOM 3735 C C . SER A 1 481 ? 13.974 -4.741 21.020 1.00 92.38 481 SER A C 1
ATOM 3737 O O . SER A 1 481 ? 14.808 -5.635 21.148 1.00 92.38 481 SER A O 1
ATOM 3739 N N . HIS A 1 482 ? 13.127 -4.715 19.980 1.00 93.62 482 HIS A N 1
ATOM 3740 C CA . HIS A 1 482 ? 12.928 -5.882 19.111 1.00 93.62 482 HIS A CA 1
ATOM 3741 C C . HIS A 1 482 ? 12.919 -5.577 17.607 1.00 93.62 482 HIS A C 1
ATOM 3743 O O . HIS A 1 482 ? 12.001 -4.964 17.062 1.00 93.62 482 HIS A O 1
ATOM 3749 N N . ALA A 1 483 ? 13.876 -6.165 16.883 1.00 90.50 483 ALA A N 1
ATOM 3750 C CA . ALA A 1 483 ? 13.997 -6.063 15.423 1.00 90.50 483 ALA A CA 1
ATOM 3751 C C . ALA A 1 483 ? 12.741 -6.513 14.649 1.00 90.50 483 ALA A C 1
ATOM 3753 O O . ALA A 1 483 ? 12.366 -5.910 13.640 1.00 90.50 483 ALA A O 1
ATOM 3754 N N . TYR A 1 484 ? 12.079 -7.587 15.097 1.00 90.19 484 TYR A N 1
ATOM 3755 C CA . TYR A 1 484 ? 10.868 -8.080 14.430 1.00 90.19 484 TYR A CA 1
ATOM 3756 C C . TYR A 1 484 ? 9.715 -7.069 14.547 1.00 90.19 484 TYR A C 1
ATOM 3758 O O . TYR A 1 484 ? 8.928 -6.931 13.608 1.00 90.19 484 TYR A O 1
ATOM 3766 N N . ALA A 1 485 ? 9.636 -6.338 15.666 1.00 92.38 485 ALA A N 1
ATOM 3767 C CA . ALA A 1 485 ? 8.596 -5.350 15.906 1.00 92.38 485 ALA A CA 1
ATOM 3768 C C . ALA A 1 485 ? 8.764 -4.143 14.981 1.00 92.38 485 ALA A C 1
ATOM 3770 O O . ALA A 1 485 ? 7.787 -3.754 14.338 1.00 92.38 485 ALA A O 1
ATOM 3771 N N . LYS A 1 486 ? 10.004 -3.657 14.786 1.00 94.56 486 LYS A N 1
ATOM 3772 C CA . LYS A 1 486 ? 10.305 -2.618 13.784 1.00 94.56 486 LYS A CA 1
ATOM 3773 C C . LYS A 1 486 ? 9.787 -3.022 12.403 1.00 94.56 486 LYS A C 1
ATOM 3775 O O . LYS A 1 486 ? 9.060 -2.259 11.779 1.00 94.56 486 LYS A O 1
ATOM 3780 N N . LYS A 1 487 ? 10.055 -4.252 11.941 1.00 92.88 487 LYS A N 1
ATOM 3781 C CA . LYS A 1 487 ? 9.576 -4.737 10.627 1.00 92.88 487 LYS A CA 1
ATOM 3782 C C . LYS A 1 487 ? 8.050 -4.712 10.495 1.00 92.88 487 LYS A C 1
ATOM 3784 O O . LYS A 1 487 ? 7.537 -4.313 9.449 1.00 92.88 487 LYS A O 1
ATOM 3789 N N . ILE A 1 488 ? 7.325 -5.114 11.540 1.00 92.69 488 ILE A N 1
ATOM 3790 C CA . ILE A 1 488 ? 5.854 -5.088 11.552 1.00 92.69 488 ILE A CA 1
ATOM 3791 C C . ILE A 1 488 ? 5.339 -3.640 11.578 1.00 92.69 488 ILE A C 1
ATOM 3793 O O . ILE A 1 488 ? 4.429 -3.307 10.818 1.00 92.69 488 ILE A O 1
ATOM 3797 N N . SER A 1 489 ? 5.945 -2.767 12.383 1.00 95.81 489 SER A N 1
ATOM 3798 C CA . SER A 1 489 ? 5.638 -1.332 12.446 1.00 95.81 489 SER A CA 1
ATOM 3799 C C . SER A 1 489 ? 5.859 -0.637 11.097 1.00 95.81 489 SER A C 1
ATOM 3801 O O . SER A 1 489 ? 4.955 0.031 10.595 1.00 95.81 489 SER A O 1
ATOM 3803 N N . LEU A 1 490 ? 6.997 -0.886 10.438 1.00 96.69 490 LEU A N 1
ATOM 3804 C CA . LEU A 1 490 ? 7.285 -0.398 9.085 1.00 96.69 490 LEU A CA 1
ATOM 3805 C C . LEU A 1 490 ? 6.228 -0.868 8.085 1.00 96.69 490 LEU A C 1
ATOM 3807 O O . LEU A 1 490 ? 5.721 -0.078 7.294 1.00 96.69 490 LEU A O 1
ATOM 3811 N N . GLN A 1 491 ? 5.841 -2.146 8.138 1.00 95.12 491 GLN A N 1
ATOM 3812 C CA . GLN A 1 491 ? 4.787 -2.667 7.272 1.00 95.12 491 GLN A CA 1
ATOM 3813 C C . GLN A 1 491 ? 3.457 -1.924 7.476 1.00 95.12 491 GLN A C 1
ATOM 3815 O O . GLN A 1 491 ? 2.732 -1.734 6.501 1.00 95.12 491 GLN A O 1
ATOM 3820 N N . ARG A 1 492 ? 3.122 -1.487 8.698 1.00 93.88 492 ARG A N 1
ATOM 3821 C CA . ARG A 1 492 ? 1.905 -0.697 8.962 1.00 93.88 492 ARG A CA 1
ATOM 3822 C C . ARG A 1 492 ? 1.972 0.687 8.322 1.00 93.88 492 ARG A C 1
ATOM 3824 O O . ARG A 1 492 ? 1.060 1.015 7.569 1.00 93.88 492 ARG A O 1
ATOM 3831 N N . VAL A 1 493 ? 3.069 1.422 8.511 1.00 95.81 493 VAL A N 1
ATOM 3832 C CA . VAL A 1 493 ? 3.286 2.723 7.844 1.00 95.81 493 VAL A CA 1
ATOM 3833 C C . VAL A 1 493 ? 3.186 2.572 6.325 1.00 95.81 493 VAL A C 1
ATOM 3835 O O . VAL A 1 493 ? 2.494 3.327 5.651 1.00 95.81 493 VAL A O 1
ATOM 3838 N N . LEU A 1 494 ? 3.807 1.534 5.766 1.00 96.62 494 LEU A N 1
ATOM 3839 C CA . LEU A 1 494 ? 3.783 1.283 4.325 1.00 96.62 494 LEU A CA 1
ATOM 3840 C C . LEU A 1 494 ? 2.398 0.860 3.807 1.00 96.62 494 LEU A C 1
ATOM 3842 O O . LEU A 1 494 ? 2.089 1.085 2.638 1.00 96.62 494 LEU A O 1
ATOM 3846 N N . ARG A 1 495 ? 1.541 0.263 4.647 1.00 93.50 495 ARG A N 1
ATOM 3847 C CA . ARG A 1 495 ? 0.135 0.003 4.297 1.00 93.50 495 ARG A CA 1
ATOM 3848 C C . ARG A 1 495 ? -0.664 1.300 4.213 1.00 93.50 495 ARG A C 1
ATOM 3850 O O . ARG A 1 495 ? -1.417 1.448 3.256 1.00 93.50 495 ARG A O 1
ATOM 3857 N N . GLU A 1 496 ? -0.470 2.220 5.155 1.00 93.81 496 GLU A N 1
ATOM 3858 C CA . GLU A 1 496 ? -1.084 3.555 5.116 1.00 93.81 496 GLU A CA 1
ATOM 3859 C C . GLU A 1 496 ? -0.595 4.353 3.902 1.00 93.81 496 GLU A C 1
ATOM 3861 O O . GLU A 1 496 ? -1.403 4.935 3.179 1.00 93.81 496 GLU A O 1
ATOM 3866 N N . LEU A 1 497 ? 0.712 4.300 3.611 1.00 94.75 497 LEU A N 1
ATOM 3867 C CA . LEU A 1 497 ? 1.303 4.946 2.438 1.00 94.75 497 LEU A CA 1
ATOM 3868 C C . LEU A 1 497 ? 0.719 4.387 1.139 1.00 94.75 497 LEU A C 1
ATOM 3870 O O . LEU A 1 497 ? 0.361 5.140 0.237 1.00 94.75 497 LEU A O 1
ATOM 3874 N N . ARG A 1 498 ? 0.585 3.060 1.043 1.00 92.25 498 ARG A N 1
ATOM 3875 C CA . ARG A 1 498 ? -0.031 2.423 -0.123 1.00 92.25 498 ARG A CA 1
ATOM 3876 C C . ARG A 1 498 ? -1.498 2.806 -0.267 1.00 92.25 498 ARG A C 1
ATOM 3878 O O . ARG A 1 498 ? -1.950 3.016 -1.389 1.00 92.25 498 ARG A O 1
ATOM 3885 N N . ALA A 1 499 ? -2.239 2.878 0.838 1.00 89.38 499 ALA A N 1
ATOM 3886 C CA . ALA A 1 499 ? -3.622 3.351 0.858 1.00 89.38 499 ALA A CA 1
ATOM 3887 C C . ALA A 1 499 ? -3.747 4.850 0.531 1.00 89.38 499 ALA A C 1
ATOM 3889 O O . ALA A 1 499 ? -4.862 5.327 0.373 1.00 89.38 499 ALA A O 1
ATOM 3890 N N . GLN A 1 500 ? -2.624 5.571 0.410 1.00 90.50 500 GLN A N 1
ATOM 3891 C CA . GLN A 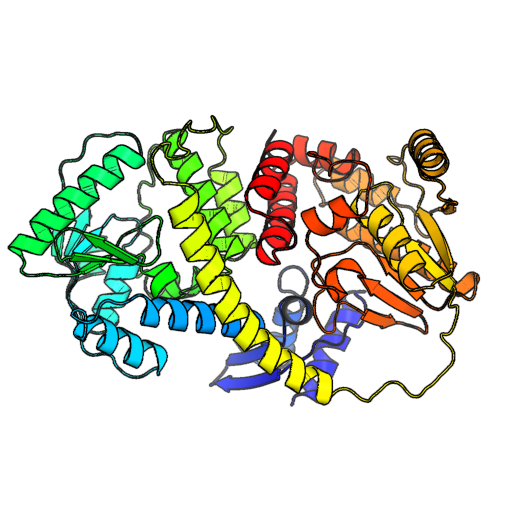1 500 ? -2.564 7.025 0.229 1.00 90.50 500 GLN A CA 1
ATOM 3892 C C . GLN A 1 500 ? -3.229 7.797 1.382 1.00 90.50 500 GLN A C 1
ATOM 3894 O O . GLN A 1 500 ? -3.538 8.979 1.255 1.00 90.50 500 GLN A O 1
ATOM 3899 N N . ALA A 1 501 ? -3.383 7.134 2.534 1.00 91.31 501 ALA A N 1
ATOM 3900 C CA . ALA A 1 501 ? -3.822 7.739 3.785 1.00 91.31 501 ALA A CA 1
ATOM 3901 C C . ALA A 1 501 ? -2.751 8.685 4.347 1.00 91.31 501 ALA A C 1
ATOM 3903 O O . ALA A 1 501 ? -3.067 9.677 5.000 1.00 91.31 501 ALA A O 1
ATOM 3904 N N . ILE A 1 502 ? -1.479 8.408 4.053 1.00 92.19 502 ILE A N 1
ATOM 3905 C CA . ILE A 1 502 ? -0.338 9.281 4.336 1.00 92.19 502 ILE A CA 1
ATOM 3906 C C . ILE A 1 502 ? 0.476 9.501 3.060 1.00 92.19 502 ILE A C 1
ATOM 3908 O O . ILE A 1 502 ? 0.472 8.661 2.157 1.00 92.19 502 ILE A O 1
ATOM 3912 N N . ASP A 1 503 ? 1.189 10.623 2.988 1.00 89.44 503 ASP A N 1
ATOM 3913 C CA . ASP A 1 503 ? 2.134 10.890 1.906 1.00 89.44 503 ASP A CA 1
ATOM 3914 C C . ASP A 1 503 ? 3.542 10.352 2.224 1.00 89.44 503 ASP A C 1
ATOM 3916 O O . ASP A 1 503 ? 3.825 9.839 3.311 1.00 89.44 503 ASP A O 1
ATOM 3920 N N . ARG A 1 504 ? 4.444 10.449 1.240 1.00 89.75 504 ARG A N 1
ATOM 3921 C CA . ARG A 1 504 ? 5.822 9.947 1.358 1.00 89.75 504 ARG A CA 1
ATOM 3922 C C . ARG A 1 504 ? 6.628 10.683 2.428 1.00 89.75 504 ARG A C 1
ATOM 3924 O O . ARG A 1 504 ? 7.446 10.049 3.081 1.00 89.75 504 ARG A O 1
ATOM 3931 N N . GLN A 1 505 ? 6.407 11.985 2.606 1.00 87.50 505 GLN A N 1
ATOM 3932 C CA . GLN A 1 505 ? 7.151 12.790 3.575 1.00 87.50 505 GLN A CA 1
ATOM 3933 C C . GLN A 1 505 ? 6.749 12.409 5.000 1.00 87.50 505 GLN A C 1
ATOM 3935 O O . GLN A 1 505 ? 7.603 12.191 5.856 1.00 87.50 505 GLN A O 1
ATOM 3940 N N . TYR A 1 506 ? 5.451 12.244 5.245 1.00 89.56 506 TYR A N 1
ATOM 3941 C CA . TYR A 1 506 ? 4.950 11.800 6.538 1.00 89.56 506 TYR A CA 1
ATOM 3942 C C . TYR A 1 506 ? 5.338 10.344 6.831 1.00 89.56 506 TYR A C 1
ATOM 3944 O O . TYR A 1 506 ? 5.746 10.029 7.946 1.00 89.56 506 TYR A O 1
ATOM 3952 N N . ALA A 1 507 ? 5.319 9.462 5.825 1.00 93.19 507 ALA A N 1
ATOM 3953 C CA . ALA A 1 507 ? 5.833 8.101 5.981 1.00 93.19 507 ALA A CA 1
ATOM 3954 C C . ALA A 1 507 ? 7.319 8.080 6.376 1.00 93.19 507 ALA A C 1
ATOM 3956 O O . ALA A 1 507 ? 7.691 7.303 7.251 1.00 93.19 507 ALA A O 1
ATOM 3957 N N . LEU A 1 508 ? 8.158 8.941 5.783 1.00 91.50 508 LEU A N 1
ATOM 3958 C CA . LEU A 1 508 ? 9.574 9.061 6.151 1.00 91.50 508 LEU A CA 1
ATOM 3959 C C . LEU A 1 508 ? 9.748 9.449 7.619 1.00 91.50 508 LEU A C 1
ATOM 3961 O O . LEU A 1 508 ? 10.524 8.800 8.310 1.00 91.50 508 LEU A O 1
ATOM 3965 N N . LYS A 1 509 ? 8.985 10.431 8.112 1.00 91.25 509 LYS A N 1
ATOM 3966 C CA . LYS A 1 509 ? 9.010 10.832 9.529 1.00 91.25 509 LYS A CA 1
ATOM 3967 C C . LYS A 1 509 ? 8.714 9.658 10.466 1.00 91.25 509 LYS A C 1
ATOM 3969 O O . LYS A 1 509 ? 9.496 9.381 11.371 1.00 91.25 509 LYS A O 1
ATOM 3974 N N . LEU A 1 510 ? 7.632 8.921 10.201 1.00 93.69 510 LEU A N 1
ATOM 3975 C CA . LEU A 1 510 ? 7.241 7.766 11.016 1.00 93.69 510 LEU A CA 1
ATOM 3976 C C . LEU A 1 510 ? 8.264 6.626 10.938 1.00 93.69 510 LEU A C 1
ATOM 3978 O O . LEU A 1 510 ? 8.531 5.964 11.936 1.00 93.69 510 LEU A O 1
ATOM 3982 N N . ILE A 1 511 ? 8.847 6.387 9.761 1.00 94.81 511 ILE A N 1
ATOM 3983 C CA . ILE A 1 511 ? 9.909 5.389 9.596 1.00 94.81 511 ILE A CA 1
ATOM 3984 C C . ILE A 1 511 ? 11.148 5.801 10.395 1.00 94.81 511 ILE A C 1
ATOM 3986 O O . ILE A 1 511 ? 11.710 4.954 11.084 1.00 94.81 511 ILE A O 1
ATOM 3990 N N . THR A 1 512 ? 11.543 7.077 10.363 1.00 92.62 512 THR A N 1
ATOM 3991 C CA . THR A 1 512 ? 12.654 7.596 11.170 1.00 92.62 512 THR A CA 1
ATOM 3992 C C . THR A 1 512 ? 12.419 7.360 12.658 1.00 92.62 512 THR A C 1
ATOM 3994 O O . THR A 1 512 ? 13.321 6.865 13.328 1.00 92.62 512 THR A O 1
ATOM 3997 N N . ASP A 1 513 ? 11.214 7.625 13.167 1.00 92.75 513 ASP A N 1
ATOM 3998 C CA . ASP A 1 513 ? 10.857 7.370 14.571 1.00 92.75 513 ASP A CA 1
ATOM 3999 C C . ASP A 1 513 ? 10.922 5.873 14.929 1.00 92.75 513 ASP A C 1
ATOM 4001 O O . ASP A 1 513 ? 11.449 5.513 15.977 1.00 92.75 513 ASP A O 1
ATOM 4005 N N . ILE A 1 514 ? 10.470 4.978 14.039 1.00 94.62 514 ILE A N 1
ATOM 4006 C CA . ILE A 1 514 ? 10.562 3.517 14.245 1.00 94.62 514 ILE A CA 1
ATOM 4007 C C . ILE A 1 514 ? 12.018 3.029 14.230 1.00 94.62 514 ILE A C 1
ATOM 4009 O O . ILE A 1 514 ? 12.364 2.072 14.931 1.00 94.62 514 ILE A O 1
ATOM 4013 N N . MET A 1 515 ? 12.842 3.606 13.354 1.00 92.12 515 MET A N 1
ATOM 4014 C CA . MET A 1 515 ? 14.207 3.145 13.107 1.00 92.12 515 MET A CA 1
ATOM 4015 C C . MET A 1 515 ? 15.231 3.734 14.072 1.00 92.12 515 MET A C 1
ATOM 4017 O O . MET A 1 515 ? 16.255 3.078 14.289 1.00 92.12 515 MET A O 1
ATOM 4021 N N . SER A 1 516 ? 14.921 4.887 14.671 1.00 86.06 516 SER A N 1
ATOM 4022 C CA . SER A 1 516 ? 15.592 5.406 15.869 1.00 86.06 516 SER A CA 1
ATOM 4023 C C . SER A 1 516 ? 15.492 4.404 17.024 1.00 86.06 516 SER A C 1
ATOM 4025 O O . SER A 1 516 ? 16.390 4.440 17.889 1.00 86.06 516 SER A O 1
#

pLDDT: mean 83.94, std 15.39, range [28.36, 96.88]

Sequence (516 aa):
MHDRLLEEIHDIRESIGVSKRHPVITRVREEGDALFIECEDRADKSIVIGTGGWVVGKLATRLGYARITVSSRLDGIMRLRMRIASRHALPGWAHHVRAFFDRFVEGATPPPFSAAVMGEELMWVCGFLEAFGGSPILVHTGFVDEHVKNAYPHTTFVKCEASVTSYATRRKQLTDESIDIATRAGLDVILGVFESTIEECQGMLLIDPQRFFALSSWECSRYEKRRFKPRIFALSDENRAALVHRTLADVFNGLMEPTRAARVVYDHWTPIIEPDDEPQDASPDAVVRYRRANALRQASEISAEIGDALSSFPRPSERTPHRGEAIVAWSGGTDSSACIRIANAMGFSVRAVTVRTPYLDEAALLKQALGDGISVDVLDPCEDMTDIFEASTEGRMHPCGRCHSVITATVEGHARQSGTDIVIYGDMISTGAQSIVADNGLIVWNLPASLALNKRQLASWNDNPPSDHFGCSHLRLVNQSHAYAKKISLQRVLRELRAQAIDRQYALKLITDIMS

Secondary structure (DSSP, 8-state):
-HHHHHHHHHHHHHHTT-------EEEEEEETTEEEEEESSHHHHHHHH-GGGHHHHHHHHHHT-SEEEEEEHHHHHHHHHHHHHHHHHS-TT-HHHHHHHHHHHTTS-PPP---EEESGGGHHHHHHHHHTT---EEEESS---HHHHHH-TTPEEEE----S--HHHHHHHHHHHHHHHHHHHT--EEE---SSSEEEETTEEEE-HHHHTT--HHHHHHH--S-------S--HHHHHHHHHHHHHHHHTTSS-HHHHHHHHHHH-------S-S-TTS-HHHHHHHHHHHHHHHHHHHHHHHHHHHHHSPPPP-------EEEEE--SSHHHHHHHHHHHHTT-EEEEEEE--TT--HHHHHHHHHHTT--EEEE--SS--HHHHHHHHTTS--THHHHHHHHHHHHHHHHHHHT--EEEE--SS--GGGGEEEETTEEEEEHHHHTT--HHHHHHTSSSPPPSS-S-HHHHHHHHH-HHHHHHHHHHHHHHHHTTSS-HHHHHHHHHHHH-

Mean predicted aligned error: 9.04 Å